Protein AF-A0A453CDH1-F1 (afdb_monomer)

InterPro domains:
  IPR015813 Pyruvate/Phosphoenolpyruvate kinase-like domain superfamily [SSF51621] (1-250)
  IPR039556 ICL/PEPM domain [cd00377] (1-209)
  IPR040442 Pyruvate kinase-like domain superfamily [G3DSA:3.20.20.60] (1-250)

Mean predicted aligned error: 16.76 Å

pLDDT: mean 79.73, std 22.68, range [26.11, 98.94]

Radius of gyration: 32.68 Å; Cα contacts (8 Å, |Δi|>4): 522; chains: 1; bounding box: 65×48×97 Å

Foldseek 3Di:
DQLLCCPVVVDGLQQPDALVSQLVVLLVVQVLDPDAAEGECEQQHDALVSLLVSLLSNVVSRHQEYEHEQWDPRADDLADPDTDGDDLVRLLSSLLSNVVSCVVVVHNYAYEYEYACCRVPRLVVLLVSQLSSVVSPHQEYEYGQDQDLVSLLVSCPRPVNHAYEAEQEPDDGNYDHDDPVSSVVSPHDHYDHPCPVSVVVVVLVVVQVVQVVVVHGDPCVSDDDPVVVCVSVCVVVVVVVVVVVPDDPDPPPPDDDDDDDDDDDDDDDDDDDDDDDDDDDAAEDDPPVDDPPPDDDDDPCVVLQAFWKWKWKAALVRHTPHTYIDGPVVVVVCCVVAVVSPPDPLVVLSVPDDDDPPDPPDFDWSDWDAGPRRMTITMGGD

Secondary structure (DSSP, 8-state):
-HHHIIIIISS-SSS-S-HHHHHHHHHHHHHH-SS--EEE-TT-SSSHHHHHHHHHHHHHTT-SEEEEE-BPSSP--TT-SS--B--HHHHHHHHHHHHHHHHHTT---EEEEEE-HHHHT-HHHHHHHHHHHHHTT-SEEEETT--SHHHHHHHHHSSTTS-BEEE--TTT-SSPP--HHHHHHHT--EEE--SHHHHHHHHHHHHHHHHHHTT-PPPGGGS--HHHHHHHTTHHHHHHHHGGG-PPPP----------------------------PPPPEE--GGG---TTS----S-TTTTT-EEEEEEE-TTS-EEEEEEEETTHHHHHTTTSTTSTT--HHHHHHHS----S-TTS--EEEEEE-TTS-EEEEEE-

Structure (mmCIF, N/CA/C/O backbone):
data_AF-A0A453CDH1-F1
#
_entry.id   AF-A0A453CDH1-F1
#
loop_
_atom_site.group_PDB
_atom_site.id
_atom_site.type_symbol
_atom_site.label_atom_id
_atom_site.label_alt_id
_atom_site.label_comp_id
_atom_site.label_asym_id
_atom_site.label_entity_id
_atom_site.label_seq_id
_atom_site.pdbx_PDB_ins_code
_atom_site.Cartn_x
_atom_site.Cartn_y
_atom_site.Cartn_z
_atom_site.occupancy
_atom_site.B_iso_or_equiv
_atom_site.auth_seq_id
_atom_site.auth_comp_id
_atom_site.auth_asym_id
_atom_site.auth_atom_id
_atom_site.pdbx_PDB_model_num
ATOM 1 N N . GLY A 1 1 ? 3.403 3.724 -0.525 1.00 89.38 1 GLY A N 1
ATOM 2 C CA . GLY A 1 1 ? 3.891 5.088 -0.738 1.00 89.38 1 GLY A CA 1
ATOM 3 C C . GLY A 1 1 ? 5.310 5.050 -1.245 1.00 89.38 1 GLY A C 1
ATOM 4 O O . GLY A 1 1 ? 5.520 5.236 -2.439 1.00 89.38 1 GLY A O 1
ATOM 5 N N . PHE A 1 2 ? 6.265 4.721 -0.369 1.00 91.81 2 PHE A N 1
ATOM 6 C CA . PHE A 1 2 ? 7.709 4.806 -0.631 1.00 91.81 2 PHE A CA 1
ATOM 7 C C . PHE A 1 2 ? 8.173 4.387 -2.031 1.00 91.81 2 PHE A C 1
ATOM 9 O O . PHE A 1 2 ? 8.720 5.210 -2.760 1.00 91.81 2 PHE A O 1
ATOM 16 N N . SER A 1 3 ? 7.930 3.139 -2.436 1.00 92.81 3 SER A N 1
ATOM 17 C CA . SER A 1 3 ? 8.444 2.613 -3.709 1.00 92.81 3 SER A CA 1
ATOM 18 C C . SER A 1 3 ? 7.842 3.312 -4.929 1.00 92.81 3 SER A C 1
ATOM 20 O O . SER A 1 3 ? 8.528 3.480 -5.932 1.00 92.81 3 SER A O 1
ATOM 22 N N . ILE A 1 4 ? 6.595 3.790 -4.831 1.00 94.44 4 ILE A N 1
ATOM 23 C CA . ILE A 1 4 ? 5.968 4.592 -5.889 1.00 94.44 4 ILE A CA 1
ATOM 24 C C . ILE A 1 4 ? 6.604 5.982 -5.936 1.00 94.44 4 ILE A C 1
ATOM 26 O O . ILE A 1 4 ? 6.979 6.422 -7.015 1.00 94.44 4 ILE A O 1
ATOM 30 N N . SER A 1 5 ? 6.799 6.646 -4.792 1.00 94.12 5 SER A N 1
ATOM 31 C CA . SER A 1 5 ? 7.491 7.944 -4.743 1.00 94.12 5 SER A CA 1
ATOM 32 C C . SER A 1 5 ? 8.899 7.851 -5.345 1.00 94.12 5 SER A C 1
ATOM 34 O O . SER A 1 5 ? 9.279 8.666 -6.185 1.00 94.12 5 SER A O 1
ATOM 36 N N . ALA A 1 6 ? 9.651 6.811 -4.976 1.00 93.81 6 ALA A N 1
ATOM 37 C CA . ALA A 1 6 ? 10.997 6.577 -5.482 1.00 93.81 6 ALA A CA 1
ATOM 38 C C . ALA A 1 6 ? 11.008 6.304 -6.995 1.00 93.81 6 ALA A C 1
ATOM 40 O O . ALA A 1 6 ? 11.746 6.960 -7.724 1.00 93.81 6 ALA A O 1
ATOM 41 N N . ALA A 1 7 ? 10.180 5.375 -7.482 1.00 94.56 7 ALA A N 1
ATOM 42 C CA . ALA A 1 7 ? 10.208 4.958 -8.883 1.00 94.56 7 ALA A CA 1
ATOM 43 C C . ALA A 1 7 ? 9.541 5.961 -9.838 1.00 94.56 7 ALA A C 1
ATOM 45 O O . ALA A 1 7 ? 9.995 6.123 -10.968 1.00 94.56 7 ALA A O 1
ATOM 46 N N . ARG A 1 8 ? 8.459 6.622 -9.406 1.00 94.38 8 ARG A N 1
ATOM 47 C CA . ARG A 1 8 ? 7.666 7.527 -10.252 1.00 94.38 8 ARG A CA 1
ATOM 48 C C . ARG A 1 8 ? 8.166 8.965 -10.206 1.00 94.38 8 ARG A C 1
ATOM 50 O O . ARG A 1 8 ? 8.182 9.619 -11.242 1.00 94.38 8 ARG A O 1
ATOM 57 N N . LEU A 1 9 ? 8.547 9.460 -9.026 1.00 94.19 9 LEU A N 1
ATOM 58 C CA . LEU A 1 9 ? 8.984 10.849 -8.861 1.00 94.19 9 LEU A CA 1
ATOM 59 C C . LEU A 1 9 ? 10.503 10.994 -8.737 1.00 94.19 9 LEU A C 1
ATOM 61 O O . LEU A 1 9 ? 11.018 12.083 -8.968 1.00 94.19 9 LEU A O 1
ATOM 65 N N . GLY A 1 10 ? 11.225 9.945 -8.330 1.00 94.88 10 GLY A N 1
ATOM 66 C CA . GLY A 1 10 ? 12.622 10.091 -7.907 1.00 94.88 10 GLY A CA 1
ATOM 67 C C . GLY A 1 10 ? 12.766 10.961 -6.652 1.00 94.88 10 GLY A C 1
ATOM 68 O O . GLY A 1 10 ? 13.811 11.572 -6.439 1.00 94.88 10 GLY A O 1
ATOM 69 N N . LEU A 1 11 ? 11.704 11.057 -5.841 1.00 94.62 11 LEU A N 1
ATOM 70 C CA . LEU A 1 11 ? 11.601 11.956 -4.689 1.00 94.62 11 LEU A CA 1
ATOM 71 C C . LEU A 1 11 ? 11.344 11.190 -3.382 1.00 94.62 11 LEU A C 1
ATOM 73 O O . LEU A 1 11 ? 10.806 10.076 -3.408 1.00 94.62 11 LEU A O 1
ATOM 77 N N . PRO A 1 12 ? 11.707 11.780 -2.225 1.00 90.62 12 PRO A N 1
ATOM 78 C CA . PRO A 1 12 ? 11.510 11.148 -0.927 1.00 90.62 12 PRO A CA 1
ATOM 79 C C . PRO A 1 12 ? 10.028 11.003 -0.567 1.00 90.62 12 PRO A C 1
ATOM 81 O O . PRO A 1 12 ? 9.187 11.825 -0.930 1.00 90.62 12 PRO A O 1
ATOM 84 N N . ASP A 1 13 ? 9.729 9.981 0.234 1.00 90.38 13 ASP A N 1
ATOM 85 C CA . ASP A 1 13 ? 8.371 9.642 0.661 1.00 90.38 13 ASP A CA 1
ATOM 86 C C . ASP A 1 13 ? 7.856 10.522 1.816 1.00 90.38 13 ASP A C 1
ATOM 88 O O . ASP A 1 13 ? 7.655 10.071 2.945 1.00 90.38 13 ASP A O 1
ATOM 92 N N . VAL A 1 14 ? 7.663 11.809 1.534 1.00 89.56 14 VAL A N 1
ATOM 93 C CA . VAL A 1 14 ? 7.310 12.851 2.522 1.00 89.56 14 VAL A CA 1
ATOM 94 C C . VAL A 1 14 ? 5.953 13.505 2.238 1.00 89.56 14 VAL A C 1
ATOM 96 O O . VAL A 1 14 ? 5.738 14.679 2.522 1.00 89.56 14 VAL A O 1
ATOM 99 N N . GLY A 1 15 ? 5.040 12.746 1.622 1.00 89.00 15 GLY A N 1
ATOM 100 C CA . GLY A 1 15 ? 3.685 13.215 1.310 1.00 89.00 15 GLY A CA 1
ATOM 101 C C . GLY A 1 15 ? 3.602 14.131 0.085 1.00 89.00 15 GLY A C 1
ATOM 102 O O . GLY A 1 15 ? 2.675 14.927 -0.010 1.00 89.00 15 GLY A O 1
ATOM 103 N N . LEU A 1 16 ? 4.572 14.040 -0.835 1.00 92.94 16 LEU A N 1
ATOM 104 C CA . LEU A 1 16 ? 4.542 14.763 -2.116 1.00 92.94 16 LEU A CA 1
ATOM 105 C C . LEU A 1 16 ? 3.619 14.102 -3.144 1.00 92.94 16 LEU A C 1
ATOM 107 O O . LEU A 1 16 ? 3.032 14.796 -3.967 1.00 92.94 16 LEU A O 1
ATOM 111 N N . MET A 1 17 ? 3.496 12.773 -3.084 1.00 93.88 17 MET A N 1
ATOM 112 C CA . MET A 1 17 ? 2.593 12.007 -3.938 1.00 93.88 17 MET A CA 1
ATOM 113 C C . MET A 1 17 ? 1.148 12.450 -3.709 1.00 93.88 17 MET A C 1
ATOM 115 O O . MET A 1 17 ? 0.632 12.388 -2.592 1.00 93.88 17 MET A O 1
ATOM 119 N N . SER A 1 18 ? 0.479 12.872 -4.776 1.00 95.06 18 SER A N 1
ATOM 120 C CA . SER A 1 18 ? -0.942 13.194 -4.723 1.00 95.06 18 SER A CA 1
ATOM 121 C C . SER A 1 18 ? -1.812 11.937 -4.800 1.00 95.06 18 SER A C 1
ATOM 123 O O . SER A 1 18 ? -1.421 10.902 -5.345 1.00 95.06 18 SER A O 1
ATOM 125 N N . TYR A 1 19 ? -3.060 12.064 -4.339 1.00 96.31 19 TYR A N 1
ATOM 126 C CA . TYR A 1 19 ? -4.102 11.049 -4.526 1.00 96.31 19 TYR A CA 1
ATOM 127 C C . TYR A 1 19 ? -4.209 10.570 -5.986 1.00 96.31 19 TYR A C 1
ATOM 129 O O . TYR A 1 19 ? -4.321 9.373 -6.238 1.00 96.31 19 TYR A O 1
ATOM 137 N N . GLY A 1 20 ? -4.182 11.501 -6.949 1.00 97.44 20 GLY A N 1
ATOM 138 C CA . GLY A 1 20 ? -4.333 11.175 -8.369 1.00 97.44 20 GLY A CA 1
ATOM 139 C C . GLY A 1 20 ? -3.191 10.303 -8.881 1.00 97.44 20 GLY A C 1
ATOM 140 O O . GLY A 1 20 ? -3.433 9.264 -9.485 1.00 97.44 20 GLY A O 1
ATOM 141 N N . GLU A 1 21 ? -1.951 10.669 -8.557 1.00 96.94 21 GLU A N 1
ATOM 142 C CA . GLU A 1 21 ? -0.773 9.909 -8.979 1.00 96.94 21 GLU A CA 1
ATOM 143 C C . GLU A 1 21 ? -0.726 8.509 -8.354 1.00 96.94 21 GLU A C 1
ATOM 145 O O . GLU A 1 21 ? -0.329 7.553 -9.022 1.00 96.94 21 GLU A O 1
ATOM 150 N N . MET A 1 22 ? -1.168 8.374 -7.099 1.00 96.75 22 MET A N 1
ATOM 151 C CA . MET A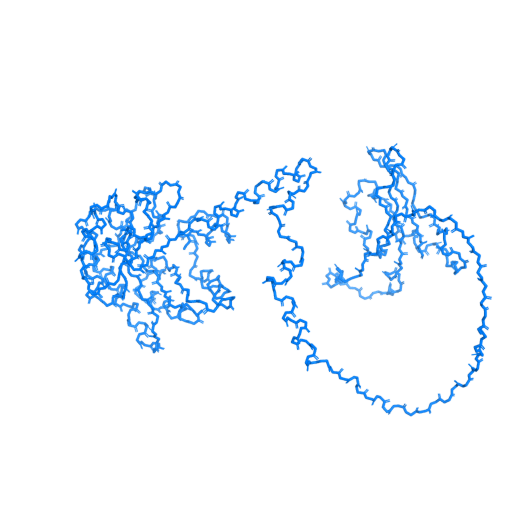 1 22 ? -1.265 7.080 -6.420 1.00 96.75 22 MET A CA 1
ATOM 152 C C . MET A 1 22 ? -2.318 6.170 -7.059 1.00 96.75 22 MET A C 1
ATOM 154 O O . MET A 1 22 ? -2.036 4.997 -7.305 1.00 96.75 22 MET A O 1
ATOM 158 N N . ILE A 1 23 ? -3.499 6.702 -7.396 1.00 96.81 23 ILE A N 1
ATOM 159 C CA . ILE A 1 23 ? -4.541 5.946 -8.110 1.00 96.81 23 ILE A CA 1
ATOM 160 C C . ILE A 1 23 ? -4.079 5.532 -9.503 1.00 96.81 23 ILE A C 1
ATOM 162 O O . ILE A 1 23 ? -4.264 4.376 -9.882 1.00 96.81 23 ILE A O 1
ATOM 166 N N . ASP A 1 24 ? -3.465 6.447 -10.253 1.00 97.19 24 ASP A N 1
ATOM 167 C CA . ASP A 1 24 ? -2.992 6.164 -11.606 1.00 97.19 24 ASP A CA 1
ATOM 168 C C . ASP A 1 24 ? -1.964 5.035 -11.604 1.00 97.19 24 ASP A C 1
ATOM 170 O O . ASP A 1 24 ? -2.045 4.122 -12.425 1.00 97.19 24 ASP A O 1
ATOM 174 N N . GLN A 1 25 ? -1.008 5.078 -10.669 1.00 96.88 25 GLN A N 1
ATOM 175 C CA . GLN A 1 25 ? -0.027 4.008 -10.529 1.00 96.88 25 GLN A CA 1
ATOM 176 C C . GLN A 1 25 ? -0.684 2.701 -10.084 1.00 96.88 25 GLN A C 1
ATOM 178 O O . GLN A 1 25 ? -0.372 1.638 -10.614 1.00 96.88 25 GLN A O 1
ATOM 183 N N . GLY A 1 26 ? -1.599 2.788 -9.120 1.00 96.44 26 GLY A N 1
ATOM 184 C CA . GLY A 1 26 ? -2.322 1.651 -8.576 1.00 96.44 26 GLY A CA 1
ATOM 185 C C . GLY A 1 26 ? -3.091 0.867 -9.627 1.00 96.44 26 GLY A C 1
ATOM 186 O O . GLY A 1 26 ? -2.943 -0.347 -9.701 1.00 96.44 26 GLY A O 1
ATOM 187 N N . ARG A 1 27 ? -3.833 1.575 -10.487 1.00 97.88 27 ARG A N 1
ATOM 188 C CA . ARG A 1 27 ? -4.603 0.983 -11.586 1.00 97.88 27 ARG A CA 1
ATOM 189 C C . ARG A 1 27 ? -3.720 0.191 -12.553 1.00 97.88 27 ARG A C 1
ATOM 191 O O . ARG A 1 27 ? -4.097 -0.893 -12.975 1.00 97.88 27 ARG A O 1
ATOM 198 N N . LEU A 1 28 ? -2.540 0.711 -12.897 1.00 97.44 28 LEU A N 1
ATOM 199 C CA . LEU A 1 28 ? -1.613 -0.008 -13.779 1.00 97.44 28 LEU A CA 1
ATOM 200 C C . LEU A 1 28 ? -1.088 -1.293 -13.128 1.00 97.44 28 LEU A C 1
ATOM 202 O O . LEU A 1 28 ? -0.911 -2.297 -13.810 1.00 97.44 28 LEU A O 1
ATOM 206 N N . ILE A 1 29 ? -0.846 -1.272 -11.814 1.00 97.50 29 ILE A N 1
ATOM 207 C CA . ILE A 1 29 ? -0.369 -2.447 -11.073 1.00 97.50 29 ILE A CA 1
ATOM 208 C C . ILE A 1 29 ? -1.458 -3.521 -11.015 1.00 97.50 29 ILE A C 1
ATOM 210 O O . ILE A 1 29 ? -1.184 -4.678 -11.311 1.00 97.50 29 ILE A O 1
ATOM 214 N N . THR A 1 30 ? -2.682 -3.150 -10.646 1.00 98.25 30 THR A N 1
ATOM 215 C CA . THR A 1 30 ? -3.812 -4.082 -10.506 1.00 98.25 30 THR A CA 1
ATOM 216 C C . THR A 1 30 ? -4.278 -4.650 -11.846 1.00 98.25 30 THR A C 1
ATOM 218 O O . THR A 1 30 ? -4.669 -5.808 -11.895 1.00 98.25 30 THR A O 1
ATOM 221 N N . GLU A 1 31 ? -4.202 -3.891 -12.945 1.00 97.00 31 GLU A N 1
ATOM 222 C CA . GLU A 1 31 ? -4.475 -4.402 -14.298 1.00 97.00 31 GLU A CA 1
ATOM 223 C C . GLU A 1 31 ? -3.406 -5.401 -14.774 1.00 97.00 31 GLU A C 1
ATOM 225 O O . GLU A 1 31 ? -3.699 -6.284 -15.581 1.00 97.00 31 GLU A O 1
ATOM 230 N N . ALA A 1 32 ? -2.170 -5.281 -14.277 1.00 96.19 32 ALA A N 1
ATOM 231 C CA . ALA A 1 32 ? -1.051 -6.129 -14.679 1.00 96.19 32 ALA A CA 1
ATOM 232 C C . ALA A 1 32 ? -1.008 -7.491 -13.962 1.00 96.19 32 ALA A C 1
ATOM 234 O O . ALA A 1 32 ? -0.283 -8.383 -14.407 1.00 96.19 32 ALA A O 1
ATOM 235 N N . VAL A 1 33 ? -1.746 -7.675 -12.860 1.00 96.38 33 VAL A N 1
ATOM 236 C CA . VAL A 1 33 ? -1.668 -8.888 -12.031 1.00 96.38 33 VAL A CA 1
ATOM 237 C C . VAL A 1 33 ? -3.046 -9.444 -11.681 1.00 96.38 33 VAL A C 1
ATOM 239 O O . VAL A 1 33 ? -4.019 -8.716 -11.555 1.00 96.38 33 VAL A O 1
ATOM 242 N N . SER A 1 34 ? -3.131 -10.759 -11.473 1.00 95.06 34 SER A N 1
ATOM 243 C CA . SER A 1 34 ? -4.356 -11.428 -11.006 1.00 95.06 34 SER A CA 1
ATOM 244 C C . SER A 1 34 ? -4.390 -11.667 -9.492 1.00 95.06 34 SER A C 1
ATOM 246 O O . SER A 1 34 ? -5.401 -12.131 -8.965 1.00 95.06 34 SER A O 1
ATOM 248 N N . ILE A 1 35 ? -3.288 -11.390 -8.789 1.00 97.62 35 ILE A N 1
ATOM 249 C CA . ILE A 1 35 ? -3.191 -11.556 -7.335 1.00 97.62 35 ILE A CA 1
ATOM 250 C C . ILE A 1 35 ? -3.748 -10.326 -6.600 1.00 97.62 35 ILE A C 1
ATOM 252 O O . ILE A 1 35 ? -3.644 -9.213 -7.119 1.00 97.62 35 ILE A O 1
ATOM 256 N N . PRO A 1 36 ? -4.302 -10.485 -5.382 1.00 98.12 36 PRO A N 1
ATOM 257 C CA . PRO A 1 36 ? -4.795 -9.359 -4.594 1.00 98.12 36 PRO A CA 1
ATOM 258 C C . PRO A 1 36 ? -3.702 -8.322 -4.313 1.00 98.12 36 PRO A C 1
ATOM 260 O O . PRO A 1 36 ? -2.621 -8.663 -3.832 1.00 98.12 36 PRO A O 1
ATOM 263 N N . VAL A 1 37 ? -4.007 -7.045 -4.553 1.00 98.44 37 VAL A N 1
ATOM 264 C CA . VAL A 1 37 ? -3.094 -5.926 -4.279 1.00 98.44 37 VAL A CA 1
ATOM 265 C C . VAL A 1 37 ? -3.636 -5.091 -3.124 1.00 98.44 37 VAL A C 1
ATOM 267 O O . VAL A 1 37 ? -4.769 -4.607 -3.178 1.00 98.44 37 VAL A O 1
ATOM 270 N N . ILE A 1 38 ? -2.815 -4.893 -2.092 1.00 98.50 38 ILE A N 1
ATOM 271 C CA . ILE A 1 38 ? -3.075 -3.933 -1.015 1.00 98.50 38 ILE A CA 1
ATOM 272 C C . ILE A 1 38 ? -2.305 -2.651 -1.334 1.00 98.50 38 ILE A C 1
ATOM 274 O O . ILE A 1 38 ? -1.078 -2.667 -1.436 1.00 98.50 38 ILE A O 1
ATOM 278 N N . GLY A 1 39 ? -3.026 -1.549 -1.512 1.00 97.75 39 GLY A N 1
ATOM 279 C CA . GLY A 1 39 ? -2.440 -0.246 -1.803 1.00 97.75 39 GLY A CA 1
ATOM 280 C C . GLY A 1 39 ? -2.224 0.584 -0.542 1.00 97.75 39 GLY A C 1
ATOM 281 O O . GLY A 1 39 ? -3.052 0.588 0.362 1.00 97.75 39 GLY A O 1
ATOM 282 N N . ASP A 1 40 ? -1.129 1.332 -0.492 1.00 97.50 40 ASP A N 1
ATOM 283 C CA . ASP A 1 40 ? -0.907 2.348 0.538 1.00 97.50 40 ASP A CA 1
ATOM 284 C C . ASP A 1 40 ? -1.615 3.644 0.135 1.00 97.50 40 ASP A C 1
ATOM 286 O O . ASP A 1 40 ? -1.373 4.145 -0.962 1.00 97.50 40 ASP A O 1
ATOM 290 N N . ALA A 1 41 ? -2.504 4.152 0.983 1.00 97.25 41 ALA A N 1
ATOM 291 C CA . ALA A 1 41 ? -3.257 5.379 0.746 1.00 97.25 41 ALA A CA 1
ATOM 292 C C . ALA A 1 41 ? -2.819 6.528 1.656 1.00 97.25 41 ALA A C 1
ATOM 294 O O . ALA A 1 41 ? -3.573 7.492 1.835 1.00 97.25 41 ALA A O 1
ATOM 295 N N . ASP A 1 42 ? -1.617 6.424 2.230 1.00 95.69 42 ASP A N 1
ATOM 296 C CA . ASP A 1 42 ? -1.073 7.391 3.168 1.00 95.69 42 ASP A CA 1
ATOM 297 C C . ASP A 1 42 ? -2.114 7.675 4.273 1.00 95.69 42 ASP A C 1
ATOM 299 O O . ASP A 1 42 ? -2.727 6.758 4.827 1.00 95.69 42 ASP A O 1
ATOM 303 N N . ASN A 1 43 ? -2.379 8.946 4.577 1.00 94.94 43 ASN A N 1
ATOM 304 C CA . ASN A 1 43 ? -3.397 9.365 5.544 1.00 94.94 43 ASN A CA 1
ATOM 305 C C . ASN A 1 43 ? -4.782 9.642 4.920 1.00 94.94 43 ASN A C 1
ATOM 307 O O . ASN A 1 43 ? -5.626 10.297 5.533 1.00 94.94 43 ASN A O 1
ATOM 311 N N . GLY A 1 44 ? -5.027 9.193 3.683 1.00 96.56 44 GLY A N 1
ATOM 312 C CA . GLY A 1 44 ? -6.304 9.370 2.983 1.00 96.56 44 GLY A CA 1
ATOM 313 C C . GLY A 1 44 ? -6.504 10.732 2.303 1.00 96.56 44 GLY A C 1
ATOM 314 O O . GLY A 1 44 ? -7.601 10.997 1.800 1.00 96.56 44 GLY A O 1
ATOM 315 N N . TYR A 1 45 ? -5.453 11.559 2.225 1.00 96.44 45 TYR A N 1
ATOM 316 C CA . TYR A 1 45 ? -5.375 12.798 1.431 1.00 96.44 45 TYR A CA 1
ATOM 317 C C . TYR A 1 45 ? -6.349 13.914 1.843 1.00 96.44 45 TYR A C 1
ATOM 319 O O . TYR A 1 45 ? -6.818 14.686 1.001 1.00 96.44 45 TYR A O 1
ATOM 327 N N . GLY A 1 46 ? -6.667 14.014 3.134 1.00 95.38 46 GLY A N 1
ATOM 328 C CA . GLY A 1 46 ? -7.462 15.109 3.689 1.00 95.38 46 GLY A CA 1
ATOM 329 C C . GLY A 1 46 ? -8.357 14.658 4.835 1.00 95.38 46 GLY A C 1
ATOM 330 O O . GLY A 1 46 ? -7.932 13.892 5.689 1.00 95.38 46 GLY A O 1
ATOM 331 N N . ASN A 1 47 ? -9.595 15.155 4.853 1.00 96.62 47 ASN A N 1
ATOM 332 C CA . ASN A 1 47 ? -10.573 14.829 5.891 1.00 96.62 47 ASN A CA 1
ATOM 333 C C . ASN A 1 47 ? -11.338 13.525 5.581 1.00 96.62 47 ASN A C 1
ATOM 335 O O . ASN A 1 47 ? -11.102 12.860 4.572 1.00 96.62 47 ASN A O 1
ATOM 339 N N . CYS A 1 48 ? -12.347 13.200 6.393 1.00 98.50 48 CYS A N 1
ATOM 340 C CA . CYS A 1 48 ? -13.207 12.027 6.194 1.00 98.50 48 CYS A CA 1
ATOM 341 C C . CYS A 1 48 ? -13.806 11.917 4.778 1.00 98.50 48 CYS A C 1
ATOM 343 O O . CYS A 1 48 ? -13.902 10.820 4.236 1.00 98.50 48 CYS A O 1
ATOM 345 N N . MET A 1 49 ? -14.199 13.026 4.141 1.00 98.62 49 MET A N 1
ATOM 346 C CA . MET A 1 49 ? -14.740 12.992 2.776 1.00 98.62 49 MET A CA 1
ATOM 347 C C . MET A 1 49 ? -13.660 12.674 1.741 1.00 98.62 49 MET A C 1
ATOM 349 O O . MET A 1 49 ? -13.943 11.965 0.771 1.00 98.62 49 MET A O 1
ATOM 353 N N . ASN A 1 50 ? -12.426 13.137 1.961 1.00 98.62 50 ASN A N 1
ATOM 354 C CA . ASN A 1 50 ? -11.272 12.717 1.170 1.00 98.62 50 ASN A CA 1
ATOM 355 C C . ASN A 1 50 ? -11.013 11.221 1.354 1.00 98.62 50 ASN A C 1
ATOM 357 O O . ASN A 1 50 ? -10.926 10.525 0.352 1.00 98.62 50 ASN A O 1
ATOM 361 N N . VAL A 1 51 ? -11.037 10.699 2.586 1.00 98.81 51 VAL A N 1
ATOM 362 C CA . VAL A 1 51 ? -10.915 9.253 2.848 1.00 98.81 51 VAL A CA 1
ATOM 363 C C . VAL A 1 51 ? -11.975 8.459 2.077 1.00 98.81 51 VAL A C 1
ATOM 365 O O . VAL A 1 51 ? -11.639 7.497 1.387 1.00 98.81 51 VAL A O 1
ATOM 368 N N . LYS A 1 52 ? -13.248 8.890 2.098 1.00 98.88 52 LYS A N 1
ATOM 369 C CA . LYS A 1 52 ? -14.313 8.222 1.325 1.00 98.88 52 LYS A CA 1
ATOM 370 C C . LYS A 1 52 ? -14.031 8.234 -0.172 1.00 98.88 52 LYS A C 1
ATOM 372 O O . LYS A 1 52 ? -14.227 7.220 -0.841 1.00 98.88 52 LYS A O 1
ATOM 377 N N . ARG A 1 53 ? -13.593 9.376 -0.710 1.00 98.75 53 ARG A N 1
ATOM 378 C CA . ARG A 1 53 ? -13.197 9.491 -2.119 1.00 98.75 53 ARG A CA 1
ATOM 379 C C . ARG A 1 53 ? -12.039 8.546 -2.431 1.00 98.75 53 ARG A C 1
ATOM 381 O O . ARG A 1 53 ? -12.098 7.867 -3.451 1.00 98.75 53 ARG A O 1
ATOM 388 N N . THR A 1 54 ? -11.049 8.479 -1.550 1.00 98.75 54 THR A N 1
ATOM 389 C CA . THR A 1 54 ? -9.857 7.647 -1.691 1.00 98.75 54 THR A CA 1
ATOM 390 C C . THR A 1 54 ? -10.220 6.173 -1.737 1.00 98.75 54 THR A C 1
ATOM 392 O O . THR A 1 54 ? -9.921 5.520 -2.729 1.00 98.75 54 THR A O 1
ATOM 395 N N . VAL A 1 55 ? -10.974 5.665 -0.760 1.00 98.88 55 VAL A N 1
ATOM 396 C CA . VAL A 1 55 ? -11.428 4.263 -0.746 1.00 98.88 55 VAL A CA 1
ATOM 397 C C . VAL A 1 55 ? -12.212 3.914 -2.012 1.00 98.88 55 VAL A C 1
ATOM 399 O O . VAL A 1 55 ? -11.915 2.918 -2.666 1.00 98.88 55 VAL A O 1
ATOM 402 N N . LYS A 1 56 ? -13.161 4.763 -2.428 1.00 98.81 56 LYS A N 1
ATOM 403 C CA . LYS A 1 56 ? -13.924 4.553 -3.673 1.00 98.81 56 LYS A CA 1
ATOM 404 C C . LYS A 1 56 ? -13.033 4.566 -4.917 1.00 98.81 56 LYS A C 1
ATOM 406 O O . LYS A 1 56 ? -13.310 3.843 -5.870 1.00 98.81 56 LYS A O 1
ATOM 411 N N . GLY A 1 57 ? -11.988 5.389 -4.921 1.00 98.75 57 GLY A N 1
ATOM 412 C CA . GLY A 1 57 ? -10.968 5.409 -5.964 1.00 98.75 57 GLY A CA 1
ATOM 413 C C . GLY A 1 57 ? -10.169 4.113 -6.013 1.00 98.75 57 GLY A C 1
ATOM 414 O O . GLY A 1 57 ? -10.042 3.530 -7.084 1.00 98.75 57 GLY A O 1
ATOM 415 N N . PHE A 1 58 ? -9.700 3.630 -4.860 1.00 98.75 58 PHE A N 1
ATOM 416 C CA . PHE A 1 58 ? -8.934 2.387 -4.750 1.00 98.75 58 PHE A CA 1
ATOM 417 C C . PHE A 1 58 ? -9.763 1.177 -5.205 1.00 98.75 58 PHE A C 1
ATOM 419 O O . PHE A 1 58 ? -9.273 0.367 -5.987 1.00 98.75 58 PHE A O 1
ATOM 426 N N . ILE A 1 59 ? -11.044 1.110 -4.821 1.00 98.69 59 ILE A N 1
ATOM 427 C CA . ILE A 1 59 ? -11.984 0.086 -5.310 1.00 98.69 59 ILE A CA 1
ATOM 428 C C . ILE A 1 59 ? -12.070 0.118 -6.842 1.00 98.69 59 ILE A C 1
ATOM 430 O O . ILE A 1 59 ? -11.919 -0.908 -7.496 1.00 98.69 59 ILE A O 1
ATOM 434 N N . LYS A 1 60 ? -12.280 1.300 -7.438 1.00 98.50 60 LYS A N 1
ATOM 435 C CA . LYS A 1 60 ? -12.374 1.447 -8.903 1.00 98.50 60 LYS A CA 1
ATOM 436 C C . LYS A 1 60 ? -11.071 1.118 -9.624 1.00 98.50 60 LYS A C 1
ATOM 438 O O . LYS A 1 60 ? -11.117 0.669 -10.762 1.00 98.50 60 LYS A O 1
ATOM 443 N N . ALA A 1 61 ? -9.937 1.359 -8.976 1.00 98.44 61 ALA A N 1
ATOM 444 C CA . ALA A 1 61 ? -8.630 0.981 -9.482 1.00 98.44 61 ALA A CA 1
ATOM 445 C C . ALA A 1 61 ? -8.347 -0.522 -9.320 1.00 98.44 61 ALA A C 1
ATOM 447 O O . ALA A 1 61 ? -7.305 -0.961 -9.772 1.00 98.44 61 ALA A O 1
ATOM 448 N N . GLY A 1 62 ? -9.233 -1.319 -8.711 1.00 98.25 62 GLY A N 1
ATOM 449 C CA . GLY A 1 62 ? -9.075 -2.773 -8.600 1.00 98.25 62 GLY A CA 1
ATOM 450 C C . GLY A 1 62 ? -8.231 -3.242 -7.412 1.00 98.25 62 GLY A C 1
ATOM 451 O O . GLY A 1 62 ? -7.799 -4.391 -7.391 1.00 98.25 62 GLY A O 1
ATOM 452 N N . PHE A 1 63 ? -7.976 -2.383 -6.420 1.00 98.69 63 PHE A N 1
ATOM 453 C CA . PHE A 1 63 ? -7.290 -2.810 -5.200 1.00 98.69 63 PHE A CA 1
ATOM 454 C C . PHE A 1 63 ? -8.171 -3.740 -4.360 1.00 98.69 63 PHE A C 1
ATOM 456 O O . PHE A 1 63 ? -9.351 -3.469 -4.140 1.00 98.69 63 PHE A O 1
ATOM 463 N N . ALA A 1 64 ? -7.559 -4.794 -3.819 1.00 98.62 64 ALA A N 1
ATOM 464 C CA . ALA A 1 64 ? -8.195 -5.714 -2.878 1.00 98.62 64 ALA A CA 1
ATOM 465 C C . ALA A 1 64 ? -8.111 -5.219 -1.426 1.00 98.62 64 ALA A C 1
ATOM 467 O O . ALA A 1 64 ? -8.905 -5.622 -0.578 1.00 98.62 64 ALA A O 1
ATOM 468 N N . GLY A 1 65 ? -7.166 -4.325 -1.125 1.00 98.69 65 GLY A N 1
ATOM 469 C CA . GLY A 1 65 ? -7.048 -3.701 0.187 1.00 98.69 65 GLY A CA 1
ATOM 470 C C . GLY A 1 65 ? -6.429 -2.313 0.139 1.00 98.69 65 GLY A C 1
ATOM 471 O O . GLY A 1 65 ? -5.823 -1.910 -0.855 1.00 98.69 65 GLY A O 1
ATOM 472 N N . ILE A 1 66 ? -6.577 -1.587 1.240 1.00 98.75 66 ILE A N 1
ATOM 473 C CA . ILE A 1 66 ? -6.073 -0.229 1.421 1.00 98.75 66 ILE A CA 1
ATOM 474 C C . ILE A 1 66 ? -5.455 -0.077 2.813 1.00 98.75 66 ILE A C 1
ATOM 476 O O . ILE A 1 66 ? -6.059 -0.490 3.801 1.00 98.75 66 ILE A O 1
ATOM 480 N N . ILE A 1 67 ? -4.270 0.524 2.893 1.00 98.62 67 ILE A N 1
ATOM 481 C CA . ILE A 1 67 ? -3.624 0.924 4.148 1.00 98.62 67 ILE A CA 1
ATOM 482 C C . ILE A 1 67 ? -3.904 2.405 4.381 1.00 98.62 67 ILE A C 1
ATOM 484 O O . ILE A 1 67 ? -3.613 3.224 3.514 1.00 98.62 67 ILE A O 1
ATOM 488 N N . LEU A 1 68 ? -4.471 2.734 5.542 1.00 98.25 68 LEU A N 1
ATOM 489 C CA . LEU A 1 68 ? -4.736 4.106 5.978 1.00 98.25 68 LEU A CA 1
ATOM 490 C C . LEU A 1 68 ? -4.045 4.368 7.310 1.00 98.25 68 LEU A C 1
ATOM 492 O O . LEU A 1 68 ? -4.298 3.652 8.280 1.00 98.25 68 LEU A O 1
ATOM 496 N N . GLU A 1 69 ? -3.203 5.396 7.355 1.00 97.00 69 GLU A N 1
ATOM 497 C CA . GLU A 1 69 ? -2.465 5.790 8.556 1.00 97.00 69 GLU A CA 1
ATOM 498 C C . GLU A 1 69 ? -3.033 7.039 9.241 1.00 97.00 69 GLU A C 1
ATOM 500 O O . GLU A 1 69 ? -3.764 7.834 8.648 1.00 97.00 69 GLU A O 1
ATOM 505 N N . ASP A 1 70 ? -2.681 7.226 10.513 1.00 97.19 70 ASP A N 1
ATOM 506 C CA . ASP A 1 70 ? -3.176 8.311 11.365 1.00 97.19 70 ASP A CA 1
ATOM 507 C C . ASP A 1 70 ? -2.227 9.517 11.457 1.00 97.19 70 ASP A C 1
ATOM 509 O O . ASP A 1 70 ? -2.315 10.316 12.393 1.00 97.19 70 ASP A O 1
ATOM 513 N N . GLN A 1 71 ? -1.311 9.672 10.498 1.00 95.50 71 GLN A N 1
ATOM 514 C CA . GLN A 1 71 ? -0.379 10.797 10.465 1.00 95.50 71 GLN A CA 1
ATOM 515 C C . GLN A 1 71 ? -1.040 12.116 10.045 1.00 95.50 71 GLN A C 1
ATOM 517 O O . GLN A 1 71 ? -1.892 12.174 9.156 1.00 95.50 71 GLN A O 1
ATOM 522 N N . VAL A 1 72 ? -0.564 13.215 10.635 1.00 92.56 72 VAL A N 1
ATOM 523 C CA . VAL A 1 72 ? -0.875 14.578 10.175 1.00 92.56 72 VAL A CA 1
ATOM 524 C C . VAL A 1 72 ? -0.263 14.802 8.786 1.00 92.56 72 VAL A C 1
ATOM 526 O O . VAL A 1 72 ? 0.816 14.295 8.498 1.00 92.56 7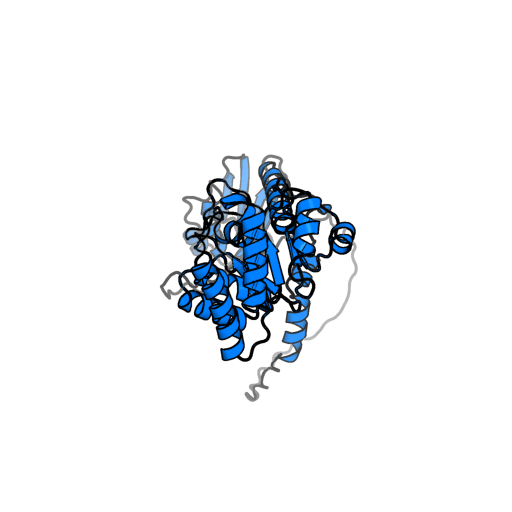2 VAL A O 1
ATOM 529 N N . SER A 1 73 ? -0.926 15.583 7.928 1.00 85.69 73 SER A N 1
ATOM 530 C CA . SER A 1 73 ? -0.368 15.995 6.632 1.00 85.69 73 SER A CA 1
ATOM 531 C C . SER A 1 73 ? 0.575 17.213 6.765 1.00 85.69 73 SER A C 1
ATOM 533 O O . SER A 1 73 ? 0.229 18.149 7.492 1.00 85.69 73 SER A O 1
ATOM 535 N N . PRO A 1 74 ? 1.722 17.268 6.057 1.00 81.81 74 PRO A N 1
ATOM 536 C CA . PRO A 1 74 ? 2.282 16.199 5.233 1.00 81.81 74 PRO A CA 1
ATOM 537 C C . PRO A 1 74 ? 2.786 15.041 6.100 1.00 81.81 74 PRO A C 1
ATOM 539 O O . PRO A 1 74 ? 3.395 15.261 7.150 1.00 81.81 74 PRO A O 1
ATOM 542 N N . LYS A 1 75 ? 2.538 13.810 5.642 1.00 80.31 75 LYS A N 1
ATOM 543 C CA . LYS A 1 75 ? 2.985 12.607 6.347 1.00 80.31 75 LYS A CA 1
ATOM 544 C C . LYS A 1 75 ? 4.501 12.431 6.259 1.00 80.31 75 LYS A C 1
ATOM 546 O O . LYS A 1 75 ? 5.136 12.856 5.291 1.00 80.31 75 LYS A O 1
ATOM 551 N N . ALA A 1 76 ? 5.077 11.745 7.237 1.00 76.12 76 ALA A N 1
ATOM 552 C CA . ALA A 1 76 ? 6.489 11.385 7.252 1.00 76.12 76 ALA A CA 1
ATOM 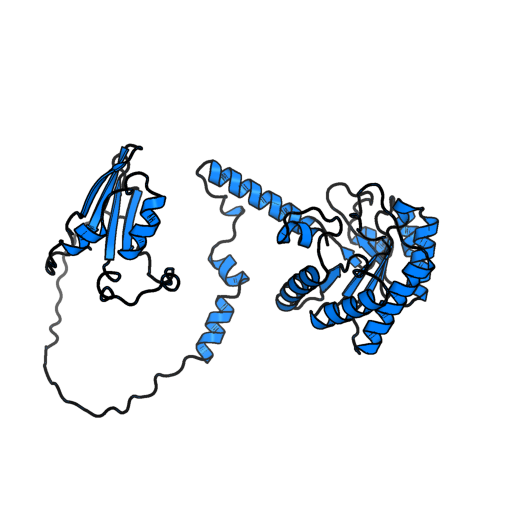553 C C . ALA A 1 76 ? 6.662 9.868 7.076 1.00 76.12 76 ALA A C 1
ATOM 555 O O . ALA A 1 76 ? 5.798 9.078 7.446 1.00 76.12 76 ALA A O 1
ATOM 556 N N . CYS A 1 77 ? 7.789 9.434 6.509 1.00 71.88 77 CYS A N 1
ATOM 557 C CA . CYS A 1 77 ? 8.054 8.006 6.332 1.00 71.88 77 CYS A CA 1
ATOM 558 C C . CYS A 1 77 ? 8.185 7.283 7.684 1.00 71.88 77 CYS A C 1
ATOM 560 O O . CYS A 1 77 ? 8.743 7.838 8.640 1.00 71.88 77 CYS A O 1
ATOM 562 N N . GLY A 1 78 ? 7.775 6.008 7.681 1.00 59.09 78 GLY A N 1
ATOM 563 C CA . GLY A 1 78 ? 7.772 5.004 8.750 1.00 59.09 78 GLY A CA 1
ATOM 564 C C . GLY A 1 78 ? 9.035 4.856 9.621 1.00 59.09 78 GLY A C 1
ATOM 565 O O . GLY A 1 78 ? 9.012 4.237 10.690 1.00 59.09 78 GLY A O 1
ATOM 566 N N . HIS A 1 79 ? 10.141 5.513 9.265 1.00 63.59 79 HIS A N 1
ATOM 567 C CA . HIS A 1 79 ? 11.381 5.495 10.050 1.00 63.59 79 HIS A CA 1
ATOM 568 C C . HIS A 1 79 ? 12.093 6.852 10.173 1.00 63.59 79 HIS A C 1
ATOM 570 O O . HIS A 1 79 ? 13.225 6.914 10.646 1.00 63.59 79 HIS A O 1
ATOM 576 N N . THR A 1 80 ? 11.436 7.954 9.809 1.00 62.81 80 THR A N 1
ATOM 577 C CA . THR A 1 80 ? 12.000 9.313 9.922 1.00 62.81 80 THR A CA 1
ATOM 578 C C . THR A 1 80 ? 11.705 9.967 11.286 1.00 62.81 80 THR A C 1
ATOM 580 O O . THR A 1 80 ? 10.867 9.491 12.056 1.00 62.81 80 THR A O 1
ATOM 583 N N . GLN A 1 81 ? 12.452 11.014 11.660 1.00 63.44 81 GLN A N 1
ATOM 584 C CA . GLN A 1 81 ? 12.230 11.764 12.909 1.00 63.44 81 GLN A CA 1
ATOM 585 C C . GLN A 1 81 ? 11.059 12.753 12.775 1.00 63.44 81 GLN A C 1
ATOM 587 O O . GLN A 1 81 ? 10.787 13.250 11.688 1.00 63.44 81 GLN A O 1
ATOM 592 N N . GLY A 1 82 ? 10.398 13.083 13.892 1.00 70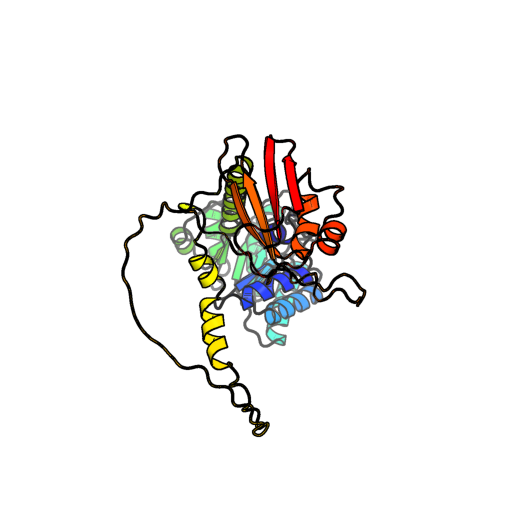.69 82 GLY A N 1
ATOM 593 C CA . GLY A 1 82 ? 9.417 14.178 13.938 1.00 70.69 82 GLY A CA 1
ATOM 594 C C . GLY A 1 82 ? 7.991 13.829 13.505 1.00 70.69 82 GLY A C 1
ATOM 595 O O . GLY A 1 82 ? 7.217 14.742 13.220 1.00 70.69 82 GLY A O 1
ATOM 596 N N . ARG A 1 83 ? 7.628 12.539 13.474 1.00 82.81 83 ARG A N 1
ATOM 597 C CA . ARG A 1 83 ? 6.256 12.096 13.199 1.00 82.81 83 ARG A CA 1
ATOM 598 C C . ARG A 1 83 ? 5.233 12.745 14.124 1.00 82.81 83 ARG A C 1
ATOM 600 O O . ARG A 1 83 ? 5.462 12.892 15.324 1.00 82.81 83 ARG A O 1
ATOM 607 N N . LYS A 1 84 ? 4.069 13.043 13.555 1.00 91.50 84 LYS A N 1
ATOM 608 C CA . LYS A 1 84 ? 2.898 13.540 14.272 1.00 91.50 84 LYS A CA 1
ATOM 609 C C . LYS A 1 84 ? 1.686 12.753 13.818 1.00 91.50 84 LYS A C 1
ATOM 611 O O . LYS A 1 84 ? 1.511 12.532 12.623 1.00 91.50 84 LYS A O 1
ATOM 616 N N . VAL A 1 85 ? 0.854 12.377 14.775 1.00 96.62 85 VAL A N 1
ATOM 617 C CA . VAL A 1 85 ? -0.429 11.727 14.518 1.00 96.62 85 VAL A CA 1
ATOM 618 C C . VAL A 1 85 ? -1.568 12.677 14.854 1.00 96.62 85 VAL A C 1
ATOM 620 O O . VAL A 1 85 ? -1.412 13.562 15.699 1.00 96.62 85 VAL A O 1
ATOM 623 N N . VAL A 1 86 ? -2.698 12.511 14.174 1.00 97.38 86 VAL A N 1
ATOM 624 C CA . VAL A 1 86 ? -3.926 13.264 14.450 1.00 97.38 86 VAL A CA 1
ATOM 625 C C . VAL A 1 86 ? -4.515 12.872 15.811 1.00 97.38 86 VAL A C 1
ATOM 627 O O . VAL A 1 86 ? -4.059 11.920 16.465 1.00 97.38 86 VAL A O 1
ATOM 630 N N . SER A 1 87 ? -5.540 13.598 16.268 1.00 98.06 87 SER A N 1
ATOM 631 C CA . SER A 1 87 ? -6.247 13.235 17.501 1.00 98.06 87 SER A CA 1
ATOM 632 C C . SER A 1 87 ? -6.856 11.832 17.401 1.00 98.06 87 SER A C 1
ATOM 634 O O . SER A 1 87 ? -7.044 11.279 16.314 1.00 98.06 87 SER A O 1
ATOM 636 N N . ARG A 1 88 ? -7.164 11.229 18.551 1.00 98.44 88 ARG A N 1
ATOM 637 C CA . ARG A 1 88 ? -7.814 9.912 18.590 1.00 98.44 88 ARG A CA 1
ATOM 638 C C . ARG A 1 88 ? -9.157 9.954 17.865 1.00 98.44 88 ARG A C 1
ATOM 640 O O . ARG A 1 88 ? -9.475 9.049 17.100 1.00 98.44 88 ARG A O 1
ATOM 647 N N . GLU A 1 89 ? -9.919 11.020 18.087 1.00 98.31 89 GLU A N 1
ATOM 648 C CA . GLU A 1 89 ? -11.235 11.233 17.495 1.00 98.31 89 GLU A CA 1
ATOM 649 C C . GLU A 1 89 ? -11.144 11.295 15.969 1.00 98.31 89 GLU A C 1
ATOM 651 O O . GLU A 1 89 ? -11.896 10.603 15.285 1.00 98.31 89 GLU A O 1
ATOM 656 N N . GLU A 1 90 ? -10.197 12.068 15.433 1.00 98.31 90 GLU A N 1
ATOM 657 C CA . GLU A 1 90 ? -9.997 12.204 13.990 1.00 98.31 90 GLU A CA 1
ATOM 658 C C . GLU A 1 90 ? -9.570 10.876 13.352 1.00 98.31 90 GLU A C 1
ATOM 660 O O . GLU A 1 90 ? -10.180 10.443 12.372 1.00 98.31 90 GLU A O 1
ATOM 665 N N . ALA A 1 91 ? -8.608 10.172 13.959 1.00 98.38 91 ALA A N 1
ATOM 666 C CA . ALA A 1 91 ? -8.143 8.876 13.470 1.00 98.38 91 ALA A CA 1
ATOM 667 C C . ALA A 1 91 ? -9.282 7.840 13.404 1.00 98.38 91 ALA A C 1
ATOM 669 O O . ALA A 1 91 ? -9.452 7.150 12.399 1.00 98.38 91 ALA A O 1
ATOM 670 N N . ILE A 1 92 ? -10.120 7.768 14.446 1.00 98.75 92 ILE A N 1
ATOM 671 C CA . ILE A 1 92 ? -11.287 6.874 14.477 1.00 98.75 92 ILE A CA 1
ATOM 672 C C . ILE A 1 92 ? -12.295 7.249 13.385 1.00 98.75 92 ILE A C 1
ATOM 674 O O . ILE A 1 92 ? -12.855 6.363 12.733 1.00 98.75 92 ILE A O 1
ATOM 678 N N . MET A 1 93 ? -12.545 8.545 13.170 1.00 98.75 93 MET A N 1
ATOM 679 C CA . MET A 1 93 ? -13.478 8.993 12.133 1.00 98.75 93 MET A CA 1
ATOM 680 C C . MET A 1 93 ? -12.977 8.671 10.723 1.00 98.75 93 MET A C 1
ATOM 682 O O . MET A 1 93 ? -13.792 8.322 9.871 1.00 98.75 93 MET A O 1
ATOM 686 N N . HIS A 1 94 ? -11.664 8.691 10.478 1.00 98.75 94 HIS A N 1
ATOM 687 C CA . HIS A 1 94 ? -11.093 8.253 9.200 1.00 98.75 94 HIS A CA 1
ATOM 688 C C . HIS A 1 94 ? -11.357 6.767 8.936 1.00 98.75 94 HIS A C 1
ATOM 690 O O . HIS A 1 94 ? -11.842 6.419 7.858 1.00 98.75 94 HIS A O 1
ATOM 696 N N . ILE A 1 95 ? -11.142 5.895 9.926 1.00 98.88 95 ILE A N 1
ATOM 697 C CA . ILE A 1 95 ? -11.441 4.462 9.777 1.00 98.88 95 ILE A CA 1
ATOM 698 C C . ILE A 1 95 ? -12.941 4.229 9.550 1.00 98.88 95 ILE A C 1
ATOM 700 O O . ILE A 1 95 ? -13.314 3.504 8.628 1.00 98.88 95 ILE A O 1
ATOM 704 N N . LYS A 1 96 ? -13.818 4.900 10.309 1.00 98.88 96 LYS A N 1
ATOM 705 C CA . LYS A 1 96 ? -15.275 4.817 10.092 1.00 98.88 96 LYS A CA 1
ATOM 706 C C . LYS A 1 96 ? -15.674 5.275 8.690 1.00 98.88 96 LYS A C 1
ATOM 708 O O . LYS A 1 96 ? -16.432 4.584 8.015 1.00 98.88 96 LYS A O 1
ATOM 713 N N . ALA A 1 97 ? -15.118 6.390 8.220 1.00 98.94 97 ALA A N 1
ATOM 714 C CA . ALA A 1 97 ? -15.364 6.896 6.875 1.00 98.94 97 ALA A CA 1
ATOM 715 C C . ALA A 1 97 ? -14.928 5.891 5.795 1.00 98.94 97 ALA A C 1
ATOM 717 O O . ALA A 1 97 ? -15.643 5.707 4.808 1.00 98.94 97 ALA A O 1
ATOM 718 N N . ALA A 1 98 ? -13.797 5.208 5.989 1.00 98.88 98 ALA A N 1
ATOM 719 C CA . ALA A 1 98 ? -13.330 4.166 5.081 1.00 98.88 98 ALA A CA 1
ATOM 720 C C . ALA A 1 98 ? -14.280 2.956 5.044 1.00 98.88 98 ALA A C 1
ATOM 722 O O . ALA A 1 98 ? -14.677 2.509 3.964 1.00 98.88 98 ALA A O 1
ATOM 723 N N . VAL A 1 99 ? -14.710 2.479 6.215 1.00 98.88 99 VAL A N 1
ATOM 724 C CA . VAL A 1 99 ? -15.679 1.379 6.349 1.00 98.88 99 VAL A CA 1
ATOM 725 C C . VAL A 1 99 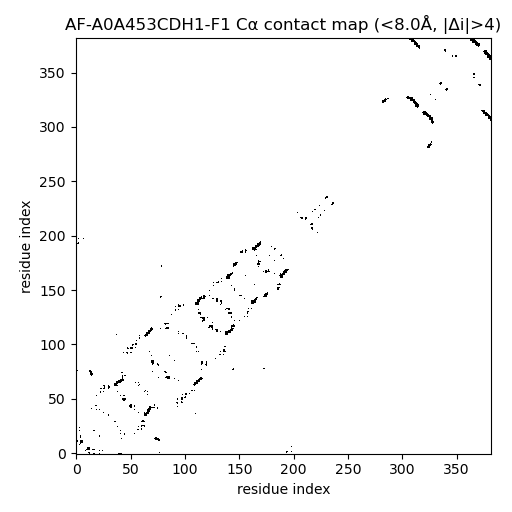? -17.023 1.736 5.709 1.00 98.88 99 VAL A C 1
ATOM 727 O O . VAL A 1 99 ? -17.609 0.908 5.007 1.00 98.88 99 VAL A O 1
ATOM 730 N N . ASP A 1 100 ? -17.505 2.963 5.899 1.00 98.88 100 ASP A N 1
ATOM 731 C CA . ASP A 1 100 ? -18.738 3.443 5.276 1.00 98.88 100 ASP A CA 1
ATOM 732 C C . ASP A 1 100 ? -18.597 3.532 3.753 1.00 98.88 100 ASP A C 1
ATOM 734 O O . ASP A 1 100 ? -19.482 3.089 3.025 1.00 98.88 100 ASP A O 1
ATOM 738 N N . ALA A 1 101 ? -17.468 4.035 3.243 1.00 98.88 101 ALA A N 1
ATOM 739 C CA . ALA A 1 101 ? -17.215 4.107 1.804 1.00 98.88 101 ALA A CA 1
ATOM 740 C C . ALA A 1 101 ? -17.196 2.728 1.134 1.00 98.88 101 ALA A C 1
ATOM 742 O O . ALA A 1 101 ? -17.732 2.587 0.031 1.00 98.88 101 ALA A O 1
ATOM 743 N N . ARG A 1 102 ? -16.625 1.718 1.802 1.00 98.75 102 ARG A N 1
ATOM 744 C CA . ARG A 1 102 ? -16.688 0.315 1.375 1.00 98.75 102 ARG A CA 1
ATOM 745 C C . ARG A 1 102 ? -18.136 -0.170 1.273 1.00 98.75 102 ARG A C 1
ATOM 747 O O . ARG A 1 102 ? -18.546 -0.623 0.205 1.00 98.75 102 ARG A O 1
ATOM 754 N N . LYS A 1 103 ? -18.920 -0.012 2.349 1.00 98.56 103 LYS A N 1
ATOM 755 C CA . LYS A 1 103 ? -20.337 -0.427 2.405 1.00 98.56 103 LYS A CA 1
ATOM 756 C C . LYS A 1 103 ? -21.173 0.249 1.320 1.00 98.56 103 LYS A C 1
ATOM 758 O O . LYS A 1 103 ? -21.895 -0.422 0.595 1.00 98.56 103 LYS A O 1
ATOM 763 N N . GLU A 1 104 ? -21.035 1.564 1.171 1.00 98.75 104 GLU A N 1
ATOM 764 C CA . GLU A 1 104 ? -21.730 2.358 0.148 1.00 98.75 104 GLU A CA 1
ATOM 765 C C . GLU A 1 104 ? -21.401 1.931 -1.283 1.00 98.75 104 GLU A C 1
ATOM 767 O O . GLU A 1 104 ? -22.184 2.191 -2.193 1.00 98.75 104 GLU A O 1
ATOM 772 N N . SER A 1 105 ? -20.234 1.321 -1.493 1.00 98.50 105 SER A N 1
ATOM 773 C CA . SER A 1 105 ? -19.794 0.848 -2.806 1.00 98.50 105 SER A CA 1
ATOM 774 C C . SER A 1 105 ? -20.173 -0.609 -3.071 1.00 98.50 105 SER A C 1
ATOM 776 O O . SER A 1 105 ? -19.943 -1.082 -4.179 1.00 98.50 105 SER A O 1
ATOM 778 N N . GLY A 1 106 ? -20.709 -1.330 -2.076 1.00 98.31 106 GLY A N 1
ATOM 779 C CA . GLY A 1 106 ? -20.971 -2.769 -2.174 1.00 98.31 106 GLY A CA 1
ATOM 780 C C . GLY A 1 106 ? -19.708 -3.611 -2.393 1.00 98.31 106 GLY A C 1
ATOM 781 O O . GLY A 1 106 ? -19.791 -4.674 -2.996 1.00 98.31 106 GLY A O 1
ATOM 782 N N . SER A 1 107 ? -18.547 -3.117 -1.954 1.00 98.19 107 SER A N 1
ATOM 783 C CA . SER A 1 107 ? -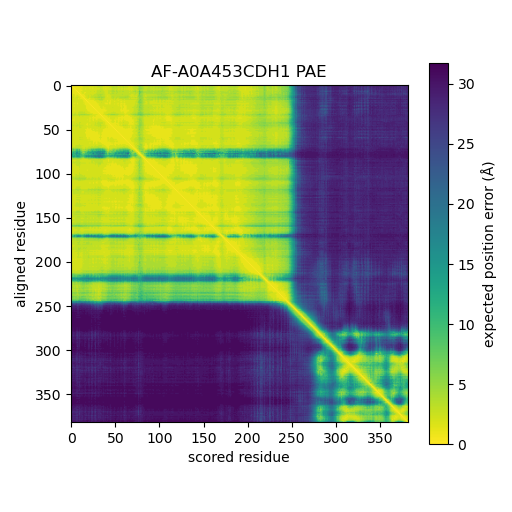17.246 -3.778 -2.114 1.00 98.19 107 SER A CA 1
ATOM 784 C C . SER A 1 107 ? -16.822 -4.485 -0.826 1.00 98.19 107 SER A C 1
ATOM 786 O O . SER A 1 107 ? -17.254 -4.125 0.269 1.00 98.19 107 SER A O 1
ATOM 788 N N . ASP A 1 108 ? -15.940 -5.465 -0.965 1.00 97.94 108 ASP A N 1
ATOM 789 C CA . ASP A 1 108 ? -15.280 -6.227 0.092 1.00 97.94 108 ASP A CA 1
ATOM 790 C C . ASP A 1 108 ? -13.828 -5.780 0.348 1.00 97.94 108 ASP A C 1
ATOM 792 O O . ASP A 1 108 ? -13.096 -6.486 1.037 1.00 97.94 108 ASP A O 1
ATOM 796 N N . ILE A 1 109 ? -13.412 -4.608 -0.163 1.00 98.69 109 ILE A N 1
ATOM 797 C CA . ILE A 1 109 ? -12.044 -4.096 0.019 1.00 98.69 109 ILE A CA 1
ATOM 798 C C . ILE A 1 109 ? -11.611 -4.162 1.493 1.00 98.69 109 ILE A C 1
ATOM 800 O O . ILE A 1 109 ? -12.327 -3.723 2.399 1.00 98.69 109 ILE A O 1
ATOM 804 N N . VAL A 1 110 ? -10.422 -4.709 1.732 1.00 98.81 110 VAL A N 1
ATOM 805 C CA . VAL A 1 110 ? -9.847 -4.865 3.073 1.00 98.81 110 VAL A CA 1
ATOM 806 C C . VAL A 1 110 ? -9.317 -3.521 3.569 1.00 98.81 110 VAL A C 1
ATOM 808 O O . VAL A 1 110 ? -8.458 -2.914 2.929 1.00 98.81 110 VAL A O 1
ATOM 811 N N . ILE A 1 111 ? -9.792 -3.061 4.726 1.00 98.94 111 ILE A N 1
ATOM 812 C CA . ILE A 1 111 ? -9.313 -1.844 5.384 1.00 98.94 111 ILE A CA 1
ATOM 813 C C . ILE A 1 111 ? -8.223 -2.214 6.394 1.00 98.94 111 ILE A C 1
ATOM 815 O O . ILE A 1 111 ? -8.502 -2.738 7.475 1.00 98.94 111 ILE A O 1
ATOM 819 N N . VAL A 1 112 ? -6.974 -1.908 6.047 1.00 98.94 112 VAL A N 1
ATOM 820 C CA . VAL A 1 112 ? -5.815 -2.024 6.934 1.00 98.94 112 VAL A CA 1
ATOM 821 C C . VAL A 1 112 ? -5.628 -0.696 7.664 1.00 98.94 112 VAL A C 1
ATOM 823 O O . VAL A 1 112 ? -5.234 0.309 7.072 1.00 98.94 112 VAL A O 1
ATOM 826 N N . ALA A 1 113 ? -5.912 -0.679 8.963 1.00 98.81 113 ALA A N 1
ATOM 827 C CA . ALA A 1 113 ? -5.729 0.504 9.792 1.00 98.81 113 ALA A CA 1
ATOM 828 C C . ALA A 1 113 ? -4.317 0.518 10.382 1.00 98.81 113 ALA A C 1
ATOM 830 O O . ALA A 1 113 ? -3.961 -0.326 11.212 1.00 98.81 113 ALA A O 1
ATOM 831 N N . ARG A 1 114 ? -3.523 1.494 9.946 1.00 98.62 114 ARG A N 1
ATOM 832 C CA . ARG A 1 114 ? -2.158 1.728 10.402 1.00 98.62 114 ARG A CA 1
ATOM 833 C C . ARG A 1 114 ? -2.135 2.825 11.464 1.00 98.62 114 ARG A C 1
ATOM 835 O O . ARG A 1 114 ? -2.789 3.852 11.312 1.00 98.62 114 ARG A O 1
ATOM 842 N N . THR A 1 115 ? -1.347 2.639 12.519 1.00 98.31 115 THR A N 1
ATOM 843 C CA . THR A 1 115 ? -0.961 3.741 13.411 1.00 98.31 115 THR A CA 1
ATOM 844 C C . THR A 1 115 ? 0.547 3.911 13.487 1.00 98.31 115 THR A C 1
ATOM 846 O O . THR A 1 115 ? 1.309 2.948 13.607 1.00 98.31 115 THR A O 1
ATOM 849 N N . ASP A 1 116 ? 0.963 5.171 13.466 1.00 96.75 116 ASP A N 1
ATOM 850 C CA . ASP A 1 116 ? 2.348 5.609 13.608 1.00 96.75 116 ASP A CA 1
ATOM 851 C C . ASP A 1 116 ? 2.640 6.170 15.013 1.00 96.75 116 ASP A C 1
ATOM 853 O O . ASP A 1 116 ? 3.733 6.678 15.304 1.00 96.75 116 ASP A O 1
ATOM 857 N N . SER A 1 117 ? 1.671 6.061 15.929 1.00 96.94 117 SER A N 1
ATOM 858 C CA . SER A 1 117 ? 1.757 6.657 17.260 1.00 96.94 117 SER A CA 1
ATOM 859 C C . SER A 1 117 ? 2.797 5.993 18.163 1.00 96.94 117 SER A C 1
ATOM 861 O O . SER A 1 117 ? 3.183 6.597 19.163 1.00 96.94 117 SER A O 1
ATOM 863 N N . ARG A 1 118 ? 3.311 4.800 17.814 1.00 96.00 118 ARG A N 1
ATOM 864 C CA . ARG A 1 118 ? 4.372 4.139 18.590 1.00 96.00 118 ARG A CA 1
ATOM 865 C C . ARG A 1 118 ? 5.617 5.010 18.688 1.00 96.00 118 ARG A C 1
ATOM 867 O O . ARG A 1 118 ? 6.189 5.127 19.773 1.00 96.00 118 ARG A O 1
ATOM 874 N N . GLN A 1 119 ? 6.041 5.605 17.572 1.00 92.31 119 GLN A N 1
ATOM 875 C CA . GLN A 1 119 ? 7.159 6.545 17.571 1.00 92.31 119 GLN A CA 1
ATOM 876 C C . GLN A 1 119 ? 6.708 7.955 17.960 1.00 92.31 119 GLN A C 1
ATOM 878 O O . GLN A 1 119 ? 7.455 8.644 18.649 1.00 92.31 119 GLN A O 1
ATOM 883 N N . ALA A 1 120 ? 5.536 8.398 17.495 1.00 93.25 120 ALA A N 1
ATOM 884 C CA . ALA A 1 120 ? 5.106 9.778 17.711 1.00 93.25 120 ALA A CA 1
ATOM 885 C C . ALA A 1 120 ? 4.763 10.077 19.182 1.00 93.25 120 ALA A C 1
ATOM 887 O O . ALA A 1 120 ? 4.944 11.208 19.624 1.00 93.25 120 ALA A O 1
ATOM 888 N N . LEU A 1 121 ? 4.259 9.082 19.922 1.00 95.75 121 LEU A N 1
ATOM 889 C CA . LEU A 1 121 ? 3.724 9.229 21.277 1.00 95.75 121 LEU A CA 1
ATOM 890 C C . LEU A 1 121 ? 4.244 8.124 22.217 1.00 95.75 121 LEU A C 1
ATOM 892 O O . LEU A 1 121 ? 5.158 8.371 23.001 1.00 95.75 121 LEU A O 1
ATOM 896 N N . SER A 1 122 ? 3.679 6.912 22.166 1.00 96.94 122 SER A N 1
ATOM 897 C CA . SER A 1 122 ? 4.070 5.780 23.024 1.00 96.94 122 SER A CA 1
ATOM 898 C C . SER A 1 122 ? 3.514 4.443 22.514 1.00 96.94 122 SER A C 1
ATOM 900 O O . SER A 1 122 ? 2.645 4.408 21.640 1.00 96.94 122 SER A O 1
ATOM 902 N N . LEU A 1 123 ? 4.002 3.328 23.075 1.00 98.12 123 LEU A N 1
ATOM 903 C CA . LEU A 1 123 ? 3.434 1.998 22.820 1.00 98.12 123 LEU A CA 1
ATOM 904 C C . LEU A 1 123 ? 1.985 1.901 23.311 1.00 98.12 123 LEU A C 1
ATOM 906 O O . LEU A 1 123 ? 1.128 1.459 22.553 1.00 98.12 123 LEU A O 1
ATOM 910 N N . ASP A 1 124 ? 1.698 2.366 24.528 1.00 98.50 124 ASP A N 1
ATOM 911 C CA . ASP A 1 124 ? 0.346 2.322 25.102 1.00 98.50 124 ASP A CA 1
ATOM 912 C C . ASP A 1 124 ? -0.672 3.066 24.234 1.00 98.50 124 ASP A C 1
ATOM 914 O O . ASP A 1 124 ? -1.781 2.581 24.012 1.00 98.50 124 ASP A O 1
ATOM 918 N N . GLU A 1 125 ? -0.280 4.218 23.682 1.00 98.44 125 GLU A N 1
ATOM 919 C CA . GLU A 1 125 ? -1.119 4.967 22.748 1.00 98.44 125 GLU A CA 1
ATOM 920 C C . GLU A 1 125 ? -1.376 4.176 21.461 1.00 98.44 125 GLU A C 1
ATOM 922 O O . GLU A 1 125 ? -2.509 4.126 20.988 1.00 98.44 125 GLU A O 1
ATOM 927 N N . ALA A 1 126 ? -0.348 3.530 20.903 1.00 98.56 126 ALA A N 1
ATOM 928 C CA . ALA A 1 126 ? -0.485 2.716 19.695 1.00 98.56 126 ALA A CA 1
ATOM 929 C C . ALA A 1 126 ? -1.393 1.501 19.906 1.00 98.56 126 ALA A C 1
ATOM 931 O O . ALA A 1 126 ? -2.253 1.218 19.074 1.00 98.56 126 ALA A O 1
ATOM 932 N N . LEU A 1 127 ? -1.262 0.818 21.046 1.00 98.75 127 LEU A N 1
ATOM 933 C CA . LEU A 1 127 ? -2.121 -0.309 21.411 1.00 98.75 127 LEU A CA 1
ATOM 934 C C . LEU A 1 127 ? -3.572 0.137 21.633 1.00 98.75 127 LEU A C 1
ATOM 936 O O . LEU A 1 127 ? -4.502 -0.555 21.208 1.00 98.75 127 LEU A O 1
ATOM 940 N N . TRP A 1 128 ? -3.777 1.302 22.258 1.00 98.75 128 TRP A N 1
ATOM 941 C CA . TRP A 1 128 ? -5.105 1.893 22.422 1.00 98.75 128 TRP A CA 1
ATOM 942 C C . TRP A 1 128 ? -5.747 2.194 21.064 1.00 98.75 128 TRP A C 1
ATOM 944 O O . TRP A 1 128 ? -6.885 1.790 20.819 1.00 98.75 128 TRP A O 1
ATOM 954 N N . ARG A 1 129 ? -5.005 2.839 20.153 1.00 98.81 129 ARG A N 1
ATOM 955 C CA . ARG A 1 129 ? -5.483 3.174 18.802 1.00 98.81 129 ARG A CA 1
ATOM 956 C C . ARG A 1 129 ? -5.790 1.935 17.980 1.00 98.81 129 ARG A C 1
ATOM 958 O O . ARG A 1 129 ? -6.858 1.866 17.388 1.00 98.81 129 ARG A O 1
ATOM 965 N N . ALA A 1 130 ? -4.920 0.928 18.015 1.00 98.81 130 ALA A N 1
ATOM 966 C CA . ALA A 1 130 ? -5.153 -0.343 17.339 1.00 98.81 130 ALA A CA 1
ATOM 967 C C . ALA A 1 130 ? -6.470 -1.001 17.791 1.00 98.81 130 ALA A C 1
ATOM 969 O O . ALA A 1 130 ? -7.246 -1.470 16.957 1.00 98.81 130 ALA A O 1
ATOM 970 N N . ARG A 1 131 ? -6.776 -0.975 19.097 1.00 98.75 131 ARG A N 1
ATOM 971 C CA . ARG A 1 131 ? -8.068 -1.455 19.609 1.00 98.75 131 ARG A CA 1
ATOM 972 C C . ARG A 1 131 ? -9.233 -0.612 19.093 1.00 98.75 131 ARG A C 1
ATOM 974 O O . ARG A 1 131 ? -10.195 -1.169 18.578 1.00 98.75 131 ARG A O 1
ATOM 981 N N . ALA A 1 132 ? -9.119 0.712 19.166 1.00 98.88 132 ALA A N 1
ATOM 982 C CA . ALA A 1 132 ? -10.159 1.618 18.687 1.00 98.88 132 ALA A CA 1
ATOM 983 C C . ALA A 1 132 ? -10.415 1.488 17.172 1.00 98.88 132 ALA A C 1
ATOM 985 O O . ALA A 1 132 ? -11.550 1.628 16.724 1.00 98.88 132 ALA A O 1
ATOM 986 N N . PHE A 1 133 ? -9.384 1.196 16.375 1.00 98.88 133 PHE A N 1
ATOM 987 C CA . PHE A 1 133 ? -9.514 0.952 14.939 1.00 98.88 133 PHE A CA 1
ATOM 988 C C . PHE A 1 133 ? -10.232 -0.366 14.644 1.00 98.88 133 PHE A C 1
ATOM 990 O O . PHE A 1 133 ? -11.079 -0.403 13.751 1.00 98.88 133 PHE A O 1
ATOM 997 N N . ALA A 1 134 ? -9.967 -1.419 15.425 1.00 98.81 134 ALA A N 1
ATOM 998 C CA . ALA A 1 134 ? -10.748 -2.653 15.359 1.00 98.81 134 ALA A CA 1
ATOM 999 C C . ALA A 1 134 ? -12.223 -2.402 15.706 1.00 98.81 134 ALA A C 1
ATOM 1001 O O . ALA A 1 134 ? -13.103 -2.803 14.949 1.00 98.81 134 ALA A O 1
ATOM 1002 N N . ASP A 1 135 ? -12.497 -1.670 16.791 1.00 98.62 135 ASP A N 1
ATOM 1003 C CA . ASP A 1 135 ? -13.864 -1.316 17.204 1.00 98.62 135 ASP A CA 1
ATOM 1004 C C . ASP A 1 135 ? -14.583 -0.444 16.153 1.00 98.62 135 ASP A C 1
ATOM 1006 O O . ASP A 1 135 ? -15.804 -0.501 16.005 1.00 98.62 135 ASP A O 1
ATOM 1010 N N . ALA A 1 136 ? -13.830 0.355 15.389 1.00 98.75 136 ALA A N 1
ATOM 1011 C CA . ALA A 1 136 ? -14.334 1.144 14.265 1.00 98.75 136 ALA A CA 1
ATOM 1012 C C . ALA A 1 136 ? -14.607 0.315 12.993 1.00 98.75 136 ALA A C 1
ATOM 1014 O O . ALA A 1 136 ? -15.232 0.832 12.064 1.00 98.75 136 ALA A O 1
ATOM 1015 N N . GLY A 1 137 ? -14.186 -0.953 12.957 1.00 98.62 137 GLY A N 1
ATOM 1016 C CA . GLY A 1 137 ? -14.456 -1.893 11.870 1.00 98.62 137 GLY A CA 1
ATOM 1017 C C . GLY A 1 137 ? -13.313 -2.089 10.872 1.00 98.62 137 GLY A C 1
ATOM 1018 O O . GLY A 1 137 ? -13.588 -2.510 9.749 1.00 98.62 137 GLY A O 1
ATOM 1019 N N . ALA A 1 138 ? -12.067 -1.772 11.242 1.00 98.81 138 ALA A N 1
ATOM 1020 C CA . ALA A 1 138 ? -10.899 -2.164 10.453 1.00 98.81 138 ALA A CA 1
ATOM 1021 C C . ALA A 1 138 ? -10.761 -3.694 10.396 1.00 98.81 138 ALA A C 1
ATOM 1023 O O . ALA A 1 138 ? -10.951 -4.376 11.405 1.00 98.81 138 ALA A O 1
ATOM 1024 N N . ASP A 1 139 ? -10.392 -4.225 9.231 1.00 98.88 139 ASP A N 1
ATOM 1025 C CA . ASP A 1 139 ? -10.273 -5.671 9.011 1.00 98.88 139 ASP A CA 1
ATOM 1026 C C . ASP A 1 139 ? -8.873 -6.193 9.354 1.00 98.88 139 ASP A C 1
ATOM 1028 O O . ASP A 1 139 ? -8.705 -7.367 9.670 1.00 98.88 139 ASP A O 1
ATOM 1032 N N . VAL A 1 140 ? -7.860 -5.326 9.287 1.00 98.88 140 VAL A N 1
ATOM 1033 C CA . VAL A 1 140 ? -6.469 -5.636 9.637 1.00 98.88 140 VAL A CA 1
ATOM 1034 C C . VAL A 1 140 ? -5.892 -4.474 10.435 1.00 98.88 140 VAL A C 1
ATOM 1036 O O . VAL A 1 140 ? -6.131 -3.309 10.116 1.00 98.88 140 VAL A O 1
ATOM 1039 N N . LEU A 1 141 ? -5.097 -4.788 11.455 1.00 98.88 141 LEU A N 1
ATOM 1040 C CA . LEU A 1 141 ? -4.379 -3.796 12.250 1.00 98.88 141 LEU A CA 1
ATOM 1041 C C . LEU A 1 141 ? -2.892 -3.793 11.914 1.00 98.88 141 LEU A C 1
ATOM 1043 O O . LEU A 1 141 ? -2.279 -4.846 11.720 1.00 98.88 141 LEU A O 1
ATOM 1047 N N . PHE A 1 142 ? -2.295 -2.609 11.944 1.00 98.69 142 PHE A N 1
ATOM 1048 C CA . PHE A 1 142 ? -0.869 -2.415 11.731 1.00 98.69 142 PHE A CA 1
ATOM 1049 C C . PHE A 1 142 ? -0.336 -1.321 12.672 1.00 98.69 142 PHE A C 1
ATOM 1051 O O . PHE A 1 142 ? -0.777 -0.177 12.617 1.00 98.69 142 PHE A O 1
ATOM 1058 N N . ILE A 1 143 ? 0.621 -1.656 13.543 1.00 98.00 143 ILE A N 1
ATOM 1059 C CA . ILE A 1 143 ? 1.419 -0.657 14.270 1.00 98.00 143 ILE A CA 1
ATOM 1060 C C . ILE A 1 143 ? 2.794 -0.588 13.617 1.00 98.00 143 ILE A C 1
ATOM 1062 O O . ILE A 1 143 ? 3.511 -1.589 13.577 1.00 98.00 143 ILE A O 1
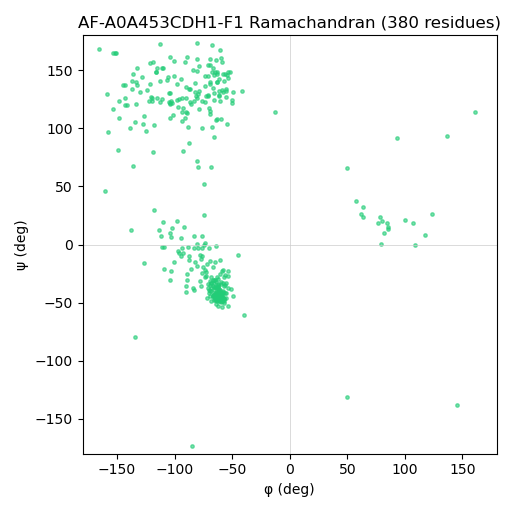ATOM 1066 N N . ASP A 1 144 ? 3.172 0.590 13.127 1.00 95.06 144 ASP A N 1
ATOM 1067 C CA . ASP A 1 144 ? 4.485 0.773 12.520 1.00 95.06 144 ASP A CA 1
ATOM 1068 C C . ASP A 1 144 ? 5.580 0.982 13.580 1.00 95.06 144 ASP A C 1
ATOM 1070 O O . ASP A 1 144 ? 5.351 1.554 14.650 1.00 95.06 144 ASP A O 1
ATOM 1074 N N . ALA A 1 145 ? 6.796 0.535 13.257 1.00 93.00 145 ALA A N 1
ATOM 1075 C CA . ALA A 1 145 ? 8.006 0.747 14.053 1.00 93.00 145 ALA A CA 1
ATOM 1076 C C . ALA A 1 145 ? 7.958 0.233 15.514 1.00 93.00 145 ALA A C 1
ATOM 1078 O O . ALA A 1 145 ? 8.541 0.861 16.405 1.00 93.00 145 ALA A O 1
ATOM 1079 N N . LEU A 1 146 ? 7.319 -0.920 15.763 1.00 95.75 146 LEU A N 1
ATOM 1080 C CA . LEU A 1 146 ? 7.475 -1.667 17.024 1.00 95.75 146 LEU A CA 1
ATOM 1081 C C . LEU A 1 146 ? 8.947 -2.035 17.232 1.00 95.75 146 LEU A C 1
ATOM 1083 O O . LEU A 1 146 ? 9.594 -2.493 16.295 1.00 95.75 146 LEU A O 1
ATOM 1087 N N . ALA A 1 147 ? 9.483 -1.817 18.430 1.00 94.88 147 ALA A N 1
ATOM 1088 C CA . ALA A 1 147 ? 10.930 -1.818 18.664 1.00 94.88 147 ALA A CA 1
ATOM 1089 C C . ALA A 1 147 ? 11.500 -3.163 19.145 1.00 94.88 147 ALA A C 1
ATOM 1091 O O . ALA A 1 147 ? 12.719 -3.319 19.213 1.00 94.88 147 ALA A O 1
ATOM 1092 N N . SER A 1 148 ? 10.653 -4.132 19.499 1.00 96.19 148 SER A N 1
ATOM 1093 C CA . SER A 1 148 ? 11.102 -5.440 19.979 1.00 96.19 148 SER A CA 1
ATOM 1094 C C . SER A 1 148 ? 10.078 -6.545 19.720 1.00 96.19 148 SER A C 1
ATOM 1096 O O . SER A 1 148 ? 8.901 -6.275 19.462 1.00 96.19 148 SER A O 1
ATOM 1098 N N . ARG A 1 149 ? 10.521 -7.804 19.834 1.00 97.38 149 ARG A N 1
ATOM 1099 C CA . ARG A 1 149 ? 9.651 -8.985 19.729 1.00 97.38 149 ARG A CA 1
ATOM 1100 C C . ARG A 1 149 ? 8.552 -8.970 20.797 1.00 97.38 149 ARG A C 1
ATOM 1102 O O . ARG A 1 149 ? 7.429 -9.385 20.536 1.00 97.38 149 ARG A O 1
ATOM 1109 N N . GLU A 1 150 ? 8.849 -8.454 21.984 1.00 98.00 150 GLU A N 1
ATOM 1110 C CA . GLU A 1 150 ? 7.901 -8.324 23.092 1.00 98.00 150 GLU A CA 1
ATOM 1111 C C . GLU A 1 150 ? 6.778 -7.346 22.754 1.00 98.00 150 GLU A C 1
ATOM 1113 O O . GLU A 1 150 ? 5.609 -7.681 22.942 1.00 98.00 150 GLU A O 1
ATOM 1118 N N . GLU A 1 151 ? 7.097 -6.180 22.182 1.00 98.25 151 GLU A N 1
ATOM 1119 C CA . GLU A 1 151 ? 6.064 -5.240 21.728 1.00 98.25 151 GLU A CA 1
ATOM 1120 C C . GLU A 1 151 ? 5.177 -5.867 20.641 1.00 98.25 151 GLU A C 1
ATOM 1122 O O . GLU A 1 151 ? 3.960 -5.682 20.640 1.00 98.25 151 GLU A O 1
ATOM 1127 N N . MET A 1 152 ? 5.776 -6.657 19.745 1.00 98.31 152 MET A N 1
ATOM 1128 C CA . MET A 1 152 ? 5.064 -7.391 18.696 1.00 98.31 152 MET A CA 1
ATOM 1129 C C . MET A 1 152 ? 4.101 -8.445 19.260 1.00 98.31 152 MET A C 1
ATOM 1131 O O . MET A 1 152 ? 2.973 -8.550 18.776 1.00 98.31 152 MET A O 1
ATOM 1135 N N . MET A 1 153 ? 4.504 -9.180 20.303 1.00 98.00 153 MET A N 1
ATOM 1136 C CA . MET A 1 153 ? 3.631 -10.126 21.011 1.00 98.00 153 MET A CA 1
ATOM 1137 C C . MET A 1 153 ? 2.467 -9.413 21.706 1.00 98.00 153 MET A C 1
ATOM 1139 O O . MET A 1 153 ? 1.317 -9.834 21.575 1.00 98.00 153 MET A O 1
ATOM 1143 N N . VAL A 1 154 ? 2.741 -8.301 22.397 1.00 98.38 154 VAL A N 1
ATOM 1144 C CA . VAL A 1 154 ? 1.698 -7.499 23.057 1.00 98.38 154 VAL A CA 1
ATOM 1145 C C . VAL A 1 154 ? 0.702 -6.949 22.035 1.00 98.38 154 VAL A C 1
ATOM 1147 O O . VAL A 1 154 ? -0.506 -7.014 22.262 1.00 98.38 154 VAL A O 1
ATOM 1150 N N . PHE A 1 155 ? 1.177 -6.462 20.886 1.00 98.62 155 PHE A N 1
ATOM 1151 C CA . PHE A 1 155 ? 0.305 -6.003 19.807 1.00 98.62 155 PHE A CA 1
ATOM 1152 C C . PHE A 1 155 ? -0.566 -7.131 19.239 1.00 98.62 155 PHE A C 1
ATOM 1154 O O . PHE A 1 155 ? -1.773 -6.946 19.082 1.00 98.62 155 PHE A O 1
ATOM 1161 N N . CYS A 1 156 ? -0.008 -8.316 18.984 1.00 97.94 156 CYS A N 1
ATOM 1162 C CA . CYS A 1 156 ? -0.789 -9.432 18.445 1.00 97.94 156 CYS A CA 1
ATOM 1163 C C . CYS A 1 156 ? -1.906 -9.900 19.394 1.00 97.94 156 CYS A C 1
ATOM 1165 O O . CYS A 1 156 ? -2.964 -10.333 18.924 1.00 97.94 156 CYS A O 1
ATOM 1167 N N . ALA A 1 157 ? -1.725 -9.722 20.707 1.00 97.88 157 ALA A N 1
ATOM 1168 C CA . ALA A 1 157 ? -2.751 -9.980 21.715 1.00 97.88 157 ALA A CA 1
ATOM 1169 C C . ALA A 1 157 ? -3.901 -8.946 21.725 1.00 97.88 157 ALA A C 1
ATOM 1171 O O . ALA A 1 157 ? -4.971 -9.220 22.276 1.00 97.88 157 ALA A O 1
ATOM 1172 N N . VAL A 1 158 ? -3.733 -7.764 21.118 1.00 97.69 158 VAL A N 1
ATOM 1173 C CA . VAL A 1 158 ? -4.809 -6.766 20.982 1.00 97.69 158 VAL A CA 1
ATOM 1174 C C . VAL A 1 158 ? -5.821 -7.239 19.946 1.00 97.69 158 VAL A C 1
ATOM 1176 O O . VAL A 1 158 ? -5.449 -7.555 18.822 1.00 97.69 158 VAL A O 1
ATOM 1179 N N . SER A 1 159 ? -7.110 -7.256 20.295 1.00 97.00 159 SER A N 1
ATOM 1180 C CA . SER A 1 159 ? -8.203 -7.624 19.378 1.00 97.00 159 SER A CA 1
ATOM 1181 C C . SER A 1 159 ? -7.916 -8.946 18.640 1.00 97.00 159 SER A C 1
ATOM 1183 O O . SER A 1 159 ? -7.694 -8.938 17.429 1.00 97.00 159 SER A O 1
ATOM 1185 N N . PRO A 1 160 ? -7.848 -10.094 19.344 1.00 93.19 160 PRO A N 1
ATOM 1186 C CA . PRO A 1 160 ? -7.316 -11.356 18.809 1.00 93.19 160 PRO A CA 1
ATOM 1187 C C . PRO A 1 160 ? -8.050 -11.884 17.564 1.00 93.19 160 PRO A C 1
ATOM 1189 O O . PRO A 1 160 ? -7.455 -12.618 16.785 1.00 93.19 160 PRO A O 1
ATOM 1192 N N . GLY A 1 161 ? -9.305 -11.481 17.341 1.00 95.38 161 GLY A N 1
ATOM 1193 C CA . GLY A 1 161 ? -10.070 -11.830 16.138 1.00 95.38 161 GLY A CA 1
ATOM 1194 C C . GLY A 1 161 ? -9.725 -11.020 14.882 1.00 95.38 161 GLY A C 1
ATOM 1195 O O . GLY A 1 161 ? -10.206 -11.360 13.808 1.00 95.38 161 GLY A O 1
ATOM 1196 N N . VAL A 1 162 ? -8.913 -9.965 14.998 1.00 98.56 162 VAL A N 1
ATOM 1197 C CA . VAL A 1 162 ? -8.520 -9.109 13.870 1.00 98.56 162 VAL A CA 1
ATOM 1198 C C . VAL A 1 162 ? -7.076 -9.433 13.468 1.00 98.56 162 VAL A C 1
ATOM 1200 O O . VAL A 1 162 ? -6.193 -9.350 14.328 1.00 98.56 162 VAL A O 1
ATOM 1203 N N . PRO A 1 163 ? -6.807 -9.821 12.208 1.00 98.62 163 PRO A N 1
ATOM 1204 C CA . PRO A 1 163 ? -5.461 -10.059 11.690 1.00 98.62 163 PRO A CA 1
ATOM 1205 C C . PRO A 1 163 ? -4.496 -8.881 11.885 1.00 98.62 163 PRO A C 1
ATOM 1207 O O . PRO A 1 163 ? -4.893 -7.715 11.850 1.00 98.62 163 PRO A O 1
ATOM 1210 N N . LYS A 1 164 ? -3.206 -9.193 12.062 1.00 98.69 164 LYS A N 1
ATOM 1211 C CA . LYS A 1 164 ? -2.133 -8.198 12.191 1.00 98.69 164 LYS A CA 1
ATOM 1212 C C . LYS A 1 164 ? -1.208 -8.265 10.993 1.00 98.69 164 LYS A C 1
ATOM 1214 O O . LYS A 1 164 ? -0.858 -9.356 10.528 1.00 98.69 164 LYS A O 1
ATOM 1219 N N . MET A 1 165 ? -0.780 -7.090 10.556 1.00 98.62 165 MET A N 1
ATOM 1220 C CA . MET A 1 165 ? 0.229 -6.913 9.526 1.00 98.62 165 MET A CA 1
ATOM 1221 C C . MET A 1 165 ? 1.563 -6.492 10.146 1.00 98.62 165 MET A C 1
ATOM 1223 O O . MET A 1 165 ? 1.613 -5.565 10.954 1.00 98.62 165 MET A O 1
ATOM 1227 N N . ALA A 1 166 ? 2.633 -7.180 9.756 1.00 97.44 166 ALA A N 1
ATOM 1228 C CA . ALA A 1 166 ? 4.011 -6.823 10.057 1.00 97.44 166 ALA A CA 1
ATOM 1229 C C . ALA A 1 166 ? 4.648 -6.139 8.842 1.00 97.44 166 ALA A C 1
ATOM 1231 O O . ALA A 1 166 ? 4.384 -6.510 7.698 1.00 97.44 166 ALA A O 1
ATOM 1232 N N . ASN A 1 167 ? 5.520 -5.167 9.089 1.00 95.19 167 ASN A N 1
ATOM 1233 C CA . ASN A 1 167 ? 6.269 -4.468 8.052 1.00 95.19 167 ASN A CA 1
ATOM 1234 C C . ASN A 1 167 ? 7.768 -4.703 8.267 1.00 95.19 167 ASN A C 1
ATOM 1236 O O . ASN A 1 167 ? 8.363 -4.135 9.182 1.00 95.19 167 ASN A O 1
ATOM 1240 N N . MET A 1 168 ? 8.362 -5.583 7.463 1.00 94.88 168 MET A N 1
ATOM 1241 C CA . MET A 1 168 ? 9.769 -5.969 7.557 1.00 94.88 168 MET A CA 1
ATOM 1242 C C . MET A 1 168 ? 10.601 -5.083 6.635 1.00 94.88 168 MET A C 1
ATOM 1244 O O . MET A 1 168 ? 10.928 -5.465 5.518 1.00 94.88 168 MET A O 1
ATOM 1248 N N . LEU A 1 169 ? 10.915 -3.874 7.103 1.00 89.38 169 LEU A N 1
ATOM 1249 C CA . LEU A 1 169 ? 11.693 -2.903 6.337 1.00 89.38 169 LEU A CA 1
ATOM 1250 C C . LEU A 1 169 ? 13.190 -3.258 6.324 1.00 89.38 169 LEU A C 1
ATOM 1252 O O . LEU A 1 169 ? 13.929 -2.976 7.273 1.00 89.38 169 LEU A O 1
ATOM 1256 N N . GLU A 1 170 ? 13.645 -3.853 5.227 1.00 83.06 170 GLU A N 1
ATOM 1257 C CA . GLU A 1 170 ? 15.015 -4.330 5.071 1.00 83.06 170 GLU A CA 1
ATOM 1258 C C . GLU A 1 170 ? 16.005 -3.161 4.938 1.00 83.06 170 GLU A C 1
ATOM 1260 O O . GLU A 1 170 ? 15.828 -2.278 4.104 1.00 83.06 170 GLU A O 1
ATOM 1265 N N . GLY A 1 171 ? 17.072 -3.146 5.746 1.00 71.31 171 GLY A N 1
ATOM 1266 C CA . GLY A 1 171 ? 18.129 -2.126 5.643 1.00 71.31 171 GLY A CA 1
ATOM 1267 C C . GLY A 1 171 ? 18.160 -1.057 6.742 1.00 71.31 171 GLY A C 1
ATOM 1268 O O . GLY A 1 171 ? 18.818 -0.037 6.561 1.00 71.31 171 GLY A O 1
ATOM 1269 N N . GLY A 1 172 ? 17.515 -1.289 7.893 1.00 68.75 172 GLY A N 1
ATOM 1270 C CA . GLY A 1 172 ? 17.757 -0.489 9.108 1.00 68.75 172 GLY A CA 1
ATOM 1271 C C . GLY A 1 172 ? 16.532 0.187 9.723 1.00 68.75 172 GLY A C 1
ATOM 1272 O O . GLY A 1 172 ? 16.672 1.211 10.394 1.00 68.75 172 GLY A O 1
ATOM 1273 N N . GLY A 1 173 ? 15.332 -0.361 9.508 1.00 79.00 173 GLY A N 1
ATOM 1274 C CA . GLY A 1 173 ? 14.147 0.034 10.269 1.00 79.00 173 GLY A CA 1
ATOM 1275 C C . GLY A 1 173 ? 14.305 -0.219 11.776 1.00 79.00 173 GLY A C 1
ATOM 1276 O O . GLY A 1 173 ? 15.218 -0.905 12.229 1.00 79.00 173 GLY A O 1
ATOM 1277 N N . LYS A 1 174 ? 13.392 0.340 12.579 1.00 85.00 174 LYS A N 1
ATOM 1278 C CA . LYS A 1 174 ? 13.394 0.140 14.044 1.00 85.00 174 LYS A CA 1
ATOM 1279 C C . LYS A 1 174 ? 12.936 -1.254 14.468 1.00 85.00 174 LYS A C 1
ATOM 1281 O O . LYS A 1 174 ? 13.290 -1.702 15.552 1.00 85.00 174 LYS A O 1
ATOM 1286 N N . THR A 1 175 ? 12.108 -1.889 13.644 1.00 92.00 175 THR A N 1
ATOM 1287 C CA . THR A 1 175 ? 11.534 -3.199 13.937 1.00 92.00 175 THR A CA 1
ATOM 1288 C C . THR A 1 175 ? 12.548 -4.296 13.635 1.00 92.00 175 THR A C 1
ATOM 1290 O O . THR A 1 175 ? 13.112 -4.291 12.539 1.00 92.00 175 THR A O 1
ATOM 1293 N N . PRO A 1 176 ? 12.797 -5.230 14.574 1.00 92.88 176 PRO A N 1
ATOM 1294 C CA . PRO A 1 176 ? 13.623 -6.398 14.301 1.00 92.88 176 PRO A CA 1
ATOM 1295 C C . PRO A 1 176 ? 13.083 -7.179 13.101 1.00 92.88 176 PRO A C 1
ATOM 1297 O O . PRO A 1 176 ? 11.881 -7.431 13.015 1.00 92.88 176 PRO A O 1
ATOM 1300 N N . ILE A 1 177 ? 13.969 -7.572 12.186 1.00 94.19 177 ILE A N 1
ATOM 1301 C CA . ILE A 1 177 ? 13.592 -8.389 11.031 1.00 94.19 177 ILE A CA 1
ATOM 1302 C C . ILE A 1 177 ? 13.462 -9.838 11.484 1.00 94.19 177 ILE A C 1
ATOM 1304 O O . ILE A 1 177 ? 14.442 -10.442 11.917 1.00 94.19 177 ILE A O 1
ATOM 1308 N N . LEU A 1 178 ? 12.249 -10.373 11.379 1.00 95.12 178 LEU A N 1
ATOM 1309 C CA . LEU A 1 178 ? 11.910 -11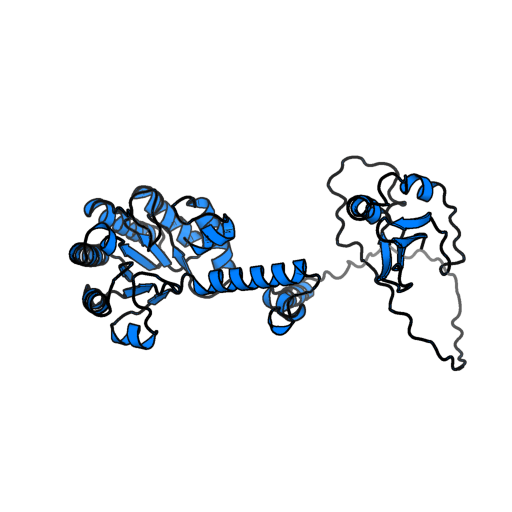.747 11.727 1.00 95.12 178 LEU A CA 1
ATOM 1310 C C . LEU A 1 178 ? 11.479 -12.511 10.473 1.00 95.12 178 LEU A C 1
ATOM 1312 O O . LEU A 1 178 ? 10.963 -11.930 9.513 1.00 95.12 178 LEU A O 1
ATOM 1316 N N . SER A 1 179 ? 11.687 -13.823 10.479 1.00 95.69 179 SER A N 1
ATOM 1317 C CA . SER A 1 179 ? 11.207 -14.701 9.415 1.00 95.69 179 SER A CA 1
ATOM 1318 C C . SER A 1 179 ? 9.675 -14.817 9.423 1.00 95.69 179 SER A C 1
ATOM 1320 O O . SER A 1 179 ? 9.037 -14.586 10.456 1.00 95.69 179 SER A O 1
ATOM 1322 N N . PRO A 1 180 ? 9.054 -15.234 8.302 1.00 96.81 180 PRO A N 1
ATOM 1323 C CA . PRO A 1 180 ? 7.618 -15.497 8.268 1.00 96.81 180 PRO A CA 1
ATOM 1324 C C . PRO A 1 180 ? 7.135 -16.472 9.345 1.00 96.81 180 PRO A C 1
ATOM 1326 O O . PRO A 1 180 ? 6.078 -16.248 9.926 1.00 96.81 180 PRO A O 1
ATOM 1329 N N . LEU A 1 181 ? 7.928 -17.505 9.650 1.00 97.56 181 LEU A N 1
ATOM 1330 C CA . LEU A 1 181 ? 7.596 -18.494 10.674 1.00 97.56 181 LEU A CA 1
ATOM 1331 C C . LEU A 1 181 ? 7.579 -17.868 12.075 1.00 97.56 181 LEU A C 1
ATOM 1333 O O . LEU A 1 181 ? 6.610 -18.026 12.808 1.00 97.56 181 LEU A O 1
ATOM 1337 N N . GLU A 1 182 ? 8.607 -17.093 12.427 1.00 97.94 182 GLU A N 1
ATOM 1338 C CA . GLU A 1 182 ? 8.665 -16.397 13.720 1.00 97.94 182 GLU A CA 1
ATOM 1339 C C . GLU A 1 182 ? 7.527 -15.377 13.877 1.00 97.94 182 GLU A C 1
ATOM 1341 O O . GLU A 1 182 ? 6.991 -15.199 14.971 1.00 97.94 182 GLU A O 1
ATOM 1346 N N . LEU A 1 183 ? 7.143 -14.698 12.792 1.00 98.12 183 LEU A N 1
ATOM 1347 C CA . LEU A 1 183 ? 6.018 -13.759 12.782 1.00 98.12 183 LEU A CA 1
ATOM 1348 C C . LEU A 1 183 ? 4.675 -14.477 12.947 1.00 98.12 183 LEU A C 1
ATOM 1350 O O . LEU A 1 183 ? 3.806 -13.989 13.674 1.00 98.12 183 LEU A O 1
ATOM 1354 N N . GLU A 1 184 ? 4.508 -15.634 12.309 1.00 97.75 184 GLU A N 1
ATOM 1355 C CA . GLU A 1 184 ? 3.320 -16.468 12.469 1.00 97.75 184 GLU A CA 1
ATOM 1356 C C . GLU A 1 184 ? 3.190 -16.998 13.902 1.00 97.75 184 GLU A C 1
ATOM 1358 O O . GLU A 1 184 ? 2.102 -16.909 14.475 1.00 97.75 184 GLU A O 1
ATOM 1363 N N . GLU A 1 185 ? 4.288 -17.458 14.512 1.00 97.75 185 GLU A N 1
ATOM 1364 C CA . GLU A 1 185 ? 4.333 -17.883 15.920 1.00 97.75 185 GLU A CA 1
ATOM 1365 C C . GLU A 1 185 ? 3.892 -16.769 16.883 1.00 97.75 185 GLU A C 1
ATOM 1367 O O . GLU A 1 185 ? 3.236 -17.035 17.889 1.00 97.75 185 GLU A O 1
ATOM 1372 N N . ILE A 1 186 ? 4.230 -15.513 16.573 1.00 97.81 186 ILE A N 1
ATOM 1373 C CA . ILE A 1 186 ? 3.815 -14.339 17.355 1.00 97.81 186 ILE A CA 1
ATOM 1374 C C . ILE A 1 186 ? 2.323 -14.015 17.150 1.00 97.81 186 ILE A C 1
ATOM 1376 O O . ILE A 1 186 ? 1.685 -13.460 18.048 1.00 97.81 186 ILE A O 1
ATOM 1380 N N . GLY A 1 187 ? 1.752 -14.365 15.993 1.00 97.75 187 GLY A N 1
ATOM 1381 C CA . GLY A 1 187 ? 0.335 -14.172 15.672 1.00 97.75 187 GLY A CA 1
ATOM 1382 C C . GLY A 1 187 ? 0.046 -13.243 14.489 1.00 97.75 187 GLY A C 1
ATOM 1383 O O . GLY A 1 187 ? -1.123 -12.928 14.242 1.00 97.75 187 GLY A O 1
ATOM 1384 N N . TYR A 1 188 ? 1.061 -12.812 13.734 1.00 98.44 188 TYR A N 1
ATOM 1385 C CA . TYR A 1 188 ? 0.843 -12.065 12.493 1.00 98.44 188 TYR A CA 1
ATOM 1386 C C . TYR A 1 188 ? 0.235 -12.949 11.402 1.00 98.44 188 TYR A C 1
ATOM 1388 O O . TYR A 1 188 ? 0.385 -14.171 11.397 1.00 98.44 188 TYR A O 1
ATOM 1396 N N . LYS A 1 189 ? -0.470 -12.309 10.464 1.00 98.06 189 LYS A N 1
ATOM 1397 C CA . LYS A 1 189 ? -1.106 -12.978 9.316 1.00 98.06 189 LYS A CA 1
ATOM 1398 C C . LYS A 1 189 ? -0.733 -12.373 7.972 1.00 98.06 189 LYS A C 1
ATOM 1400 O O . LYS A 1 189 ? -0.957 -13.003 6.946 1.00 98.06 189 LYS A O 1
ATOM 1405 N N . ILE A 1 190 ? -0.172 -11.166 7.977 1.00 98.31 190 ILE A N 1
ATOM 1406 C CA . ILE A 1 190 ? 0.270 -10.464 6.775 1.00 98.31 190 ILE A CA 1
ATOM 1407 C C . ILE A 1 190 ? 1.662 -9.902 7.044 1.00 98.31 190 ILE A C 1
ATOM 1409 O O . ILE A 1 190 ? 1.929 -9.394 8.133 1.00 98.31 190 ILE A O 1
ATOM 1413 N N . ILE A 1 191 ? 2.543 -9.987 6.052 1.00 97.06 191 ILE A N 1
ATOM 1414 C CA . ILE A 1 191 ? 3.898 -9.440 6.106 1.00 97.06 191 ILE A CA 1
ATOM 1415 C C . ILE A 1 191 ? 4.113 -8.616 4.841 1.00 97.06 191 ILE A C 1
ATOM 1417 O O . ILE A 1 191 ? 3.824 -9.088 3.743 1.00 97.06 191 ILE A O 1
ATOM 1421 N N . ALA A 1 192 ? 4.618 -7.395 4.993 1.00 95.62 192 ALA A N 1
ATOM 1422 C CA . ALA A 1 192 ? 5.116 -6.587 3.890 1.00 95.62 192 ALA A CA 1
ATOM 1423 C C . ALA A 1 192 ? 6.641 -6.515 3.902 1.00 95.62 192 ALA A C 1
ATOM 1425 O O . ALA A 1 192 ? 7.259 -6.355 4.954 1.00 95.62 192 ALA A O 1
ATOM 1426 N N . TYR A 1 193 ? 7.199 -6.557 2.695 1.00 94.88 193 TYR A N 1
ATOM 1427 C CA . TYR A 1 193 ? 8.608 -6.352 2.381 1.00 94.88 193 TYR A CA 1
ATOM 1428 C C . TYR A 1 193 ? 8.717 -5.126 1.462 1.00 94.88 193 TYR A C 1
ATOM 1430 O O . TYR A 1 193 ? 8.717 -5.252 0.235 1.00 94.88 193 TYR A O 1
ATOM 1438 N N . PRO A 1 194 ? 8.655 -3.907 2.022 1.00 92.19 194 PRO A N 1
ATOM 1439 C CA . PRO A 1 194 ? 8.420 -2.696 1.240 1.00 92.19 194 PRO A CA 1
ATOM 1440 C C . PRO A 1 194 ? 9.626 -2.265 0.394 1.00 92.19 194 PRO A C 1
ATOM 1442 O O . PRO A 1 194 ? 9.430 -1.549 -0.591 1.00 92.19 194 PRO A O 1
ATOM 1445 N N . LEU A 1 195 ? 10.855 -2.659 0.761 1.00 91.62 195 LEU A N 1
ATOM 1446 C CA . LEU A 1 195 ? 12.077 -2.143 0.135 1.00 91.62 195 LEU A CA 1
ATOM 1447 C C . LEU A 1 195 ? 12.810 -3.148 -0.750 1.00 91.62 195 LEU A C 1
ATOM 1449 O O . LEU A 1 195 ? 13.578 -2.712 -1.608 1.00 91.62 195 LEU A O 1
ATOM 1453 N N . SER A 1 196 ? 12.603 -4.456 -0.595 1.00 92.06 196 SER A N 1
ATOM 1454 C CA . SER A 1 196 ? 13.459 -5.448 -1.261 1.00 92.06 196 SER A CA 1
ATOM 1455 C C . SER A 1 196 ? 13.459 -5.324 -2.784 1.00 92.06 196 SER A C 1
ATOM 1457 O O . SER A 1 196 ? 14.533 -5.243 -3.376 1.00 92.06 196 SER A O 1
ATOM 1459 N N . LEU A 1 197 ? 12.295 -5.226 -3.436 1.00 93.88 197 LEU A N 1
ATOM 1460 C CA . LEU A 1 197 ? 12.257 -5.133 -4.904 1.00 93.88 197 LEU A CA 1
ATOM 1461 C C . LEU A 1 197 ? 12.865 -3.828 -5.433 1.00 93.88 197 LEU A C 1
ATOM 1463 O O . LEU A 1 197 ? 13.644 -3.857 -6.387 1.00 93.88 197 LEU A O 1
ATOM 1467 N N . ILE A 1 198 ? 12.548 -2.685 -4.816 1.00 93.44 198 ILE A N 1
ATOM 1468 C CA . ILE A 1 198 ? 13.071 -1.389 -5.271 1.00 93.44 198 ILE A CA 1
ATOM 1469 C C . ILE A 1 198 ? 14.571 -1.267 -4.984 1.00 93.44 198 ILE A C 1
ATOM 1471 O O . ILE A 1 198 ? 15.319 -0.849 -5.861 1.00 93.44 198 ILE A O 1
ATOM 1475 N N . GLY A 1 199 ? 15.035 -1.710 -3.813 1.00 92.31 199 GLY A N 1
ATOM 1476 C CA . GLY A 1 199 ? 16.447 -1.683 -3.435 1.00 92.31 199 GLY A CA 1
ATOM 1477 C C . GLY A 1 199 ? 17.312 -2.575 -4.326 1.00 92.31 199 GLY A C 1
ATOM 1478 O O . GLY A 1 199 ? 18.353 -2.130 -4.812 1.00 92.31 199 GLY A O 1
ATOM 1479 N N . VAL A 1 200 ? 16.857 -3.802 -4.616 1.00 93.12 200 VAL A N 1
ATOM 1480 C CA . VAL A 1 200 ? 17.538 -4.703 -5.565 1.00 93.12 200 VAL A CA 1
ATOM 1481 C C . VAL A 1 200 ? 17.580 -4.085 -6.963 1.00 93.12 200 VAL A C 1
ATOM 1483 O O . VAL A 1 200 ? 18.634 -4.086 -7.599 1.00 93.12 200 VAL A O 1
ATOM 1486 N N . SER A 1 201 ? 16.469 -3.501 -7.420 1.00 93.06 201 SER A N 1
ATOM 1487 C CA . SER A 1 201 ? 16.395 -2.848 -8.734 1.00 93.06 201 SER A CA 1
ATOM 1488 C C . SER A 1 201 ? 17.358 -1.666 -8.840 1.00 93.06 201 SER A C 1
ATOM 1490 O O . SER A 1 201 ? 18.082 -1.554 -9.827 1.00 93.06 201 SER A O 1
ATOM 1492 N N . MET A 1 202 ? 17.414 -0.807 -7.817 1.00 93.56 202 MET A N 1
ATOM 1493 C CA . MET A 1 202 ? 18.351 0.320 -7.763 1.00 93.56 202 MET A CA 1
ATOM 1494 C C . MET A 1 202 ? 19.793 -0.165 -7.896 1.00 93.56 202 MET A C 1
ATOM 1496 O O . MET A 1 202 ? 20.528 0.330 -8.748 1.00 93.56 202 MET A O 1
ATOM 1500 N N . ARG A 1 203 ? 20.175 -1.190 -7.124 1.00 92.44 203 ARG A N 1
ATOM 1501 C CA . ARG A 1 203 ? 21.536 -1.724 -7.169 1.00 92.44 203 ARG A CA 1
ATOM 1502 C C . ARG A 1 203 ? 21.886 -2.327 -8.529 1.00 92.44 203 ARG A C 1
ATOM 1504 O O . ARG A 1 203 ? 22.960 -2.053 -9.058 1.00 92.44 203 ARG A O 1
ATOM 1511 N N . ALA A 1 204 ? 20.974 -3.101 -9.116 1.00 91.94 204 ALA A N 1
ATOM 1512 C CA . ALA A 1 204 ? 21.175 -3.694 -10.435 1.00 91.94 204 ALA A CA 1
ATOM 1513 C C . ALA A 1 204 ? 21.336 -2.625 -11.531 1.00 91.94 204 ALA A C 1
ATOM 1515 O O . ALA A 1 204 ? 22.222 -2.735 -12.380 1.00 91.94 204 ALA A O 1
ATOM 1516 N N . MET A 1 205 ? 20.524 -1.562 -11.488 1.00 93.44 205 MET A N 1
ATOM 1517 C CA . MET A 1 205 ? 20.638 -0.435 -12.418 1.00 93.44 205 MET A CA 1
ATOM 1518 C C . MET A 1 205 ? 21.965 0.317 -12.246 1.00 93.44 205 MET A C 1
ATOM 1520 O O . MET A 1 205 ? 22.617 0.630 -13.240 1.00 93.44 205 MET A O 1
ATOM 1524 N N . GLU A 1 206 ? 22.406 0.573 -11.012 1.00 93.62 206 GLU A N 1
ATOM 1525 C CA . GLU A 1 206 ? 23.708 1.197 -10.737 1.00 93.62 206 GLU A CA 1
ATOM 1526 C C . GLU A 1 206 ? 24.872 0.374 -11.295 1.00 93.62 206 GLU A C 1
ATOM 1528 O O . GLU A 1 206 ? 25.729 0.910 -12.001 1.00 93.62 206 GLU A O 1
ATOM 1533 N N . ASP A 1 207 ? 24.894 -0.931 -11.015 1.00 90.81 207 ASP A N 1
ATOM 1534 C CA . ASP A 1 207 ? 25.952 -1.829 -11.480 1.00 90.81 207 ASP A CA 1
ATOM 1535 C C . ASP A 1 207 ? 25.996 -1.893 -13.014 1.00 90.81 207 ASP A C 1
ATOM 1537 O O . ASP A 1 207 ? 27.078 -1.861 -13.615 1.00 90.81 207 ASP A O 1
ATOM 1541 N N . ALA A 1 208 ? 24.828 -1.879 -13.663 1.00 91.94 208 ALA A N 1
ATOM 1542 C CA . ALA A 1 208 ? 24.735 -1.803 -15.113 1.00 91.94 208 ALA A CA 1
ATOM 1543 C C . ALA A 1 208 ? 25.299 -0.487 -15.672 1.00 91.94 208 ALA A C 1
ATOM 1545 O O . ALA A 1 208 ? 26.087 -0.502 -16.621 1.00 91.94 208 ALA A O 1
ATOM 1546 N N . LEU A 1 209 ? 24.957 0.650 -15.061 1.00 93.44 209 LEU A N 1
ATOM 1547 C CA . LEU A 1 209 ? 25.465 1.962 -15.470 1.00 93.44 209 LEU A CA 1
ATOM 1548 C C . LEU A 1 209 ? 26.985 2.078 -15.277 1.00 93.44 209 LEU A C 1
ATOM 1550 O O . LEU A 1 209 ? 27.667 2.659 -16.125 1.00 93.44 209 LEU A O 1
ATOM 1554 N N . VAL A 1 210 ? 27.541 1.490 -14.213 1.00 92.56 210 VAL A N 1
ATOM 1555 C CA . VAL A 1 210 ? 28.996 1.423 -13.988 1.00 92.56 210 VAL A CA 1
ATOM 1556 C C . VAL A 1 210 ? 29.689 0.603 -15.078 1.00 92.56 210 VAL A C 1
ATOM 1558 O O . VAL A 1 210 ? 30.726 1.030 -15.595 1.00 92.56 210 VAL A O 1
ATOM 1561 N N . ALA A 1 211 ? 29.122 -0.544 -15.467 1.00 89.88 211 ALA A N 1
ATOM 1562 C CA . ALA A 1 211 ? 29.660 -1.357 -16.556 1.00 89.88 211 ALA A CA 1
ATOM 1563 C C . ALA A 1 211 ? 29.668 -0.581 -17.883 1.00 89.88 211 ALA A C 1
ATOM 1565 O O . ALA A 1 211 ? 30.719 -0.493 -18.527 1.00 89.88 211 ALA A O 1
ATOM 1566 N N . ILE A 1 212 ? 28.540 0.056 -18.225 1.00 93.00 212 ILE A N 1
ATOM 1567 C CA . ILE A 1 212 ? 28.370 0.846 -19.455 1.00 93.00 212 ILE A CA 1
ATOM 1568 C C . ILE A 1 212 ? 29.361 2.007 -19.497 1.00 93.00 212 ILE A C 1
ATOM 1570 O O . ILE A 1 212 ? 30.037 2.207 -20.506 1.00 93.00 212 ILE A O 1
ATOM 1574 N N . LYS A 1 213 ? 29.524 2.734 -18.385 1.00 94.00 213 LYS A N 1
ATOM 1575 C CA . LYS A 1 213 ? 30.519 3.810 -18.268 1.00 94.00 213 LYS A CA 1
ATOM 1576 C C . LYS A 1 213 ? 31.945 3.315 -18.535 1.00 94.00 213 LYS A C 1
ATOM 1578 O O . LYS A 1 213 ? 32.760 4.058 -19.073 1.00 94.00 213 LYS A O 1
ATOM 1583 N N . GLY A 1 214 ? 32.243 2.068 -18.174 1.00 92.56 214 GLY A N 1
ATOM 1584 C CA . GLY A 1 214 ? 33.515 1.400 -18.451 1.00 92.56 214 GLY A CA 1
ATOM 1585 C C . GLY A 1 214 ? 33.631 0.769 -19.844 1.00 92.56 214 GLY A C 1
ATOM 1586 O O . GLY A 1 214 ? 34.601 0.052 -20.078 1.00 92.56 214 GLY A O 1
ATOM 1587 N N . GLY A 1 215 ? 32.664 0.978 -20.746 1.00 93.00 215 GLY A N 1
ATOM 1588 C CA . GLY A 1 215 ? 32.659 0.409 -22.100 1.00 93.00 215 GLY A CA 1
ATOM 1589 C C . GLY A 1 215 ? 32.268 -1.071 -22.168 1.00 93.00 215 GLY A C 1
ATOM 1590 O O . GLY A 1 215 ? 32.574 -1.738 -23.153 1.00 93.00 215 GLY A O 1
ATOM 1591 N N . ARG A 1 216 ? 31.624 -1.603 -21.123 1.00 88.31 216 ARG A N 1
ATOM 1592 C CA . ARG A 1 216 ? 31.157 -2.995 -21.046 1.00 88.31 216 ARG A CA 1
ATOM 1593 C C . ARG A 1 216 ? 29.641 -3.039 -20.899 1.00 88.31 216 ARG A C 1
ATOM 1595 O O . ARG A 1 216 ? 29.033 -2.099 -20.406 1.00 88.31 216 ARG A O 1
ATOM 1602 N N . ILE A 1 217 ? 29.031 -4.152 -21.276 1.00 84.50 217 ILE A N 1
ATOM 1603 C CA . ILE A 1 217 ? 27.634 -4.436 -20.929 1.00 84.50 217 ILE A CA 1
ATOM 1604 C C . ILE A 1 217 ? 27.564 -5.207 -19.600 1.00 84.50 217 ILE A C 1
ATOM 1606 O O . ILE A 1 217 ? 28.560 -5.836 -19.218 1.00 84.50 217 ILE A O 1
ATOM 1610 N N . PRO A 1 218 ? 26.427 -5.164 -18.880 1.00 78.81 218 PRO A N 1
ATOM 1611 C CA . PRO A 1 218 ? 26.207 -6.020 -17.717 1.00 78.81 218 PRO A CA 1
ATOM 1612 C C . PRO A 1 218 ? 26.401 -7.499 -18.088 1.00 78.81 218 PRO A C 1
ATOM 1614 O O . PRO A 1 218 ? 26.096 -7.883 -19.222 1.00 78.81 218 PRO A O 1
ATOM 1617 N N . PRO A 1 219 ? 26.914 -8.342 -17.176 1.00 71.81 219 PRO A N 1
ATOM 1618 C CA . PRO A 1 219 ? 27.099 -9.756 -17.473 1.00 71.81 219 PRO A CA 1
ATOM 1619 C C . PRO A 1 219 ? 25.740 -10.430 -17.750 1.00 71.81 219 PRO A C 1
ATOM 1621 O O . PRO A 1 219 ? 24.754 -10.070 -17.104 1.00 71.81 219 PRO A O 1
ATOM 1624 N N . PRO A 1 220 ? 25.670 -11.439 -18.644 1.00 67.38 220 PRO A N 1
ATOM 1625 C CA . PRO A 1 220 ? 24.416 -12.130 -18.974 1.00 67.38 220 PRO A CA 1
ATOM 1626 C C . PRO A 1 220 ? 23.691 -12.731 -17.763 1.00 67.38 220 PRO A C 1
ATOM 1628 O O . PRO A 1 220 ? 22.476 -12.838 -17.760 1.00 67.38 220 PRO A O 1
ATOM 1631 N N . SER A 1 221 ? 24.414 -13.073 -16.694 1.00 74.31 221 SER A N 1
ATOM 1632 C CA . SER A 1 221 ? 23.826 -13.553 -15.436 1.00 74.31 221 SER A CA 1
ATOM 1633 C C . SER A 1 221 ? 22.975 -12.510 -14.699 1.00 74.31 221 SER A C 1
ATOM 1635 O O . SER A 1 221 ? 22.270 -12.857 -13.758 1.00 74.31 221 SER A O 1
ATOM 1637 N N . SER A 1 222 ? 23.085 -11.234 -15.069 1.00 77.88 222 SER A N 1
ATOM 1638 C CA . SER A 1 222 ? 22.405 -10.105 -14.424 1.00 77.88 222 SER A CA 1
ATOM 1639 C C . SER A 1 222 ? 21.328 -9.475 -15.307 1.00 77.88 222 SER A C 1
ATOM 1641 O O . SER A 1 222 ? 20.670 -8.534 -14.869 1.00 77.88 222 SER A O 1
ATOM 1643 N N . LEU A 1 223 ? 21.158 -9.962 -16.540 1.00 82.75 223 LEU A N 1
ATOM 1644 C CA . LEU A 1 223 ? 20.201 -9.441 -17.507 1.00 82.75 223 LEU A CA 1
ATOM 1645 C C . LEU A 1 223 ? 19.439 -10.613 -18.140 1.00 82.75 223 LEU A C 1
ATOM 1647 O O . LEU A 1 223 ? 20.079 -11.455 -18.768 1.00 82.75 223 LEU A O 1
ATOM 1651 N N . PRO A 1 224 ? 18.101 -10.664 -18.029 1.00 87.06 224 PRO A N 1
ATOM 1652 C CA . PRO A 1 224 ? 17.319 -11.639 -18.774 1.00 87.06 224 PRO A CA 1
ATOM 1653 C C . PRO A 1 224 ? 17.589 -11.519 -20.278 1.00 87.06 224 PRO A C 1
ATOM 1655 O O . PRO A 1 224 ? 17.820 -10.428 -20.809 1.00 87.06 224 PRO A O 1
ATOM 1658 N N . SER A 1 225 ? 17.547 -12.643 -20.981 1.00 89.56 225 SER A N 1
ATOM 1659 C CA . SER A 1 225 ? 17.603 -12.670 -22.438 1.00 89.56 225 SER A CA 1
ATOM 1660 C C . SER A 1 225 ? 16.447 -11.872 -23.049 1.00 89.56 225 SER A C 1
ATOM 1662 O O . SER A 1 225 ? 15.388 -11.684 -22.447 1.00 89.56 225 SER A O 1
ATOM 1664 N N . PHE A 1 226 ? 16.621 -11.420 -24.292 1.00 89.88 226 PHE A N 1
ATOM 1665 C CA . PHE A 1 226 ? 15.558 -10.702 -24.998 1.00 89.88 226 PHE A CA 1
ATOM 1666 C C . PHE A 1 226 ? 14.281 -11.545 -25.156 1.00 89.88 226 PHE A C 1
ATOM 1668 O O . PHE A 1 226 ? 13.178 -11.005 -25.112 1.00 89.88 226 PHE A O 1
ATOM 1675 N N . GLU A 1 227 ? 14.418 -12.867 -25.291 1.00 91.69 227 GLU A N 1
ATOM 1676 C CA . GLU A 1 227 ? 13.275 -13.785 -25.325 1.00 91.69 227 GLU A CA 1
ATOM 1677 C C . GLU A 1 227 ? 12.532 -13.829 -23.985 1.00 91.69 227 GLU A C 1
ATOM 1679 O O . GLU A 1 227 ? 11.312 -13.697 -23.975 1.00 91.69 227 GLU A O 1
ATOM 1684 N N . GLU A 1 228 ? 13.244 -13.915 -22.857 1.00 91.88 228 GLU A N 1
ATOM 1685 C CA . GLU A 1 228 ? 12.628 -13.866 -21.520 1.00 91.88 228 GLU A CA 1
ATOM 1686 C C . GLU A 1 228 ? 11.920 -12.527 -21.269 1.00 91.88 228 GLU A C 1
ATOM 1688 O O . GLU A 1 228 ? 10.832 -12.497 -20.692 1.00 91.88 228 GLU A O 1
ATOM 1693 N N . ILE A 1 229 ? 12.491 -11.413 -21.745 1.00 92.12 229 ILE A N 1
ATOM 1694 C CA . ILE A 1 229 ? 11.854 -10.090 -21.664 1.00 92.12 229 ILE A CA 1
ATOM 1695 C C . ILE A 1 229 ? 10.556 -10.066 -22.477 1.00 92.12 229 ILE A C 1
ATOM 1697 O O . ILE A 1 229 ? 9.522 -9.632 -21.969 1.00 92.12 229 ILE A O 1
ATOM 1701 N N . LYS A 1 230 ? 10.581 -10.537 -23.729 1.00 93.56 230 LYS A N 1
ATOM 1702 C CA . LYS A 1 230 ? 9.385 -10.597 -24.585 1.00 93.56 230 LYS A CA 1
ATOM 1703 C C . LYS A 1 230 ? 8.291 -11.467 -23.980 1.00 93.56 230 LYS A C 1
ATOM 1705 O O . LYS A 1 230 ? 7.125 -11.075 -24.016 1.00 93.56 230 LYS A O 1
ATOM 1710 N N . ASP A 1 231 ? 8.663 -12.622 -23.439 1.00 93.06 231 ASP A N 1
ATOM 1711 C CA . ASP A 1 231 ? 7.722 -13.530 -22.791 1.00 93.06 231 ASP A CA 1
ATOM 1712 C C . ASP A 1 231 ? 7.083 -12.871 -21.562 1.00 93.06 231 ASP A C 1
ATOM 1714 O O . ASP A 1 231 ? 5.859 -12.792 -21.470 1.00 93.06 231 ASP A O 1
ATOM 1718 N N . THR A 1 232 ? 7.902 -12.257 -20.701 1.00 92.44 232 THR A N 1
ATOM 1719 C CA . THR A 1 232 ? 7.444 -11.516 -19.511 1.00 92.44 232 THR A CA 1
ATOM 1720 C C . THR A 1 232 ? 6.483 -10.378 -19.866 1.00 92.44 232 THR A C 1
ATOM 1722 O O . THR A 1 232 ? 5.489 -10.163 -19.177 1.00 92.44 232 THR A O 1
ATOM 1725 N N . LEU A 1 233 ? 6.755 -9.648 -20.952 1.00 93.44 233 LEU A N 1
ATOM 1726 C CA . LEU A 1 233 ? 5.910 -8.549 -21.433 1.00 93.44 233 LEU A CA 1
ATOM 1727 C C . LEU A 1 233 ? 4.675 -9.024 -22.219 1.00 93.44 233 LEU A C 1
ATOM 1729 O O . LEU A 1 233 ? 3.861 -8.202 -22.636 1.00 93.44 233 LEU A O 1
ATOM 1733 N N . GLY A 1 234 ? 4.521 -10.333 -22.435 1.00 93.88 234 GLY A N 1
ATOM 1734 C CA . GLY A 1 234 ? 3.351 -10.914 -23.084 1.00 93.88 234 GLY A CA 1
ATOM 1735 C C . GLY A 1 234 ? 3.348 -10.830 -24.611 1.00 93.88 234 GLY A C 1
ATOM 1736 O O . GLY A 1 234 ? 2.284 -10.984 -25.210 1.00 93.88 234 GLY A O 1
ATOM 1737 N N . PHE A 1 235 ? 4.502 -10.636 -25.266 1.00 94.69 235 PHE A N 1
ATOM 1738 C CA . PHE A 1 235 ? 4.589 -10.632 -26.738 1.00 94.69 235 PHE A CA 1
ATOM 1739 C C . PHE A 1 235 ? 4.090 -11.947 -27.340 1.00 94.69 235 PHE A C 1
ATOM 1741 O O . PHE A 1 235 ? 3.360 -11.939 -28.329 1.00 94.69 235 PHE A O 1
ATOM 1748 N N . ASN A 1 236 ? 4.457 -13.076 -26.728 1.00 90.81 236 ASN A N 1
ATOM 1749 C CA . ASN A 1 236 ? 4.042 -14.397 -27.196 1.00 90.81 236 ASN A CA 1
ATOM 1750 C C . ASN A 1 236 ? 2.513 -14.524 -27.181 1.00 90.81 236 ASN A C 1
ATOM 1752 O O . ASN A 1 236 ? 1.911 -14.849 -28.205 1.00 90.81 236 ASN A O 1
ATOM 1756 N N . ARG A 1 237 ? 1.881 -14.145 -26.060 1.00 92.25 237 ARG A N 1
ATOM 1757 C CA . ARG A 1 237 ? 0.420 -14.106 -25.935 1.00 92.25 237 ARG A CA 1
ATOM 1758 C C . ARG A 1 237 ? -0.198 -13.180 -26.977 1.00 92.25 237 ARG A C 1
ATOM 1760 O O . ARG A 1 237 ? -1.128 -13.594 -27.658 1.00 92.25 237 ARG A O 1
ATOM 1767 N N . TYR A 1 238 ? 0.320 -11.960 -27.124 1.00 95.06 238 TYR A N 1
ATOM 1768 C CA . TYR A 1 238 ? -0.186 -10.987 -28.091 1.00 95.06 238 TYR A CA 1
ATOM 1769 C C . TYR A 1 238 ? -0.241 -11.564 -29.511 1.00 95.06 238 TYR A C 1
ATOM 1771 O O . TYR A 1 238 ? -1.307 -11.565 -30.121 1.00 95.06 238 TYR A O 1
ATOM 1779 N N . TYR A 1 239 ? 0.867 -12.119 -30.013 1.00 93.94 239 TYR A N 1
ATOM 1780 C CA . TYR A 1 239 ? 0.918 -12.669 -31.371 1.00 93.94 239 TYR A CA 1
ATOM 1781 C C . TYR A 1 239 ? 0.029 -13.908 -31.546 1.00 93.94 239 TYR A C 1
ATOM 1783 O O . TYR A 1 239 ? -0.495 -14.158 -32.632 1.00 93.94 239 TYR A O 1
ATOM 1791 N N . GLU A 1 240 ? -0.173 -14.707 -30.497 1.00 93.44 240 GLU A N 1
ATOM 1792 C CA . GLU A 1 240 ? -1.152 -15.799 -30.519 1.00 93.44 240 GLU A CA 1
ATOM 1793 C C . GLU A 1 240 ? -2.600 -15.296 -30.575 1.00 93.44 240 GLU A C 1
ATOM 1795 O O . GLU A 1 240 ? -3.433 -15.895 -31.259 1.00 93.44 240 GLU A O 1
ATOM 1800 N N . GLU A 1 241 ? -2.926 -14.202 -29.879 1.00 94.44 241 GLU A N 1
ATOM 1801 C CA . GLU A 1 241 ? -4.249 -13.579 -29.978 1.00 94.44 241 GLU A CA 1
ATOM 1802 C C . GLU A 1 241 ? -4.458 -12.930 -31.349 1.00 94.44 241 GLU A C 1
ATOM 1804 O O . GLU A 1 241 ? -5.499 -13.147 -31.967 1.00 94.44 241 GLU A O 1
ATOM 1809 N N . GLU A 1 242 ? -3.459 -12.206 -31.856 1.00 95.50 242 GLU A N 1
ATOM 1810 C CA . GLU A 1 242 ? -3.489 -11.511 -33.146 1.00 95.50 242 GLU A CA 1
ATOM 1811 C C . GLU A 1 242 ? -3.823 -12.458 -34.305 1.00 95.50 242 GLU A C 1
ATOM 1813 O O . GLU A 1 242 ? -4.660 -12.131 -35.149 1.00 95.50 242 GLU A O 1
ATOM 1818 N N . LYS A 1 243 ? -3.257 -13.675 -34.308 1.00 94.12 243 LYS A N 1
ATOM 1819 C CA . LYS A 1 243 ? -3.542 -14.710 -35.321 1.00 94.12 243 LYS A CA 1
ATOM 1820 C C . LYS A 1 243 ? -5.037 -15.008 -35.486 1.00 94.12 243 LYS A C 1
ATOM 1822 O O . LYS A 1 243 ? -5.451 -15.417 -36.568 1.00 94.12 243 LYS A O 1
ATOM 1827 N N . ARG A 1 244 ? -5.856 -14.798 -34.448 1.00 93.50 244 ARG A N 1
ATOM 1828 C CA . ARG A 1 244 ? -7.315 -15.013 -34.491 1.00 93.50 244 ARG A CA 1
ATOM 1829 C C . ARG A 1 244 ? -8.063 -13.919 -35.254 1.00 93.50 244 ARG A C 1
ATOM 1831 O O . ARG A 1 244 ? -9.199 -14.140 -35.660 1.00 93.50 244 ARG A O 1
ATOM 1838 N N . TYR A 1 245 ? -7.441 -12.757 -35.434 1.00 92.31 245 TYR A N 1
ATOM 1839 C CA . TYR A 1 245 ? -8.048 -11.561 -36.021 1.00 92.31 245 TYR A CA 1
ATOM 1840 C C . TYR A 1 245 ? -7.430 -11.181 -37.368 1.00 92.31 245 TYR A C 1
ATOM 1842 O O . TYR A 1 245 ? -7.690 -10.093 -37.882 1.00 92.31 245 TYR A O 1
ATOM 1850 N N . VAL A 1 246 ? -6.634 -12.074 -37.964 1.00 87.06 246 VAL A N 1
ATOM 1851 C CA . VAL A 1 246 ? -6.104 -11.877 -39.314 1.00 87.06 246 VAL A CA 1
ATOM 1852 C C . VAL A 1 246 ? -7.276 -11.852 -40.291 1.00 87.06 246 VAL A C 1
ATOM 1854 O O . VAL A 1 246 ? -7.901 -12.874 -40.581 1.00 87.06 246 VAL A O 1
ATOM 1857 N N . ALA A 1 247 ? -7.589 -10.662 -40.798 1.00 81.12 247 ALA A N 1
ATOM 1858 C CA . ALA A 1 247 ? -8.578 -10.508 -41.846 1.00 81.12 247 ALA A CA 1
ATOM 1859 C C . ALA A 1 247 ? -8.050 -11.177 -43.120 1.00 81.12 247 ALA A C 1
ATOM 1861 O O . ALA A 1 247 ? -6.975 -10.833 -43.615 1.00 81.12 247 ALA A O 1
ATOM 1862 N N . SER A 1 248 ? -8.817 -12.119 -43.675 1.00 72.75 248 SER A N 1
ATOM 1863 C CA . SER A 1 248 ? -8.576 -12.540 -45.054 1.00 72.75 248 SER A CA 1
ATOM 1864 C C . SER A 1 248 ? -8.776 -11.315 -45.946 1.00 72.75 248 SER A C 1
ATOM 1866 O O . SER A 1 248 ? -9.811 -10.653 -45.806 1.00 72.75 248 SER A O 1
ATOM 1868 N N . PRO A 1 249 ? -7.823 -10.974 -46.832 1.00 64.38 249 PRO A N 1
ATOM 1869 C CA . PRO A 1 249 ? -8.038 -9.884 -47.766 1.00 64.38 249 PRO A CA 1
ATOM 1870 C C . PRO A 1 249 ? -9.327 -10.180 -48.531 1.00 64.38 249 PRO A C 1
ATOM 1872 O O . PRO A 1 249 ? -9.507 -11.285 -49.049 1.00 64.38 249 PRO A O 1
ATOM 1875 N N . ALA A 1 250 ? -10.250 -9.214 -48.540 1.00 55.56 250 ALA A N 1
ATOM 1876 C CA . ALA A 1 250 ? -11.451 -9.307 -49.351 1.00 55.56 250 ALA A CA 1
ATOM 1877 C C . ALA A 1 250 ? -11.005 -9.658 -50.772 1.00 55.56 250 ALA A C 1
ATOM 1879 O O . ALA A 1 250 ? -10.148 -8.962 -51.321 1.00 55.56 250 ALA A O 1
ATOM 1880 N N . GLN A 1 251 ? -11.532 -10.748 -51.340 1.00 50.78 251 GLN A N 1
ATOM 1881 C CA . GLN A 1 251 ? -11.331 -11.047 -52.752 1.00 50.78 251 GLN A CA 1
ATOM 1882 C C . GLN A 1 251 ? -11.796 -9.816 -53.522 1.00 50.78 251 GLN A C 1
ATOM 1884 O O . GLN A 1 251 ? -12.993 -9.550 -53.627 1.00 50.78 251 GLN A O 1
ATOM 1889 N N . SER A 1 252 ? -10.843 -9.026 -54.008 1.00 46.22 252 SER A N 1
ATOM 1890 C CA . SER A 1 252 ? -11.108 -7.953 -54.938 1.00 46.22 252 SER A CA 1
ATOM 1891 C C . SER A 1 252 ? -11.582 -8.620 -56.219 1.00 46.22 252 SER A C 1
ATOM 1893 O O . SER A 1 252 ? -10.803 -9.015 -57.079 1.00 46.22 252 SER A O 1
ATOM 1895 N N . SER A 1 253 ? -12.896 -8.765 -56.344 1.00 44.62 253 SER A N 1
ATOM 1896 C CA . SER A 1 253 ? -13.568 -9.020 -57.607 1.00 44.62 253 SER A CA 1
ATOM 1897 C C . SER A 1 253 ? -13.448 -7.767 -58.479 1.00 44.62 253 SER A C 1
ATOM 1899 O O . SER A 1 253 ? -14.429 -7.072 -58.728 1.00 44.62 253 SER A O 1
ATOM 1901 N N . PHE A 1 254 ? -12.227 -7.442 -58.905 1.00 38.91 254 PHE A N 1
ATOM 1902 C CA . PHE A 1 254 ? -11.990 -6.604 -60.069 1.00 38.91 254 PHE A CA 1
ATOM 1903 C C . PHE A 1 254 ? -11.607 -7.533 -61.210 1.00 38.91 254 PHE A C 1
ATOM 1905 O O . PHE A 1 254 ? -10.601 -8.237 -61.166 1.00 38.91 254 PHE A O 1
ATOM 1912 N N . GLY A 1 255 ? -12.520 -7.597 -62.177 1.00 35.72 255 GLY A N 1
ATOM 1913 C CA . GLY A 1 255 ? -12.482 -8.515 -63.296 1.00 35.72 255 GLY A CA 1
ATOM 1914 C C . GLY A 1 255 ? -11.218 -8.394 -64.140 1.00 35.72 255 GLY A C 1
ATOM 1915 O O . GLY A 1 255 ? -10.662 -7.315 -64.329 1.00 35.72 255 GLY A O 1
ATOM 1916 N N . SER A 1 256 ? -10.834 -9.561 -64.651 1.00 38.62 256 SER A N 1
ATOM 1917 C CA . SER A 1 256 ? -9.963 -9.833 -65.790 1.00 38.62 256 SER A CA 1
ATOM 1918 C C . SER A 1 256 ? -9.657 -8.625 -66.683 1.00 38.62 256 SER A C 1
ATOM 1920 O O . SER A 1 256 ? -10.512 -8.147 -67.426 1.00 38.62 256 SER A O 1
ATOM 1922 N N . GLY A 1 257 ? -8.390 -8.220 -66.686 1.00 30.70 257 GLY A N 1
ATOM 1923 C CA . GLY A 1 257 ? -7.759 -7.500 -67.784 1.00 30.70 257 GLY A CA 1
ATOM 1924 C C . GLY A 1 257 ? -6.512 -8.270 -68.195 1.00 30.70 257 GLY A C 1
ATOM 1925 O O . GLY A 1 257 ? -5.486 -8.164 -67.532 1.00 30.70 257 GLY A O 1
ATOM 1926 N N . ASN A 1 258 ? -6.639 -9.086 -69.244 1.00 35.94 258 ASN A N 1
ATOM 1927 C CA . ASN A 1 258 ? -5.544 -9.814 -69.883 1.00 35.94 258 ASN A CA 1
ATOM 1928 C C . ASN A 1 258 ? -4.374 -8.878 -70.203 1.00 35.94 258 ASN A C 1
ATOM 1930 O O . ASN A 1 258 ? -4.535 -7.984 -71.030 1.00 35.94 258 ASN A O 1
ATOM 1934 N N . TYR A 1 259 ? -3.197 -9.176 -69.660 1.00 30.83 259 TYR A N 1
ATOM 1935 C CA . TYR A 1 259 ? -1.938 -8.947 -70.361 1.00 30.83 259 TYR A CA 1
ATOM 1936 C C . TYR A 1 259 ? -1.073 -10.187 -70.190 1.00 30.83 259 TYR A C 1
ATOM 1938 O O . TYR A 1 259 ? -0.569 -10.492 -69.113 1.00 30.83 259 TYR A O 1
ATOM 1946 N N . ASP A 1 260 ? -1.008 -10.923 -71.288 1.00 28.02 260 ASP A N 1
ATOM 1947 C CA . ASP A 1 260 ? -0.195 -12.104 -71.496 1.00 28.02 260 ASP A CA 1
ATOM 1948 C C . ASP A 1 260 ? 1.221 -11.640 -71.858 1.00 28.02 260 ASP A C 1
ATOM 1950 O O . ASP A 1 260 ? 1.383 -10.809 -72.754 1.00 28.02 260 ASP A O 1
ATOM 1954 N N . CYS A 1 261 ? 2.236 -12.134 -71.154 1.00 26.11 261 CYS A N 1
ATOM 1955 C CA . CYS A 1 261 ? 3.600 -12.165 -71.673 1.00 26.11 261 CYS A CA 1
ATOM 1956 C C . CYS A 1 261 ? 4.400 -13.235 -70.929 1.00 26.11 261 CYS A C 1
ATOM 1958 O O . CYS A 1 261 ? 4.910 -13.050 -69.825 1.00 26.11 261 CYS A O 1
ATOM 1960 N N . THR A 1 262 ? 4.447 -14.377 -71.594 1.00 29.06 262 THR A N 1
ATOM 1961 C CA . THR A 1 262 ? 5.299 -15.543 -71.403 1.00 29.06 262 THR A CA 1
ATOM 1962 C C . THR A 1 262 ? 6.762 -15.205 -71.101 1.00 29.06 262 THR A C 1
ATOM 1964 O O . THR A 1 262 ? 7.409 -14.499 -71.876 1.00 29.06 262 THR A O 1
ATOM 1967 N N . SER A 1 263 ? 7.336 -15.839 -70.079 1.00 30.66 263 SER A N 1
ATOM 1968 C CA . SER A 1 263 ? 8.733 -16.274 -70.136 1.00 30.66 263 SER A CA 1
ATOM 1969 C C . SER A 1 263 ? 8.898 -17.616 -69.425 1.00 30.66 263 SER A C 1
ATOM 1971 O O . SER A 1 263 ? 8.430 -17.846 -68.310 1.00 30.66 263 SER A O 1
ATOM 1973 N N . GLU A 1 264 ? 9.477 -18.540 -70.179 1.00 28.89 264 GLU A N 1
ATOM 1974 C CA . GLU A 1 264 ? 9.606 -19.957 -69.894 1.00 28.89 264 GLU A CA 1
ATOM 1975 C C . GLU A 1 264 ? 10.604 -20.227 -68.766 1.00 28.89 264 GLU A C 1
ATOM 1977 O O . GLU A 1 264 ? 11.642 -19.578 -68.630 1.00 28.89 264 GLU A O 1
ATOM 1982 N N . ALA A 1 265 ? 10.291 -21.253 -67.981 1.00 27.52 265 ALA A N 1
ATOM 1983 C CA . ALA A 1 265 ? 11.217 -21.879 -67.062 1.00 27.52 265 ALA A CA 1
ATOM 1984 C C . ALA A 1 265 ? 12.277 -22.674 -67.842 1.00 27.52 265 ALA A C 1
ATOM 1986 O O . ALA A 1 265 ? 11.942 -23.563 -68.622 1.00 27.52 265 ALA A O 1
ATOM 1987 N N . SER A 1 266 ? 13.555 -22.430 -67.553 1.00 28.83 266 SER A N 1
ATOM 1988 C CA . SER A 1 266 ? 14.641 -23.353 -67.885 1.00 28.83 266 SER A CA 1
ATOM 1989 C C . SER A 1 266 ? 15.453 -23.668 -66.632 1.00 28.83 266 SER A C 1
ATOM 1991 O O . SER A 1 266 ? 16.159 -22.818 -66.088 1.00 28.83 266 SER A O 1
ATOM 1993 N N . SER A 1 267 ? 15.326 -24.911 -66.178 1.00 28.25 267 SER A N 1
ATOM 1994 C CA . SER A 1 267 ? 16.140 -25.546 -65.147 1.00 28.25 267 SER A CA 1
ATOM 1995 C C . SER A 1 267 ? 17.392 -26.188 -65.748 1.00 28.25 267 SER A C 1
ATOM 1997 O O . SER A 1 267 ? 17.255 -26.954 -66.696 1.00 28.25 267 SER A O 1
ATOM 1999 N N . SER A 1 268 ? 18.553 -25.959 -65.129 1.00 29.36 268 SER A N 1
ATOM 2000 C CA . SER A 1 268 ? 19.738 -26.845 -65.019 1.00 29.36 268 SER A CA 1
ATOM 2001 C C . SER A 1 268 ? 20.913 -25.931 -64.643 1.00 29.36 268 SER A C 1
ATOM 2003 O O . SER A 1 268 ? 21.203 -24.998 -65.376 1.00 29.36 268 SER A O 1
ATOM 2005 N N . GLY A 1 269 ? 21.538 -26.008 -63.471 1.00 26.12 269 GLY A N 1
ATOM 2006 C CA . GLY A 1 269 ? 22.192 -27.184 -62.918 1.00 26.12 269 GLY A CA 1
ATOM 2007 C C . GLY A 1 269 ? 23.666 -27.120 -63.309 1.00 26.12 269 GLY A C 1
ATOM 2008 O O . GLY A 1 269 ? 24.002 -27.595 -64.382 1.00 26.12 269 GLY A O 1
ATOM 2009 N N . ASP A 1 270 ? 24.524 -26.525 -62.471 1.00 27.44 270 ASP A N 1
ATOM 2010 C CA . ASP A 1 270 ? 25.959 -26.815 -62.525 1.00 27.44 270 ASP A CA 1
ATOM 2011 C C . ASP A 1 270 ? 26.685 -26.471 -61.219 1.00 27.44 270 ASP A C 1
ATOM 2013 O O . ASP A 1 270 ? 26.546 -25.396 -60.634 1.00 27.44 270 ASP A O 1
ATOM 2017 N N . THR A 1 271 ? 27.448 -27.450 -60.742 1.00 29.31 271 THR A N 1
ATOM 2018 C CA . THR A 1 271 ? 28.201 -27.455 -59.487 1.00 29.31 271 THR A CA 1
ATOM 2019 C C . THR A 1 271 ? 29.598 -26.900 -59.738 1.00 29.31 271 THR A C 1
ATOM 2021 O O . THR A 1 271 ? 30.313 -27.455 -60.565 1.00 29.31 271 THR A O 1
ATOM 2024 N N . LYS A 1 272 ? 30.049 -25.884 -58.990 1.00 29.27 272 LYS A N 1
ATOM 2025 C CA . LYS A 1 272 ? 31.487 -25.607 -58.814 1.00 29.27 272 LYS A CA 1
ATOM 2026 C C . LYS A 1 272 ? 31.779 -25.005 -57.443 1.00 29.27 272 LYS A C 1
ATOM 2028 O O . LYS A 1 272 ? 31.248 -23.967 -57.065 1.00 29.27 272 LYS A O 1
ATOM 2033 N N . SER A 1 273 ? 32.660 -25.694 -56.725 1.00 30.44 273 SER A N 1
ATOM 2034 C CA . SER A 1 273 ? 33.249 -25.315 -55.446 1.00 30.44 273 SER A CA 1
ATOM 2035 C C . SER A 1 273 ? 33.932 -23.949 -55.509 1.00 30.44 273 SER A C 1
ATOM 2037 O O . SER A 1 273 ? 34.790 -23.730 -56.371 1.00 30.44 273 SER A O 1
ATOM 2039 N N . ARG A 1 274 ? 33.653 -23.079 -54.537 1.00 27.83 274 ARG A N 1
ATOM 2040 C CA . ARG A 1 274 ? 34.501 -21.924 -54.246 1.00 27.83 274 ARG A CA 1
ATOM 2041 C C . ARG A 1 274 ? 34.550 -21.691 -52.739 1.00 27.83 274 ARG A C 1
ATOM 2043 O O . ARG A 1 274 ? 33.533 -21.520 -52.084 1.00 27.83 274 ARG A O 1
ATOM 2050 N N . THR A 1 275 ? 35.760 -21.760 -52.205 1.00 32.31 275 THR A N 1
ATOM 2051 C CA . THR A 1 275 ? 36.140 -21.410 -50.839 1.00 32.31 275 THR A CA 1
ATOM 2052 C C . THR A 1 275 ? 35.876 -19.920 -50.619 1.00 32.31 275 THR A C 1
ATOM 2054 O O . THR A 1 275 ? 36.599 -19.085 -51.163 1.00 32.31 275 THR A O 1
ATOM 2057 N N . GLU A 1 276 ? 34.854 -19.574 -49.836 1.00 30.41 276 GLU A N 1
ATOM 2058 C CA . GLU A 1 276 ? 34.581 -18.193 -49.430 1.00 30.41 276 GLU A CA 1
ATOM 2059 C C . GLU A 1 276 ? 35.011 -17.966 -47.978 1.00 30.41 276 GLU A C 1
ATOM 2061 O O . GLU A 1 276 ? 34.594 -18.658 -47.051 1.00 30.41 276 GLU A O 1
ATOM 2066 N N . LYS A 1 277 ? 35.909 -16.990 -47.804 1.00 27.64 277 LYS A N 1
ATOM 2067 C CA . LYS A 1 277 ? 36.250 -16.392 -46.511 1.00 27.64 277 LYS A CA 1
ATOM 2068 C C . LYS A 1 277 ? 34.986 -15.748 -45.943 1.00 27.64 277 LYS A C 1
ATOM 2070 O O . LYS A 1 277 ? 34.336 -14.989 -46.656 1.00 27.64 277 LYS A O 1
ATOM 2075 N N . SER A 1 278 ? 34.674 -16.006 -44.674 1.00 28.36 278 SER A N 1
ATOM 2076 C CA . SER A 1 278 ? 33.531 -15.399 -43.990 1.00 28.36 278 SER A CA 1
ATOM 2077 C C . SER A 1 278 ? 33.655 -13.870 -43.979 1.00 28.36 278 SER A C 1
ATOM 2079 O O . SER A 1 278 ? 34.496 -13.319 -43.267 1.00 28.36 278 SER A O 1
ATOM 2081 N N . GLN A 1 279 ? 32.836 -13.184 -44.774 1.00 37.16 279 GLN A N 1
ATOM 2082 C CA . GLN A 1 279 ? 32.505 -11.781 -44.544 1.00 37.16 279 GLN A CA 1
ATOM 2083 C C . GLN A 1 279 ? 31.457 -11.724 -43.431 1.00 37.16 279 GLN A C 1
ATOM 2085 O O . GLN A 1 279 ? 30.491 -12.486 -43.454 1.00 37.16 279 GLN A O 1
ATOM 2090 N N . GLU A 1 280 ? 31.669 -10.854 -42.443 1.00 42.47 280 GLU A N 1
ATOM 2091 C CA . GLU A 1 280 ? 30.656 -10.567 -41.426 1.00 42.47 280 GLU A CA 1
ATOM 2092 C C . GLU A 1 280 ? 29.360 -10.074 -42.099 1.00 42.47 280 GLU A C 1
ATOM 2094 O O . GLU A 1 280 ? 29.427 -9.341 -43.093 1.00 42.47 280 GLU A O 1
ATOM 2099 N N . PRO A 1 281 ? 28.180 -10.491 -41.608 1.00 44.44 281 PRO A N 1
ATOM 2100 C CA . PRO A 1 281 ? 26.913 -10.131 -42.227 1.00 44.44 281 PRO A CA 1
ATOM 2101 C C . PRO A 1 281 ? 26.652 -8.624 -42.103 1.00 44.44 281 PRO A C 1
ATOM 2103 O O . PRO A 1 281 ? 26.802 -8.036 -41.033 1.00 44.44 281 PRO A O 1
ATOM 2106 N N . ILE A 1 282 ? 26.226 -8.007 -43.207 1.00 51.81 282 ILE A N 1
ATOM 2107 C CA . ILE A 1 282 ? 25.778 -6.609 -43.237 1.00 51.81 282 ILE A CA 1
ATOM 2108 C C . ILE A 1 282 ? 24.496 -6.499 -42.406 1.00 51.81 282 ILE A C 1
ATOM 2110 O O . ILE A 1 282 ? 23.561 -7.276 -42.601 1.00 51.81 282 ILE A O 1
ATOM 2114 N N . ILE A 1 283 ? 24.445 -5.528 -41.494 1.00 55.84 283 ILE A N 1
ATOM 2115 C CA . ILE A 1 283 ? 23.281 -5.305 -40.630 1.00 55.84 283 ILE A CA 1
ATOM 2116 C C . ILE A 1 283 ? 22.267 -4.418 -41.370 1.00 55.84 283 ILE A C 1
ATOM 2118 O O . ILE A 1 283 ? 22.576 -3.277 -41.725 1.00 55.84 283 ILE A O 1
ATOM 2122 N N . ASP A 1 284 ? 21.048 -4.924 -41.571 1.00 47.16 284 ASP A N 1
ATOM 2123 C CA . ASP A 1 284 ? 19.917 -4.153 -42.100 1.00 47.16 284 ASP A CA 1
ATOM 2124 C C . ASP A 1 284 ? 19.136 -3.500 -40.948 1.00 47.16 284 ASP A C 1
ATOM 2126 O O . ASP A 1 284 ? 18.512 -4.182 -40.132 1.00 47.16 284 ASP A O 1
ATOM 2130 N N . ILE A 1 285 ? 19.140 -2.165 -40.878 1.00 50.34 285 ILE A N 1
ATOM 2131 C CA . ILE A 1 285 ? 18.307 -1.420 -39.924 1.00 50.34 285 ILE A CA 1
ATOM 2132 C C . ILE A 1 285 ? 16.953 -1.154 -40.591 1.00 50.34 285 ILE A C 1
ATOM 2134 O O . ILE A 1 285 ? 16.827 -0.277 -41.449 1.00 50.34 285 ILE A O 1
ATOM 2138 N N . LEU A 1 286 ? 15.938 -1.945 -40.226 1.00 43.72 286 LEU A N 1
ATOM 2139 C CA . LEU A 1 286 ? 14.601 -1.857 -40.820 1.00 43.72 286 LEU A CA 1
ATOM 2140 C C . LEU A 1 286 ? 13.878 -0.538 -40.457 1.00 43.72 286 LEU A C 1
ATOM 2142 O O . LEU A 1 286 ? 14.041 -0.032 -39.346 1.00 43.72 286 LEU A O 1
ATOM 2146 N N . PRO A 1 287 ? 13.008 -0.001 -41.340 1.00 40.41 287 PRO A N 1
ATOM 2147 C CA . PRO A 1 287 ? 12.448 1.355 -41.223 1.00 40.41 287 PRO A CA 1
ATOM 2148 C C . PRO A 1 287 ? 11.447 1.588 -40.078 1.00 40.41 287 PRO A C 1
ATOM 2150 O O . PRO A 1 287 ? 10.969 2.706 -39.913 1.00 40.41 287 PRO A O 1
ATOM 2153 N N . GLN A 1 288 ? 11.091 0.568 -39.291 1.00 40.16 288 GLN A N 1
ATOM 2154 C CA . GLN A 1 288 ? 9.943 0.630 -38.369 1.00 40.16 288 GLN A CA 1
ATOM 2155 C C . GLN A 1 288 ? 10.193 1.440 -37.080 1.00 40.16 288 GLN A C 1
ATOM 2157 O O . GLN A 1 288 ? 9.343 1.483 -36.199 1.00 40.16 288 GLN A O 1
ATOM 2162 N N . LEU A 1 289 ? 11.341 2.115 -36.980 1.00 38.84 289 LEU A N 1
ATOM 2163 C CA . LEU A 1 289 ? 11.707 3.012 -35.878 1.00 38.84 289 LEU A CA 1
ATOM 2164 C C . LEU A 1 289 ? 11.605 4.507 -36.243 1.00 38.84 289 LEU A C 1
ATOM 2166 O O . LEU A 1 289 ? 12.057 5.349 -35.470 1.00 38.84 289 LEU A O 1
ATOM 2170 N N . TYR A 1 290 ? 11.029 4.859 -37.400 1.00 36.75 290 TYR A N 1
ATOM 2171 C CA . TYR A 1 290 ? 10.923 6.249 -37.856 1.00 36.75 290 TYR A CA 1
ATOM 2172 C C . TYR A 1 290 ? 9.480 6.626 -38.229 1.00 36.75 290 TYR A C 1
ATOM 2174 O O . TYR A 1 290 ? 8.988 6.262 -39.295 1.00 36.75 290 TYR A O 1
ATOM 2182 N N . ASP A 1 291 ? 8.813 7.379 -37.351 1.00 38.69 291 ASP A N 1
ATOM 2183 C CA . ASP A 1 291 ? 7.554 8.072 -37.647 1.00 38.69 291 ASP A CA 1
ATOM 2184 C C . ASP A 1 291 ? 7.875 9.510 -38.118 1.00 38.69 291 ASP A C 1
ATOM 2186 O O . ASP A 1 291 ? 8.444 10.285 -37.344 1.00 38.69 291 ASP A O 1
ATOM 2190 N N . PRO A 1 292 ? 7.548 9.914 -39.363 1.00 39.88 292 PRO A N 1
ATOM 2191 C CA . PRO A 1 292 ? 7.784 11.277 -39.844 1.00 39.88 292 PRO A CA 1
ATOM 2192 C C . PRO A 1 292 ? 6.803 12.311 -39.254 1.00 39.88 292 PRO A C 1
ATOM 2194 O O . PRO A 1 292 ? 6.849 13.490 -39.613 1.00 39.88 292 PRO A O 1
ATOM 2197 N N . GLY A 1 293 ? 5.884 11.899 -38.378 1.00 36.44 293 GLY A N 1
ATOM 2198 C CA . GLY A 1 293 ? 4.800 12.713 -37.838 1.00 36.44 293 GLY A CA 1
ATOM 2199 C C . GLY A 1 293 ? 5.195 13.761 -36.795 1.00 36.44 293 GLY A C 1
ATOM 2200 O O . GLY A 1 293 ? 4.585 13.798 -35.734 1.00 36.44 293 GLY A O 1
ATOM 2201 N N . SER A 1 294 ? 6.175 14.635 -37.058 1.00 35.69 294 SER A N 1
ATOM 2202 C CA . SER A 1 294 ? 6.389 15.881 -36.286 1.00 35.69 294 SER A CA 1
ATOM 2203 C C . SER A 1 294 ? 7.240 16.925 -37.030 1.00 35.69 294 SER A C 1
ATOM 2205 O O . SER A 1 294 ? 8.139 17.535 -36.461 1.00 35.69 294 SER A O 1
ATOM 2207 N N . ALA A 1 295 ? 6.960 17.179 -38.308 1.00 33.53 295 ALA A N 1
ATOM 2208 C CA . ALA A 1 295 ? 7.327 18.444 -38.953 1.00 33.53 295 ALA A CA 1
ATOM 2209 C C . ALA A 1 295 ? 6.367 18.718 -40.118 1.00 33.53 295 ALA A C 1
ATOM 2211 O O . ALA A 1 295 ? 6.269 17.939 -41.063 1.00 33.53 295 ALA A O 1
ATOM 2212 N N . GLY A 1 296 ? 5.599 19.804 -40.027 1.00 31.38 296 GLY A N 1
ATOM 2213 C CA . GLY A 1 296 ? 4.629 20.185 -41.050 1.00 31.38 296 GLY A CA 1
ATOM 2214 C C . GLY A 1 296 ? 5.281 20.501 -42.400 1.00 31.38 296 GLY A C 1
ATOM 2215 O O . GLY A 1 296 ? 6.301 21.180 -42.461 1.00 31.38 296 GLY A O 1
ATOM 2216 N N . GLY A 1 297 ? 4.633 20.055 -43.481 1.00 30.28 297 GLY A N 1
ATOM 2217 C CA . GLY A 1 297 ? 4.919 20.482 -44.854 1.00 30.28 297 GLY A CA 1
ATOM 2218 C C . GLY A 1 297 ? 4.951 19.331 -45.859 1.00 30.28 297 GLY A C 1
ATOM 2219 O O . GLY A 1 297 ? 5.996 18.732 -46.090 1.00 30.28 297 GLY A O 1
ATOM 2220 N N . ARG A 1 298 ? 3.818 19.043 -46.518 1.00 36.41 298 ARG A N 1
ATOM 2221 C CA . ARG A 1 298 ? 3.797 18.199 -47.728 1.00 36.41 298 ARG A CA 1
ATOM 2222 C C . ARG A 1 298 ? 4.508 18.943 -48.866 1.00 36.41 298 ARG A C 1
ATOM 2224 O O . ARG A 1 298 ? 3.924 19.832 -49.476 1.00 36.41 298 ARG A O 1
ATOM 2231 N N . GLY A 1 299 ? 5.756 18.567 -49.134 1.00 33.31 299 GLY A N 1
ATOM 2232 C CA . GLY A 1 299 ? 6.512 18.917 -50.341 1.00 33.31 299 GLY A CA 1
ATOM 2233 C C . GLY A 1 299 ? 6.791 17.685 -51.224 1.00 33.31 299 GLY A C 1
ATOM 2234 O O . GLY A 1 299 ? 6.527 16.563 -50.794 1.00 33.31 299 GLY A O 1
ATOM 2235 N N . PRO A 1 300 ? 7.337 17.851 -52.447 1.00 34.03 300 PRO A N 1
ATOM 2236 C CA . PRO A 1 300 ? 7.448 16.799 -53.472 1.00 34.03 300 PRO A CA 1
ATOM 2237 C C . PRO A 1 300 ? 8.542 15.735 -53.213 1.00 34.03 300 PRO A C 1
ATOM 2239 O O . PRO A 1 300 ? 9.055 15.113 -54.137 1.00 34.03 300 PRO A O 1
ATOM 2242 N N . SER A 1 301 ? 8.935 15.505 -51.962 1.00 41.47 301 SER A N 1
ATOM 2243 C CA . SER A 1 301 ? 10.154 14.778 -51.577 1.00 41.47 301 SER A CA 1
ATOM 2244 C C . SER A 1 301 ? 9.971 13.278 -51.284 1.00 41.47 301 SER A C 1
ATOM 2246 O O . SER A 1 301 ? 10.940 12.621 -50.911 1.00 41.47 301 SER A O 1
ATOM 2248 N N . GLY A 1 302 ? 8.781 12.701 -51.494 1.00 41.12 302 GLY A N 1
ATOM 2249 C CA . GLY A 1 302 ? 8.432 11.335 -51.058 1.00 41.12 302 GLY A CA 1
ATOM 2250 C C . GLY A 1 302 ? 9.331 10.191 -51.561 1.00 41.12 302 GLY A C 1
ATOM 2251 O O . GLY A 1 302 ? 9.489 9.205 -50.854 1.00 41.12 302 GLY A O 1
ATOM 2252 N N . GLY A 1 303 ? 9.974 10.323 -52.727 1.00 46.28 303 GLY A N 1
ATOM 2253 C CA . GLY A 1 303 ? 10.864 9.282 -53.275 1.00 46.28 303 GLY A CA 1
ATOM 2254 C C . GLY A 1 303 ? 12.329 9.361 -52.821 1.00 46.28 303 GLY A C 1
ATOM 2255 O O . GLY A 1 303 ? 13.112 8.460 -53.099 1.00 46.28 303 GLY A O 1
ATOM 2256 N N . MET A 1 304 ? 12.736 10.444 -52.151 1.00 47.94 304 MET A N 1
ATOM 2257 C CA . MET A 1 304 ? 14.145 10.670 -51.789 1.00 47.94 304 MET A CA 1
ATOM 2258 C C . MET A 1 304 ? 14.497 10.056 -50.426 1.00 47.94 304 MET A C 1
ATOM 2260 O O . MET A 1 304 ? 15.614 9.587 -50.224 1.00 47.94 304 MET A O 1
ATOM 2264 N N . TRP A 1 305 ? 13.516 10.006 -49.520 1.00 51.50 305 TRP A N 1
ATOM 2265 C CA . TRP A 1 305 ? 13.641 9.445 -48.170 1.00 51.50 305 TRP A CA 1
ATOM 2266 C C . TRP A 1 305 ? 13.607 7.909 -48.140 1.00 51.50 305 TRP A C 1
ATOM 2268 O O . TRP A 1 305 ? 13.972 7.315 -47.130 1.00 51.50 305 TRP A O 1
ATOM 2278 N N . SER A 1 306 ? 13.218 7.267 -49.249 1.00 53.84 306 SER A N 1
ATOM 2279 C CA . SER A 1 306 ? 13.177 5.809 -49.403 1.00 53.84 306 SER A CA 1
ATOM 2280 C C . SER A 1 306 ? 14.489 5.192 -49.902 1.00 53.84 306 SER A C 1
ATOM 2282 O O . SER A 1 306 ? 14.554 3.975 -50.051 1.00 53.84 306 SER A O 1
ATOM 2284 N N . ARG A 1 307 ? 15.530 5.990 -50.197 1.00 66.19 307 ARG A N 1
ATOM 2285 C CA . ARG A 1 307 ? 16.828 5.456 -50.650 1.00 66.19 307 ARG A CA 1
ATOM 2286 C C . ARG A 1 307 ? 17.581 4.815 -49.485 1.00 66.19 307 ARG A C 1
ATOM 2288 O O . ARG A 1 307 ? 17.662 5.394 -48.399 1.00 66.19 307 ARG A O 1
ATOM 2295 N N . THR A 1 308 ? 18.171 3.653 -49.735 1.00 67.62 308 THR A N 1
ATOM 2296 C CA . THR A 1 308 ? 19.055 2.964 -48.793 1.00 67.62 308 THR A CA 1
ATOM 2297 C C . THR A 1 308 ? 20.493 3.415 -49.021 1.00 67.62 308 THR A C 1
ATOM 2299 O O . THR A 1 308 ? 20.955 3.536 -50.152 1.00 67.62 308 THR A O 1
ATOM 2302 N N . LEU A 1 309 ? 21.211 3.688 -47.940 1.00 75.81 309 LEU A N 1
ATOM 2303 C CA . LEU A 1 309 ? 22.625 4.039 -47.943 1.00 75.81 309 LEU A CA 1
ATOM 2304 C C . LEU A 1 309 ? 23.398 2.963 -47.204 1.00 75.81 309 LEU A C 1
ATOM 2306 O O . LEU A 1 309 ? 22.889 2.389 -46.246 1.00 75.81 309 LEU A O 1
ATOM 2310 N N . ARG A 1 310 ? 24.640 2.715 -47.607 1.00 79.75 310 ARG A N 1
ATOM 2311 C CA . ARG A 1 310 ? 25.553 1.845 -46.866 1.00 79.75 310 ARG A CA 1
ATOM 2312 C C . ARG A 1 310 ? 26.535 2.711 -46.087 1.00 79.75 310 ARG A C 1
ATOM 2314 O O . ARG A 1 310 ? 27.239 3.524 -46.681 1.00 79.75 310 ARG A O 1
ATOM 2321 N N . LEU A 1 311 ? 26.580 2.550 -44.771 1.00 81.19 311 LEU A N 1
ATOM 2322 C CA . LEU A 1 311 ? 27.533 3.202 -43.880 1.00 81.19 311 LEU A CA 1
ATOM 2323 C C . LEU A 1 311 ? 28.613 2.198 -43.484 1.00 81.19 311 LEU A C 1
ATOM 2325 O O . LEU A 1 311 ? 28.314 1.150 -42.910 1.00 81.19 311 LEU A O 1
ATOM 2329 N N . LYS A 1 312 ? 29.868 2.556 -43.744 1.00 81.00 312 LYS A N 1
ATOM 2330 C CA . LYS A 1 312 ? 31.040 1.792 -43.334 1.00 81.00 312 LYS A CA 1
ATOM 2331 C C . LYS A 1 312 ? 31.921 2.633 -42.420 1.00 81.00 312 LYS A C 1
ATOM 2333 O O . LYS A 1 312 ? 32.328 3.729 -42.793 1.00 81.00 312 LYS A O 1
ATOM 2338 N N . ILE A 1 313 ? 32.244 2.105 -41.242 1.00 81.31 313 ILE A N 1
ATOM 2339 C CA . ILE A 1 313 ? 33.206 2.720 -40.318 1.00 81.31 313 ILE A CA 1
ATOM 2340 C C . ILE A 1 313 ? 34.351 1.742 -40.104 1.00 81.31 313 ILE A C 1
ATOM 2342 O O . ILE A 1 313 ? 34.131 0.602 -39.696 1.00 81.31 313 ILE A O 1
ATOM 2346 N N . THR A 1 314 ? 35.568 2.193 -40.383 1.00 82.12 314 THR A N 1
ATOM 2347 C CA . THR A 1 314 ? 36.797 1.419 -40.192 1.00 82.12 314 THR A CA 1
ATOM 2348 C C . THR A 1 314 ? 37.637 2.104 -39.127 1.00 82.12 314 THR A C 1
ATOM 2350 O O . THR A 1 314 ? 37.898 3.301 -39.222 1.00 82.12 314 THR A O 1
ATOM 2353 N N . GLY A 1 315 ? 38.030 1.361 -38.098 1.00 76.25 315 GLY A N 1
ATOM 2354 C CA . GLY A 1 315 ? 38.881 1.869 -37.037 1.00 76.25 315 GLY A CA 1
ATOM 2355 C C . GLY A 1 315 ? 40.269 2.257 -37.537 1.00 76.25 315 GLY A C 1
ATOM 2356 O O . GLY A 1 315 ? 40.736 1.744 -38.555 1.00 76.25 315 GLY A O 1
ATOM 2357 N N . ARG A 1 316 ? 40.968 3.114 -36.786 1.00 76.38 316 ARG A N 1
ATOM 2358 C CA . ARG A 1 316 ? 42.391 3.443 -37.033 1.00 76.38 316 ARG A CA 1
ATOM 2359 C C . ARG A 1 316 ? 43.324 2.222 -37.108 1.00 76.38 316 ARG A C 1
ATOM 2361 O O . ARG A 1 316 ? 44.417 2.293 -37.654 1.00 76.38 316 ARG A O 1
ATOM 2368 N N . ASP A 1 317 ? 42.907 1.114 -36.504 1.00 73.62 317 ASP A N 1
ATOM 2369 C CA . ASP A 1 317 ? 43.572 -0.191 -36.506 1.00 73.62 317 ASP A CA 1
ATOM 2370 C C . ASP A 1 317 ? 43.298 -1.005 -37.785 1.00 73.62 317 ASP A C 1
ATOM 2372 O O . ASP A 1 317 ? 43.793 -2.120 -37.928 1.00 73.62 317 ASP A O 1
ATOM 2376 N N . GLY A 1 318 ? 42.523 -0.452 -38.723 1.00 72.44 318 GLY A N 1
ATOM 2377 C CA . GLY A 1 318 ? 42.109 -1.103 -39.963 1.00 72.44 318 GLY A CA 1
ATOM 2378 C C . GLY A 1 318 ? 40.950 -2.085 -39.787 1.00 72.44 318 GLY A C 1
ATOM 2379 O O . GLY A 1 318 ? 40.519 -2.685 -40.772 1.00 72.44 318 GLY A O 1
ATOM 2380 N N . VAL A 1 319 ? 40.428 -2.251 -38.567 1.00 72.88 319 VAL A N 1
ATOM 2381 C CA . VAL A 1 319 ? 39.334 -3.183 -38.276 1.00 72.88 319 VAL A CA 1
ATOM 2382 C C . VAL A 1 319 ? 38.001 -2.528 -38.622 1.00 72.88 319 VAL A C 1
ATOM 2384 O O . VAL A 1 319 ? 37.719 -1.396 -38.229 1.00 72.88 319 VAL A O 1
ATOM 2387 N N . GLN A 1 320 ? 37.153 -3.233 -39.367 1.00 75.56 320 GLN A N 1
ATOM 2388 C CA . GLN A 1 320 ? 35.818 -2.744 -39.685 1.00 75.56 320 GLN A CA 1
ATOM 2389 C C . GLN A 1 320 ? 34.950 -2.762 -38.422 1.00 75.56 320 GLN A C 1
ATOM 2391 O O . GLN A 1 320 ? 34.717 -3.812 -37.840 1.00 75.56 320 GLN A O 1
ATOM 2396 N N . LYS A 1 321 ? 34.491 -1.585 -37.988 1.00 75.50 321 LYS A N 1
ATOM 2397 C CA . LYS A 1 321 ? 33.642 -1.421 -36.801 1.00 75.50 321 LYS A CA 1
ATOM 2398 C C . LYS A 1 321 ? 32.159 -1.510 -37.144 1.00 75.50 321 LYS A C 1
ATOM 2400 O O . LYS A 1 321 ? 31.379 -1.990 -36.331 1.00 75.50 321 LYS A O 1
ATOM 2405 N N . ILE A 1 322 ? 31.765 -0.998 -38.316 1.00 77.56 322 ILE A N 1
ATOM 2406 C CA . ILE A 1 322 ? 30.369 -0.971 -38.779 1.00 77.56 322 ILE A CA 1
ATOM 2407 C C . ILE A 1 322 ? 30.311 -1.218 -40.291 1.00 77.56 322 ILE A C 1
ATOM 2409 O O . ILE A 1 322 ? 31.090 -0.637 -41.053 1.00 77.56 322 ILE A O 1
ATOM 2413 N N . ASP A 1 323 ? 29.355 -2.049 -40.711 1.00 81.06 323 ASP A N 1
ATOM 2414 C CA . ASP A 1 323 ? 28.860 -2.181 -42.085 1.00 81.06 323 ASP A CA 1
ATOM 2415 C C . ASP A 1 323 ? 27.333 -2.317 -42.046 1.00 81.06 323 ASP A C 1
ATOM 2417 O O . ASP A 1 323 ? 26.804 -3.376 -41.702 1.00 81.06 323 ASP A O 1
ATOM 2421 N N . ALA A 1 324 ? 26.616 -1.228 -42.312 1.00 75.62 324 ALA A N 1
ATOM 2422 C CA . ALA A 1 324 ? 25.166 -1.199 -42.141 1.00 75.62 324 ALA A CA 1
ATOM 2423 C C . ALA A 1 324 ? 24.462 -0.529 -43.315 1.00 75.62 324 ALA A C 1
ATOM 2425 O O . ALA A 1 324 ? 24.967 0.441 -43.886 1.00 75.62 324 ALA A O 1
ATOM 2426 N N . ARG A 1 325 ? 23.260 -1.011 -43.634 1.00 75.81 325 ARG A N 1
ATOM 2427 C CA . ARG A 1 325 ? 22.337 -0.333 -44.546 1.00 75.81 325 ARG A CA 1
ATOM 2428 C C . ARG A 1 325 ? 21.337 0.493 -43.744 1.00 75.81 325 ARG A C 1
ATOM 2430 O O . ARG A 1 325 ? 20.660 -0.030 -42.862 1.00 75.81 325 ARG A O 1
ATOM 2437 N N . ILE A 1 326 ? 21.256 1.784 -44.050 1.00 73.69 326 ILE A N 1
ATOM 2438 C CA . ILE A 1 326 ? 20.414 2.758 -43.349 1.00 73.69 326 ILE A CA 1
ATOM 2439 C C . ILE A 1 326 ? 19.537 3.537 -44.338 1.00 73.69 326 ILE A C 1
ATOM 2441 O O . ILE A 1 326 ? 19.997 3.857 -45.436 1.00 73.69 326 ILE A O 1
ATOM 2445 N N . PRO A 1 327 ? 18.290 3.886 -43.986 1.00 72.00 327 PRO A N 1
ATOM 2446 C CA . PRO A 1 327 ? 17.499 4.825 -44.776 1.00 72.00 327 PRO A CA 1
ATOM 2447 C C . PRO A 1 327 ? 18.176 6.199 -44.831 1.00 72.00 327 PRO A C 1
ATOM 2449 O O . PRO A 1 327 ? 18.705 6.673 -43.823 1.00 72.00 327 PRO A O 1
ATOM 2452 N N . ALA A 1 328 ? 18.109 6.881 -45.977 1.00 66.25 328 ALA A N 1
ATOM 2453 C CA . ALA A 1 328 ? 18.717 8.202 -46.155 1.00 66.25 328 ALA A CA 1
ATOM 2454 C C . ALA A 1 328 ? 18.248 9.231 -45.107 1.00 66.25 328 ALA A C 1
ATOM 2456 O O . ALA A 1 328 ? 19.041 10.060 -44.663 1.00 66.25 328 ALA A O 1
ATOM 2457 N N . GLY A 1 329 ? 16.996 9.128 -44.644 1.00 62.66 329 GLY A N 1
ATOM 2458 C CA . GLY A 1 329 ? 16.449 9.996 -43.597 1.00 62.66 329 GLY A CA 1
ATOM 2459 C C . GLY A 1 329 ? 17.063 9.835 -42.207 1.00 62.66 329 GLY A C 1
ATOM 2460 O O . GLY A 1 329 ? 16.964 10.737 -41.380 1.00 62.66 329 GLY A O 1
ATOM 2461 N N . PHE A 1 330 ? 17.730 8.712 -41.943 1.00 66.81 330 PHE A N 1
ATOM 2462 C CA . PHE A 1 330 ? 18.330 8.425 -40.642 1.00 66.81 330 PHE A CA 1
ATOM 2463 C C . PHE A 1 330 ? 19.634 9.213 -40.412 1.00 66.81 330 PHE A C 1
ATOM 2465 O O . PHE A 1 330 ? 19.998 9.512 -39.273 1.00 66.81 330 PHE A O 1
ATOM 2472 N N . LEU A 1 331 ? 20.320 9.618 -41.490 1.00 61.41 331 LEU A N 1
ATOM 2473 C CA . LEU A 1 331 ? 21.586 10.356 -41.412 1.00 61.41 331 LEU A CA 1
ATOM 2474 C C . LEU A 1 331 ? 21.444 11.738 -40.766 1.00 61.41 331 LEU A C 1
ATOM 2476 O O . LEU A 1 331 ? 22.364 12.182 -40.080 1.00 61.41 331 LEU A O 1
ATOM 2480 N N . GLU A 1 332 ? 20.301 12.404 -40.935 1.00 57.19 332 GLU A N 1
ATOM 2481 C CA . GLU A 1 332 ? 20.070 13.734 -40.364 1.00 57.19 332 GLU A CA 1
ATOM 2482 C C . GLU A 1 332 ? 20.101 13.694 -38.825 1.00 57.19 332 GLU A C 1
ATOM 2484 O O . GLU A 1 332 ? 20.717 14.553 -38.194 1.00 57.19 332 GLU A O 1
ATOM 2489 N N . GLY A 1 333 ? 19.567 12.628 -38.216 1.00 56.66 333 GLY A N 1
ATOM 2490 C CA . GLY A 1 333 ? 19.682 12.370 -36.776 1.00 56.66 333 GLY A CA 1
ATOM 2491 C C . GLY A 1 333 ? 21.102 11.999 -36.328 1.00 56.66 333 GLY A C 1
ATOM 2492 O O . GLY A 1 333 ? 21.539 12.410 -35.252 1.00 56.66 333 GLY A O 1
ATOM 2493 N N . MET A 1 334 ? 21.855 11.278 -37.167 1.00 58.06 334 MET A N 1
ATOM 2494 C CA . MET A 1 334 ? 23.222 10.833 -36.857 1.00 58.06 334 MET A CA 1
ATOM 2495 C C . MET A 1 334 ? 24.269 11.954 -36.901 1.00 58.06 334 MET A C 1
ATOM 2497 O O . MET A 1 334 ? 25.300 11.843 -36.234 1.00 58.06 334 MET A O 1
ATOM 2501 N N . THR A 1 335 ? 24.006 13.055 -37.616 1.00 56.66 335 THR A N 1
ATOM 2502 C CA . THR A 1 335 ? 24.899 14.234 -37.648 1.00 56.66 335 THR A CA 1
ATOM 2503 C C . THR A 1 335 ? 25.154 14.843 -36.263 1.00 56.66 335 THR A C 1
ATOM 2505 O O . THR A 1 335 ? 26.184 15.480 -36.054 1.00 56.66 335 THR A O 1
ATOM 2508 N N . LYS A 1 336 ? 24.262 14.598 -35.290 1.00 50.66 336 LYS A N 1
ATOM 2509 C CA . LYS A 1 336 ? 24.416 15.017 -33.886 1.00 50.66 336 LYS A CA 1
ATOM 2510 C C . LYS A 1 336 ? 25.326 14.101 -33.060 1.00 50.66 336 LYS A C 1
ATOM 2512 O O . LYS A 1 336 ? 25.779 14.504 -31.994 1.00 50.66 336 LYS A O 1
ATOM 2517 N N . VAL A 1 337 ? 25.561 12.874 -33.522 1.00 51.72 337 VAL A N 1
ATOM 2518 C CA . VAL A 1 337 ? 26.272 11.817 -32.781 1.00 51.72 337 VAL A CA 1
ATOM 2519 C C . VAL A 1 337 ? 27.695 11.624 -33.305 1.00 51.72 337 VAL A C 1
ATOM 2521 O O . VAL A 1 337 ? 28.592 11.289 -32.535 1.00 51.72 337 VAL A O 1
ATOM 2524 N N . ILE A 1 338 ? 27.922 11.868 -34.599 1.00 56.19 338 ILE A N 1
ATOM 2525 C CA . ILE A 1 338 ? 29.233 11.741 -35.245 1.00 56.19 338 ILE A CA 1
ATOM 2526 C C . ILE A 1 338 ? 29.811 13.150 -35.466 1.00 56.19 338 ILE A C 1
ATOM 2528 O O . ILE A 1 338 ? 29.337 13.862 -36.355 1.00 56.19 338 ILE A O 1
ATOM 2532 N N . PRO A 1 339 ? 30.854 13.562 -34.715 1.00 51.06 339 PRO A N 1
ATOM 2533 C CA . PRO A 1 339 ? 31.363 14.939 -34.717 1.00 51.06 339 PRO A CA 1
ATOM 2534 C C . PRO A 1 339 ? 31.878 15.465 -36.072 1.00 51.06 339 PRO A C 1
ATOM 2536 O O . PRO A 1 339 ? 32.070 16.667 -36.211 1.00 51.06 339 PRO A O 1
ATOM 2539 N N . GLY A 1 340 ? 32.093 14.595 -37.068 1.00 52.94 340 GLY A N 1
ATOM 2540 C CA . GLY A 1 340 ? 32.539 14.965 -38.421 1.00 52.94 340 GLY A CA 1
ATOM 2541 C C . GLY A 1 340 ? 31.430 15.108 -39.472 1.00 52.94 340 GLY A C 1
ATOM 2542 O O . GLY A 1 340 ? 31.709 15.530 -40.589 1.00 52.94 340 GLY A O 1
ATOM 2543 N N . LEU A 1 341 ? 30.173 14.780 -39.144 1.00 54.84 341 LEU A N 1
ATOM 2544 C CA . LEU A 1 341 ? 29.038 14.949 -40.066 1.00 54.84 341 LEU A CA 1
ATOM 2545 C C . LEU A 1 341 ? 28.407 16.353 -39.988 1.00 54.84 341 LEU A C 1
ATOM 2547 O O . LEU A 1 341 ? 27.645 16.738 -40.876 1.00 54.84 341 LEU A O 1
ATOM 2551 N N . ALA A 1 342 ? 28.739 17.141 -38.961 1.00 46.38 342 ALA A N 1
ATOM 2552 C CA . ALA A 1 342 ? 28.245 18.502 -38.790 1.00 46.38 342 ALA A CA 1
ATOM 2553 C C . ALA A 1 342 ? 28.840 19.44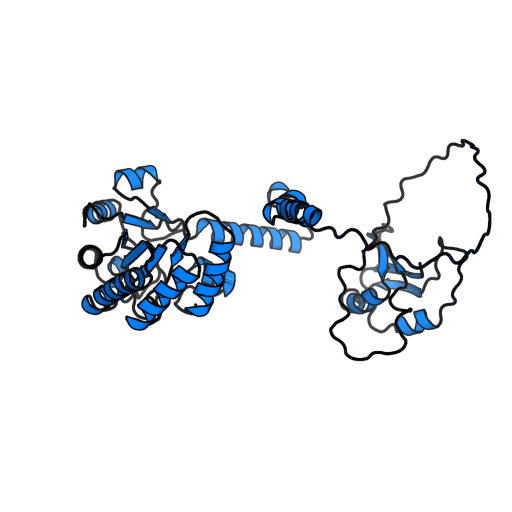6 -39.855 1.00 46.38 342 ALA A C 1
ATOM 2555 O O . ALA A 1 342 ? 30.034 19.732 -39.851 1.00 46.38 342 ALA A O 1
ATOM 2556 N N . GLY A 1 343 ? 27.997 19.939 -40.769 1.00 51.62 343 GLY A N 1
ATOM 2557 C CA . GLY A 1 343 ? 28.372 20.939 -41.781 1.00 51.62 343 GLY A CA 1
ATOM 2558 C C . GLY A 1 343 ? 28.471 20.429 -43.222 1.00 51.62 343 GLY A C 1
ATOM 2559 O O . GLY A 1 343 ? 28.717 21.224 -44.126 1.00 51.62 343 GLY A O 1
ATOM 2560 N N . THR A 1 344 ? 28.232 19.139 -43.479 1.00 57.00 344 THR A N 1
ATOM 2561 C CA . THR A 1 344 ? 28.103 18.626 -44.854 1.00 57.00 344 THR A CA 1
ATOM 2562 C C . THR A 1 344 ? 26.634 18.610 -45.285 1.00 57.00 344 THR A C 1
ATOM 2564 O O . THR A 1 344 ? 25.784 18.040 -44.608 1.00 57.00 344 THR A O 1
ATOM 2567 N N . ASN A 1 345 ? 26.305 19.238 -46.422 1.00 61.53 345 ASN A N 1
ATOM 2568 C CA . ASN A 1 345 ? 24.947 19.213 -46.981 1.00 61.53 345 ASN A CA 1
ATOM 2569 C C . ASN A 1 345 ? 24.711 17.894 -47.740 1.00 61.53 345 ASN A C 1
ATOM 2571 O O . ASN A 1 345 ? 24.714 17.836 -48.972 1.00 61.53 345 ASN A O 1
ATOM 2575 N N . ILE A 1 346 ? 24.580 16.802 -46.984 1.00 61.81 346 ILE A N 1
ATOM 2576 C CA . ILE A 1 346 ? 24.444 15.426 -47.495 1.00 61.81 346 ILE A CA 1
ATOM 2577 C C . ILE A 1 346 ? 23.252 15.313 -48.457 1.00 61.81 346 ILE A C 1
ATOM 2579 O O . ILE A 1 346 ? 23.337 14.630 -49.477 1.00 61.81 346 ILE A O 1
ATOM 2583 N N . MET A 1 347 ? 22.177 16.057 -48.185 1.00 58.69 347 MET A N 1
ATOM 2584 C CA . MET A 1 347 ? 20.966 16.088 -49.008 1.00 58.69 347 MET A CA 1
ATOM 2585 C C . MET A 1 347 ? 21.193 16.702 -50.392 1.00 58.69 347 MET A C 1
ATOM 2587 O O . MET A 1 347 ? 20.618 16.243 -51.377 1.00 58.69 347 MET A O 1
ATOM 2591 N N . GLU A 1 348 ? 22.054 17.713 -50.498 1.00 62.75 348 GLU A N 1
ATOM 2592 C CA . GLU A 1 348 ? 22.414 18.322 -51.780 1.00 62.75 348 GLU A CA 1
ATOM 2593 C C . GLU A 1 348 ? 23.286 17.383 -52.624 1.00 62.75 348 GLU A C 1
ATOM 2595 O O . GLU A 1 348 ? 23.083 17.257 -53.831 1.00 62.75 348 GLU A O 1
ATOM 2600 N N . ARG A 1 349 ? 24.194 16.634 -51.985 1.00 62.81 349 ARG A N 1
ATOM 2601 C CA . ARG A 1 349 ? 25.006 15.610 -52.664 1.00 62.81 349 ARG A CA 1
ATOM 2602 C C . ARG A 1 349 ? 24.173 14.418 -53.135 1.00 62.81 349 ARG A C 1
ATOM 2604 O O . ARG A 1 349 ? 24.373 13.953 -54.251 1.00 62.81 349 ARG A O 1
ATOM 2611 N N . LEU A 1 350 ? 23.202 13.975 -52.334 1.00 62.41 350 LEU A N 1
ATOM 2612 C CA . LEU A 1 350 ? 22.235 12.940 -52.719 1.00 62.41 350 LEU A CA 1
ATOM 2613 C C . LEU A 1 350 ? 21.359 13.355 -53.905 1.00 62.41 350 LEU A C 1
ATOM 2615 O O . LEU A 1 350 ? 21.018 12.510 -54.732 1.00 62.41 350 LEU A O 1
ATOM 2619 N N . ARG A 1 351 ? 21.002 14.643 -53.994 1.00 61.06 351 ARG A N 1
ATOM 2620 C CA . ARG A 1 351 ? 20.203 15.202 -55.094 1.00 61.06 351 ARG A CA 1
ATOM 2621 C C . ARG A 1 351 ? 20.961 15.220 -56.424 1.00 61.06 351 ARG A C 1
ATOM 2623 O O . ARG A 1 351 ? 20.339 15.054 -57.466 1.00 61.06 351 ARG A O 1
ATOM 2630 N N . ASN A 1 352 ? 22.278 15.409 -56.377 1.00 59.53 352 ASN A N 1
ATOM 2631 C CA . ASN A 1 352 ? 23.132 15.533 -57.560 1.00 59.53 352 ASN A CA 1
ATOM 2632 C C . ASN A 1 352 ? 23.770 14.202 -58.004 1.00 59.53 352 ASN A C 1
ATOM 2634 O O . ASN A 1 352 ? 24.482 14.176 -59.007 1.00 59.53 352 ASN A O 1
ATOM 2638 N N . ALA A 1 353 ? 23.549 13.109 -57.268 1.00 58.91 353 ALA A N 1
ATOM 2639 C CA . ALA A 1 353 ? 24.104 11.800 -57.596 1.00 58.91 353 ALA A CA 1
ATOM 2640 C C . ALA A 1 353 ? 23.274 11.096 -58.695 1.00 58.91 353 ALA A C 1
ATOM 2642 O O . ALA A 1 353 ? 22.058 10.949 -58.518 1.00 58.91 353 ALA A O 1
ATOM 2643 N N . PRO A 1 354 ? 23.889 10.654 -59.812 1.00 54.91 354 PRO A N 1
ATOM 2644 C CA . PRO A 1 354 ? 23.190 9.949 -60.886 1.00 54.91 354 PRO A CA 1
ATOM 2645 C C . PRO A 1 354 ? 22.600 8.609 -60.411 1.00 54.91 354 PRO A C 1
ATOM 2647 O O . PRO A 1 354 ? 23.129 7.953 -59.515 1.00 54.91 354 PRO A O 1
ATOM 2650 N N . MET A 1 355 ? 21.472 8.214 -61.004 1.00 51.41 355 MET A N 1
ATOM 2651 C CA . MET A 1 355 ? 20.829 6.916 -60.776 1.00 51.41 355 MET A CA 1
ATOM 2652 C C . MET A 1 355 ? 21.436 5.889 -61.737 1.00 51.41 355 MET A C 1
ATOM 2654 O O . MET A 1 355 ? 20.915 5.719 -62.833 1.00 51.41 355 MET A O 1
ATOM 2658 N N . ASP A 1 356 ? 22.537 5.240 -61.361 1.00 48.88 356 ASP A N 1
ATOM 2659 C CA . ASP A 1 356 ? 23.052 4.092 -62.120 1.00 48.88 356 ASP A CA 1
ATOM 2660 C C . ASP A 1 356 ? 22.498 2.794 -61.521 1.00 48.88 356 ASP A C 1
ATOM 2662 O O . ASP A 1 356 ? 22.788 2.451 -60.375 1.00 48.88 356 ASP A O 1
ATOM 2666 N N . SER A 1 357 ? 21.663 2.088 -62.287 1.00 46.47 357 SER A N 1
ATOM 2667 C CA . SER A 1 357 ? 20.940 0.879 -61.861 1.00 46.47 357 SER A CA 1
ATOM 2668 C C . SER A 1 357 ? 21.750 -0.419 -61.961 1.00 46.47 357 SER A C 1
ATOM 2670 O O . SER A 1 357 ? 21.256 -1.468 -61.552 1.00 46.47 357 SER A O 1
ATOM 2672 N N . ASP A 1 358 ? 22.983 -0.370 -62.472 1.00 44.00 358 ASP A N 1
ATOM 2673 C CA . ASP A 1 358 ? 23.640 -1.565 -63.024 1.00 44.00 358 ASP A CA 1
ATOM 2674 C C . ASP A 1 358 ? 24.853 -2.079 -62.225 1.00 44.00 358 ASP A C 1
ATOM 2676 O O . ASP A 1 358 ? 25.521 -3.016 -62.665 1.00 44.00 358 ASP A O 1
ATOM 2680 N N . ASN A 1 359 ? 25.165 -1.538 -61.035 1.00 41.84 359 ASN A N 1
ATOM 2681 C CA . ASN A 1 359 ? 26.280 -2.072 -60.233 1.00 41.84 359 ASN A CA 1
ATOM 2682 C C . ASN A 1 359 ? 26.112 -1.945 -58.697 1.00 41.84 359 ASN A C 1
ATOM 2684 O O . ASN A 1 359 ? 26.701 -1.061 -58.072 1.00 41.84 359 ASN A O 1
ATOM 2688 N N . PRO A 1 360 ? 25.365 -2.858 -58.045 1.00 44.31 360 PRO A N 1
ATOM 2689 C CA . PRO A 1 360 ? 25.024 -2.777 -56.617 1.00 44.31 360 PRO A CA 1
ATOM 2690 C C . PRO A 1 360 ? 26.175 -3.111 -55.645 1.00 44.31 360 PRO A C 1
ATOM 2692 O O . PRO A 1 360 ? 25.982 -3.094 -54.429 1.00 44.31 360 PRO A O 1
ATOM 2695 N N . GLN A 1 361 ? 27.375 -3.452 -56.136 1.00 41.91 361 GLN A N 1
ATOM 2696 C CA . GLN A 1 361 ? 28.493 -3.878 -55.277 1.00 41.91 361 GLN A CA 1
ATOM 2697 C C . GLN A 1 361 ? 29.550 -2.798 -55.003 1.00 41.91 361 GLN A C 1
ATOM 2699 O O . GLN A 1 361 ? 30.295 -2.942 -54.037 1.00 41.91 361 GLN A O 1
ATOM 2704 N N . ASN A 1 362 ? 29.574 -1.696 -55.759 1.00 48.47 362 ASN A N 1
ATOM 2705 C CA . ASN A 1 362 ? 30.473 -0.556 -55.534 1.00 48.47 362 ASN A CA 1
ATOM 2706 C C . ASN A 1 362 ? 29.699 0.760 -55.685 1.00 48.47 362 ASN A C 1
ATOM 2708 O O . ASN A 1 362 ? 29.902 1.516 -56.634 1.00 48.47 362 ASN A O 1
ATOM 2712 N N . GLY A 1 363 ? 28.785 1.004 -54.745 1.00 56.28 363 GLY A N 1
ATOM 2713 C CA . GLY A 1 363 ? 27.999 2.233 -54.681 1.00 56.28 363 GLY A CA 1
ATOM 2714 C C . GLY A 1 363 ? 28.865 3.494 -54.728 1.00 56.28 363 GLY A C 1
ATOM 2715 O O . GLY A 1 363 ? 30.001 3.508 -54.253 1.00 56.28 363 GLY A O 1
ATOM 2716 N N . GLN A 1 364 ? 28.337 4.575 -55.301 1.00 65.56 364 GLN A N 1
ATOM 2717 C CA . GLN A 1 364 ? 29.046 5.852 -55.361 1.00 65.56 364 GLN A CA 1
ATOM 2718 C C . GLN A 1 364 ? 29.328 6.369 -53.941 1.00 65.56 364 GLN A C 1
ATOM 2720 O O . GLN A 1 364 ? 28.414 6.478 -53.119 1.00 65.56 364 GLN A O 1
ATOM 2725 N N . ILE A 1 365 ? 30.591 6.706 -53.660 1.00 68.62 365 ILE A N 1
ATOM 2726 C CA . ILE A 1 365 ? 31.006 7.298 -52.383 1.00 68.62 365 ILE A CA 1
ATOM 2727 C C . ILE A 1 365 ? 30.433 8.716 -52.289 1.00 68.62 365 ILE A C 1
ATOM 2729 O O . ILE A 1 365 ? 30.807 9.604 -53.056 1.00 68.62 365 ILE A O 1
ATOM 2733 N N . LEU A 1 366 ? 29.540 8.937 -51.329 1.00 69.81 366 LEU A N 1
ATOM 2734 C CA . LEU A 1 366 ? 28.994 10.255 -50.997 1.00 69.81 366 LEU A CA 1
ATOM 2735 C C . LEU A 1 366 ? 29.908 11.028 -50.046 1.00 69.81 366 LEU A C 1
ATOM 2737 O O . LEU A 1 366 ? 30.038 12.254 -50.154 1.00 69.81 366 LEU A O 1
ATOM 2741 N N . LEU A 1 367 ? 30.518 10.304 -49.107 1.00 73.19 367 LEU A N 1
ATOM 2742 C CA . LEU A 1 367 ? 31.401 10.823 -48.070 1.00 73.19 367 LEU A CA 1
ATOM 2743 C C . LEU A 1 367 ? 32.507 9.807 -47.791 1.00 73.19 367 LEU A C 1
ATOM 2745 O O . LEU A 1 367 ? 32.227 8.616 -47.683 1.00 73.19 367 LEU A O 1
ATOM 2749 N N . ASP A 1 368 ? 33.732 10.297 -47.647 1.00 81.25 368 ASP A N 1
ATOM 2750 C CA . ASP A 1 368 ? 34.899 9.546 -47.184 1.00 81.25 368 ASP A CA 1
ATOM 2751 C C . ASP A 1 368 ? 35.792 10.525 -46.425 1.00 81.25 368 ASP A C 1
ATOM 2753 O O . ASP A 1 368 ? 36.320 11.471 -47.014 1.00 81.25 368 ASP A O 1
ATOM 2757 N N . PHE A 1 369 ? 35.861 10.374 -45.107 1.00 76.25 369 PHE A N 1
ATOM 2758 C CA . PHE A 1 369 ? 36.654 11.246 -44.247 1.00 76.25 369 PHE A CA 1
ATOM 2759 C C . PHE A 1 369 ? 37.125 10.499 -43.001 1.00 76.25 369 PHE A C 1
ATOM 2761 O O . PHE A 1 369 ? 36.616 9.430 -42.664 1.00 76.25 369 PHE A O 1
ATOM 2768 N N . GLU A 1 370 ? 38.098 11.080 -42.312 1.00 75.62 370 GLU A N 1
ATOM 2769 C CA . GLU A 1 370 ? 38.609 10.586 -41.038 1.00 75.62 370 GLU A CA 1
ATOM 2770 C C . GLU A 1 370 ? 38.060 11.462 -39.906 1.00 75.62 370 GLU A C 1
ATOM 2772 O O . GLU A 1 370 ? 38.070 12.693 -40.007 1.00 75.62 370 GLU A O 1
ATOM 2777 N N . ASP A 1 371 ? 37.506 10.849 -38.862 1.00 76.00 371 ASP A N 1
ATOM 2778 C CA . ASP A 1 371 ? 36.959 11.585 -37.724 1.00 76.00 371 ASP A CA 1
ATOM 2779 C C . ASP A 1 371 ? 38.057 12.036 -36.740 1.00 76.00 371 ASP A C 1
ATOM 2781 O O . ASP A 1 371 ? 39.226 11.667 -36.843 1.00 76.00 371 ASP A O 1
ATOM 2785 N N . GLY A 1 372 ? 37.682 12.827 -35.728 1.00 63.97 372 GLY A N 1
ATOM 2786 C CA . GLY A 1 372 ? 38.624 13.316 -34.711 1.00 63.97 372 GLY A CA 1
ATOM 2787 C C . GLY A 1 372 ? 39.261 12.227 -33.829 1.00 63.97 372 GLY A C 1
ATOM 2788 O O . GLY A 1 372 ? 40.052 12.557 -32.947 1.00 63.97 372 GLY A O 1
ATOM 2789 N N . ARG A 1 373 ? 38.903 10.949 -34.017 1.00 70.62 373 ARG A N 1
ATOM 2790 C CA . ARG A 1 373 ? 39.455 9.783 -33.312 1.00 70.62 373 ARG A CA 1
ATOM 2791 C C . ARG A 1 373 ? 40.340 8.913 -34.219 1.00 70.62 373 ARG A C 1
ATOM 2793 O O . ARG A 1 373 ? 40.942 7.962 -33.712 1.00 70.62 373 ARG A O 1
ATOM 2800 N N . GLY A 1 374 ? 40.468 9.262 -35.501 1.00 70.19 374 GLY A N 1
ATOM 2801 C CA . GLY A 1 374 ? 41.248 8.527 -36.498 1.00 70.19 374 GLY A CA 1
ATOM 2802 C C . GLY A 1 374 ? 40.482 7.381 -37.166 1.00 70.19 374 GLY A C 1
ATOM 2803 O O . GLY A 1 374 ? 41.092 6.505 -37.776 1.00 70.19 374 GLY A O 1
ATOM 2804 N N . ASP A 1 375 ? 39.157 7.325 -37.007 1.00 80.62 375 ASP A N 1
ATOM 2805 C CA . ASP A 1 375 ? 38.325 6.325 -37.671 1.00 80.62 375 ASP A CA 1
ATOM 2806 C C . ASP A 1 375 ? 37.928 6.833 -39.066 1.00 80.62 375 ASP A C 1
ATOM 2808 O O . ASP A 1 375 ? 37.485 7.972 -39.230 1.00 80.62 375 ASP A O 1
ATOM 2812 N N . ARG A 1 376 ? 38.049 5.978 -40.087 1.00 81.25 376 ARG A N 1
ATOM 2813 C CA . ARG A 1 376 ? 37.633 6.292 -41.459 1.00 81.25 376 ARG A CA 1
ATOM 2814 C C . ARG A 1 376 ? 36.154 5.974 -41.647 1.00 81.25 376 ARG A C 1
ATOM 2816 O O . ARG A 1 376 ? 35.732 4.827 -41.478 1.00 81.25 376 ARG A O 1
ATOM 2823 N N . ILE A 1 377 ? 35.379 6.975 -42.045 1.00 80.62 377 ILE A N 1
ATOM 2824 C CA . ILE A 1 377 ? 33.931 6.899 -42.242 1.00 80.62 377 ILE A CA 1
ATOM 2825 C C . ILE A 1 377 ? 33.622 7.044 -43.730 1.00 80.62 377 ILE A C 1
ATOM 2827 O O . ILE A 1 377 ? 33.962 8.055 -44.342 1.00 80.62 377 ILE A O 1
ATOM 2831 N N . GLN A 1 378 ? 32.943 6.046 -44.298 1.00 81.69 378 GLN A N 1
ATOM 2832 C CA . GLN A 1 378 ? 32.521 6.027 -45.695 1.00 81.69 378 GLN A CA 1
ATOM 2833 C C . GLN A 1 378 ? 31.007 5.832 -45.805 1.00 81.69 378 GLN A C 1
ATOM 2835 O O . GLN A 1 378 ? 30.437 4.945 -45.167 1.00 81.69 378 GLN A O 1
ATOM 2840 N N . VAL A 1 379 ? 30.355 6.641 -46.639 1.00 78.12 379 VAL A N 1
ATOM 2841 C CA . VAL A 1 379 ? 28.922 6.527 -46.947 1.00 78.12 379 VAL A CA 1
ATOM 2842 C C . VAL A 1 379 ? 28.751 6.311 -48.441 1.00 78.12 379 VAL A C 1
ATOM 2844 O O . VAL A 1 379 ? 29.240 7.109 -49.239 1.00 78.12 379 VAL A O 1
ATOM 2847 N N . PHE A 1 380 ? 28.025 5.262 -48.809 1.00 77.50 380 PHE A N 1
ATOM 2848 C CA . PHE A 1 380 ? 27.739 4.892 -50.191 1.00 77.50 380 PHE A CA 1
ATOM 2849 C C . PHE A 1 380 ? 26.237 4.982 -50.464 1.00 77.50 380 PHE A C 1
ATOM 2851 O O . PHE A 1 380 ? 25.425 4.700 -49.578 1.00 77.50 380 PHE A O 1
ATOM 2858 N N . ILE A 1 381 ? 25.863 5.317 -51.698 1.00 69.19 381 ILE A N 1
ATOM 2859 C CA . ILE A 1 381 ? 24.512 5.024 -52.195 1.00 69.19 381 ILE A CA 1
ATOM 2860 C C . ILE A 1 381 ? 24.444 3.520 -52.456 1.00 69.19 381 ILE A C 1
ATOM 2862 O O . ILE A 1 381 ? 25.295 3.013 -53.186 1.00 69.19 381 ILE A O 1
ATOM 2866 N N . ALA A 1 382 ? 23.497 2.826 -51.820 1.00 61.44 382 ALA A N 1
ATOM 2867 C CA . ALA A 1 382 ? 23.297 1.389 -52.000 1.00 61.44 382 ALA A CA 1
ATOM 2868 C C . ALA A 1 382 ? 22.328 1.087 -53.146 1.00 61.44 382 ALA A C 1
ATOM 2870 O O . ALA A 1 382 ? 21.403 1.907 -53.368 1.00 61.44 382 ALA A O 1
#

Organism: Aegilops tauschii subsp. strangulata (NCBI:txid200361)

Sequence (382 aa):
GFSISAARLGLPDVGLMSYGEMIDQGRLITEAVSIPVIGDADNGYGNCMNVKRTVKGFIKAGFAGIILEDQVSPKACGHTQGRKVVSREEAIMHIKAAVDARKESGSDIVIVARTDSRQALSLDEALWRARAFADAGADVLFIDALASREEMMVFCAVSPGVPKMANMLEGGGKTPILSPLELEEIGYKIIAYPLSLIGVSMRAMEDALVAIKGGRIPPPSSLPSFEEIKDTLGFNRYYEEEKRYVASPAQSSFGSGNYDCTSEASSSGDTKSRTEKSQEPIIDILPQLYDPGSAGGRGPSGGMWSRTLRLKITGRDGVQKIDARIPAGFLEGMTKVIPGLAGTNIMERLRNAPMDSDNPQNGQILLDFEDGRGDRIQVFIA

Nearest PDB structures (foldseek):
  3m0j-assembly1_A  TM=9.414E-01  e=2.377E-23  Cryphonectria parasitica
  3fa3-assembly1_D  TM=9.284E-01  e=1.023E-21  Aspergillus niger
  3m0k-assembly1_A  TM=9.457E-01  e=5.783E-21  Cryphonectria parasitica
  3fa4-assembly2_F  TM=9.343E-01  e=6.516E-21  Aspergillus niger
  3lye-assembly1_A  TM=9.431E-01  e=3.909E-20  Cryphonectria parasitica

Solvent-accessible surface area (backbone atoms only — not comparable to full-atom values): 22607 Å² total; per-residue (Å²): 87,53,59,56,29,42,74,75,68,71,40,77,49,49,58,75,75,46,70,66,60,53,47,56,54,44,29,56,54,39,74,74,45,92,67,85,40,72,42,61,46,56,49,27,81,64,55,46,69,34,21,25,52,43,47,48,47,41,51,75,33,56,36,44,22,40,35,39,36,31,44,37,86,71,35,66,46,87,79,58,86,85,52,52,56,52,54,72,68,57,43,42,45,38,49,35,28,36,46,48,31,32,58,77,65,76,52,83,59,39,40,30,39,34,35,56,31,35,75,50,71,30,61,69,57,30,53,52,48,49,43,49,37,47,79,43,59,36,57,28,37,27,69,48,52,46,69,40,71,66,54,49,38,58,50,43,64,50,57,71,92,45,46,28,44,45,72,46,50,73,91,78,49,61,36,74,80,69,53,75,67,60,39,42,76,51,50,41,74,42,78,43,64,72,36,58,67,58,53,52,50,52,52,54,51,51,54,33,51,54,28,47,76,70,78,37,73,61,58,70,94,79,45,80,51,72,65,56,51,38,51,74,72,36,49,62,58,49,56,62,56,49,66,78,66,66,73,76,77,76,82,76,86,68,79,90,76,91,78,88,78,91,80,81,89,82,90,81,89,85,90,77,92,74,94,73,80,87,72,81,79,72,45,76,58,71,72,90,83,67,79,78,89,83,68,93,75,97,66,98,55,78,77,62,53,72,39,48,26,34,42,37,33,28,38,72,86,72,48,77,75,43,52,32,40,38,44,50,64,55,52,71,67,45,33,79,75,40,90,74,47,65,86,63,67,60,69,61,54,60,71,72,53,82,89,75,91,85,56,87,87,71,40,59,76,78,43,76,50,68,38,102,83,49,30,40,41,36,34,24,48,93